Protein AF-0000000080309397 (afdb_homodimer)

Sequence (394 aa):
MVTKGEETRAAVLGHAIALASELGLEGVTIGLLADRAGMSKSGLFAHFKSKESLQLAILEETLSRFVQSVVLPALKKPRGEPRVRALFERWLDFACDMPGGCIVVQAMAELDDRPGPVRDRLEAAQRDWLDTLATAIRIAKEEGHFEARIAPEQLAYEIAALAHGHHLISRMLRDPEADARVRRGFDRLLRQARAADMVTKGEETRAAVLGHAIALASELGLEGVTIGLLADRAGMSKSGLFAHFKSKESLQLAILEETLSRFVQSVVLPALKKPRGEPRVRALFERWLDFACDMPGGCIVVQAMAELDDRPGPVRDRLEAAQRDWLDTLATAIRIAKEEGHFEARIAPEQLAYEIAALAHGHHLISRMLRDPEADARVRRGFDRLLRQARAAD

Organism: NCBI:txid927083

Radius of gyration: 22.24 Å; Cα contacts (8 Å, |Δi|>4): 492; chains: 2; bounding box: 75×58×40 Å

Solvent-accessible surface area (backbone atoms only — not comparable to full-atom values): 20259 Å² total; per-residue (Å²): 127,85,48,72,66,52,52,51,49,51,52,49,43,53,52,43,41,47,48,19,18,65,53,33,58,85,59,52,41,64,64,60,45,16,64,73,66,72,47,53,52,69,61,50,41,73,73,36,75,42,61,68,49,40,39,39,51,36,51,50,51,50,52,50,50,41,42,62,64,17,50,53,57,17,68,69,40,60,86,17,55,59,23,47,52,33,38,52,54,29,45,56,51,57,35,62,70,32,92,46,27,40,48,66,66,43,40,37,63,71,28,49,85,41,88,51,72,57,37,51,51,50,39,52,49,51,53,50,49,44,48,50,44,17,50,35,42,47,42,7,32,74,68,64,55,28,38,82,85,60,53,34,63,55,53,23,49,48,52,51,13,34,52,50,11,38,52,45,49,32,54,46,62,66,46,89,57,43,66,60,48,50,50,51,49,51,51,50,55,51,50,54,37,47,40,78,128,126,86,48,72,67,53,52,51,50,50,53,49,41,52,51,44,42,48,49,18,18,64,53,35,59,87,58,52,41,63,63,60,45,16,65,73,67,74,48,53,52,69,62,49,41,73,73,38,74,42,61,66,50,39,41,38,51,36,50,51,51,51,51,50,49,43,41,63,62,18,50,55,59,17,67,70,39,60,86,16,54,56,24,46,52,33,38,52,55,29,44,57,51,56,35,63,71,33,92,45,29,38,48,65,66,42,40,36,61,70,28,49,84,42,89,50,71,56,38,52,52,50,39,51,51,52,53,50,50,44,47,51,44,15,49,33,42,47,43,7,33,74,68,62,55,26,39,82,84,60,52,34,64,56,54,22,48,48,53,51,14,34,51,50,10,39,53,46,49,34,54,45,62,65,48,90,57,43,67,60,49,52,50,52,49,51,51,48,53,52,49,52,37,47,38,79,128

Nearest PDB structures (foldseek):
  2hyj-assembly1_A-2  TM=9.372E-01  e=9.488E-11  Streptomyces coelicolor A3(2)
  5k7z-assembly2_C  TM=7.727E-01  e=1.350E-06  Myxococcus xanthus DK 1622
  4yze-assembly2_D  TM=7.915E-01  e=6.075E-05  Escherichia coli K-12
  2g3b-assembly1_B  TM=7.783E-01  e=2.811E-04  Rhodococcus jostii RHA1
  5d18-assembly1_A  TM=6.594E-01  e=5.140E-04  Mycobacterium tuberculosis

Secondary structure (DSSP, 8-state):
---HHHHHHHHHHHHHHHHHHHH-TTT--HHHHHHHHT--HHHHHHHH-SHHHHHHHHHHHHHHHHIIIIIHHHHTSPTTHHHHHHHHHHHHHHHHSSTT--HHHHHHHHHTT--SHHHHHHHHHHHHHHHHHHHHHHHHHHTTSS-TT--HHHHHHHHHHHHHHHHHHHHHH--TTHHHHHHHHHHHHHHHHHS--/---HHHHHHHHHHHHHHHHHHHH-TTT--HHHHHHHHT--HHHHHHHH-SHHHHHHHHHHHHHHHHIIIIIHHHHTSPTTHHHHHHHHHHHHHHHHSSTT--HHHHHHHHHTT--SHHHHHHHHHHHHHHHHHHHHHHHHHHTTSS-TT--HHHHHHHHHHHHHHHHHHHHHH--TTHHHHHHHHHHHHHHHHHS--

Foldseek 3Di:
DQDPVNVLVLVLLVLVLLVCLAQNLQRDDLVVSCVSSVHDSVVSCVVQVDSVSSSQVNVVSLLVVCCVQAVVVLVPDDAAPSSLVSNLVSLLVSQVVHPNGRNLLRNCVVPVPPDDDSVVVSVVSVVVQLVSQLVSNVRNVVVLQFPPVDRSSVLSVVSVVLSSVLSVVCSVPVDPCSVVVSVVVNVVSSVNRRDDD/DQDPVNVLVLVLLVLVLLVCLAQNLVRDDLVVSCVRSVHDSVVSCVVQVDSVSSSQVNVVSLLVVCCVQAVVVLVVDDAAPSSLVSNLVSLLVSQVVHPNGRNLLRNCVVPVPPDDDSVVVSVVSVVVQLVSQLVSNVRNVVVLQFPPVDRSSVLSVVSVVLSSVLSVVCSVPVDPCSVVVSVVVNVVSSVPRRDDD

Structure (mmCIF, N/CA/C/O backbone):
data_AF-0000000080309397-model_v1
#
loop_
_entity.id
_entity.type
_entity.pdbx_description
1 polymer 'Transcriptional regulator, TetR family protein'
#
loop_
_atom_site.group_PDB
_atom_site.id
_atom_site.type_symbol
_atom_site.label_atom_id
_atom_site.label_alt_id
_atom_site.label_comp_id
_atom_site.label_asym_id
_atom_site.label_entity_id
_atom_site.label_seq_id
_atom_site.pdbx_PDB_ins_code
_atom_site.Cartn_x
_atom_site.Cartn_y
_atom_site.Cartn_z
_atom_site.occupancy
_atom_site.B_iso_or_equiv
_atom_site.auth_seq_id
_atom_site.auth_comp_id
_atom_site.auth_asym_id
_atom_site.auth_atom_id
_atom_site.pdbx_PDB_model_num
ATOM 1 N N . MET A 1 1 ? -37.625 8.391 4.578 1 49.16 1 MET A N 1
ATOM 2 C CA . MET A 1 1 ? -37.406 9.664 3.891 1 49.16 1 MET A CA 1
ATOM 3 C C . MET A 1 1 ? -36.156 10.359 4.406 1 49.16 1 MET A C 1
ATOM 5 O O . MET A 1 1 ? -36 10.586 5.609 1 49.16 1 MET A O 1
ATOM 9 N N . VAL A 1 2 ? -35.156 10.258 3.623 1 61.59 2 VAL A N 1
ATOM 10 C CA . VAL A 1 2 ? -33.938 10.922 4.066 1 61.59 2 VAL A CA 1
ATOM 11 C C . VAL A 1 2 ? -34.219 12.398 4.32 1 61.59 2 VAL A C 1
ATOM 13 O O . VAL A 1 2 ? -34.844 13.07 3.496 1 61.59 2 VAL A O 1
ATOM 16 N N . THR A 1 3 ? -34.125 12.938 5.59 1 66.69 3 THR A N 1
ATOM 17 C CA . THR A 1 3 ? -34.375 14.336 5.938 1 66.69 3 THR A CA 1
ATOM 18 C C . THR A 1 3 ? -33.375 15.242 5.207 1 66.69 3 THR A C 1
ATOM 20 O O . THR A 1 3 ? -32.375 14.773 4.691 1 66.69 3 THR A O 1
ATOM 23 N N . LYS A 1 4 ? -33.75 16.516 4.938 1 67.62 4 LYS A N 1
ATOM 24 C CA . LYS A 1 4 ? -32.906 17.516 4.301 1 67.62 4 LYS A CA 1
ATOM 25 C C . LYS A 1 4 ? -31.531 17.562 4.945 1 67.62 4 LYS A C 1
ATOM 27 O O . LYS A 1 4 ? -30.516 17.672 4.246 1 67.62 4 LYS A O 1
ATOM 32 N N . GLY A 1 5 ? -31.516 17.453 6.262 1 72.06 5 GLY A N 1
ATOM 33 C CA . GLY A 1 5 ? -30.266 17.438 7.012 1 72.06 5 GLY A CA 1
ATOM 34 C C . GLY A 1 5 ? -29.375 16.266 6.652 1 72.06 5 GLY A C 1
ATOM 35 O O . GLY A 1 5 ? -28.156 16.422 6.496 1 72.06 5 GLY A O 1
ATOM 36 N N . GLU A 1 6 ? -30.047 15.172 6.508 1 75.44 6 GLU A N 1
ATOM 37 C CA . GLU A 1 6 ? -29.297 13.969 6.145 1 75.44 6 GLU A CA 1
ATOM 38 C C . GLU A 1 6 ? -28.75 14.07 4.723 1 75.44 6 GLU A C 1
ATOM 40 O O . GLU A 1 6 ? -27.641 13.625 4.449 1 75.44 6 GLU A O 1
ATOM 45 N N . GLU A 1 7 ? -29.484 14.641 3.848 1 77 7 GLU A N 1
ATOM 46 C CA . GLU A 1 7 ? -29.047 14.836 2.471 1 77 7 GLU A CA 1
ATOM 47 C C . GLU A 1 7 ? -27.859 15.797 2.402 1 77 7 GLU A C 1
ATOM 49 O O . GLU A 1 7 ? -26.906 15.562 1.656 1 77 7 GLU A O 1
ATOM 54 N N . THR A 1 8 ? -27.953 16.859 3.188 1 79.38 8 THR A N 1
ATOM 55 C CA . THR A 1 8 ? -26.859 17.828 3.242 1 79.38 8 THR A CA 1
ATOM 56 C C . THR A 1 8 ? -25.594 17.172 3.801 1 79.38 8 THR A C 1
ATOM 58 O O . THR A 1 8 ? -24.516 17.375 3.258 1 79.38 8 THR A O 1
ATOM 61 N N . ARG A 1 9 ? -25.844 16.375 4.805 1 85.12 9 ARG A N 1
ATOM 62 C CA . ARG A 1 9 ? -24.688 15.703 5.414 1 85.12 9 ARG A CA 1
ATOM 63 C C . ARG A 1 9 ? -24.016 14.758 4.426 1 85.12 9 ARG A C 1
ATOM 65 O O . ARG A 1 9 ? -22.797 14.719 4.336 1 85.12 9 ARG A O 1
ATOM 72 N N . ALA A 1 10 ? -24.828 14.055 3.707 1 88.12 10 ALA A N 1
ATOM 73 C CA . ALA A 1 10 ? -24.297 13.117 2.719 1 88.12 10 ALA A CA 1
ATOM 74 C C . ALA A 1 10 ? -23.531 13.852 1.627 1 88.12 10 ALA A C 1
ATOM 76 O O . ALA A 1 10 ? -22.469 13.398 1.194 1 88.12 10 ALA A O 1
ATOM 77 N N . ALA A 1 11 ? -24.031 14.93 1.178 1 90.06 11 ALA A N 1
ATOM 78 C CA . ALA A 1 11 ? -23.359 15.719 0.156 1 90.06 11 ALA A CA 1
ATOM 79 C C . ALA A 1 11 ? -22.016 16.266 0.673 1 90.06 11 ALA A C 1
ATOM 81 O O . ALA A 1 11 ? -21.016 16.25 -0.043 1 90.06 11 ALA A O 1
ATOM 82 N N . VAL A 1 12 ? -22.078 16.703 1.872 1 92.69 12 VAL A N 1
ATOM 83 C CA . VAL A 1 12 ? -20.875 17.234 2.498 1 92.69 12 VAL A CA 1
ATOM 84 C C . VAL A 1 12 ? -19.828 16.141 2.635 1 92.69 12 VAL A C 1
ATOM 86 O O . VAL A 1 12 ? -18.641 16.375 2.379 1 92.69 12 VAL A O 1
ATOM 89 N N . LEU A 1 13 ? -20.281 14.984 2.998 1 95.12 13 LEU A N 1
ATOM 90 C CA . LEU A 1 13 ? -19.344 13.875 3.158 1 95.12 13 LEU A CA 1
ATOM 91 C C . LEU A 1 13 ? -18.766 13.445 1.812 1 95.12 13 LEU A C 1
ATOM 93 O O . LEU A 1 13 ? -17.625 13.016 1.736 1 95.12 13 LEU A O 1
ATOM 97 N N . GLY A 1 14 ? -19.547 13.586 0.741 1 94.94 14 GLY A N 1
ATOM 98 C CA . GLY A 1 14 ? -19 13.359 -0.588 1 94.94 14 GLY A CA 1
ATOM 99 C C . GLY A 1 14 ? -17.828 14.258 -0.912 1 94.94 14 GLY A C 1
ATOM 100 O O . GLY A 1 14 ? -16.797 13.789 -1.401 1 94.94 14 GLY A O 1
ATOM 101 N N . HIS A 1 15 ? -17.984 15.516 -0.579 1 94.69 15 HIS A N 1
ATOM 102 C CA . HIS A 1 15 ? -16.891 16.469 -0.753 1 94.69 15 HIS A CA 1
ATOM 103 C C . HIS A 1 15 ? -15.711 16.125 0.138 1 94.69 15 HIS A C 1
ATOM 105 O O . HIS A 1 15 ? -14.555 16.219 -0.286 1 94.69 15 HIS A O 1
ATOM 111 N N . ALA A 1 16 ? -16.031 15.742 1.339 1 96.12 16 ALA A N 1
ATOM 112 C CA . ALA A 1 16 ? -14.992 15.406 2.305 1 96.12 16 ALA A CA 1
ATOM 113 C C . ALA A 1 16 ? -14.188 14.195 1.839 1 96.12 16 ALA A C 1
ATOM 115 O O . ALA A 1 16 ? -12.961 14.18 1.97 1 96.12 16 ALA A O 1
ATOM 116 N N . ILE A 1 17 ? -14.891 13.25 1.278 1 96.25 17 ILE A N 1
ATOM 117 C CA . ILE A 1 17 ? -14.242 12.039 0.776 1 96.25 17 ILE A CA 1
ATOM 118 C C . ILE A 1 17 ? -13.328 12.391 -0.393 1 96.25 17 ILE A C 1
ATOM 120 O O . ILE A 1 17 ? -12.188 11.93 -0.453 1 96.25 17 ILE A O 1
ATOM 124 N N . ALA A 1 18 ? -13.789 13.188 -1.27 1 94.75 18 ALA A N 1
ATOM 125 C CA . ALA A 1 18 ? -12.969 13.633 -2.395 1 94.75 18 ALA A CA 1
ATOM 126 C C . ALA A 1 18 ? -11.727 14.367 -1.91 1 94.75 18 ALA A C 1
ATOM 128 O O . ALA A 1 18 ? -10.617 14.109 -2.387 1 94.75 18 ALA A O 1
ATOM 129 N N . LEU A 1 19 ? -11.938 15.242 -0.952 1 94.38 19 LEU A N 1
ATOM 130 C CA . LEU A 1 19 ? -10.828 16 -0.375 1 94.38 19 LEU A CA 1
ATOM 131 C C . LEU A 1 19 ? -9.836 15.07 0.31 1 94.38 19 LEU A C 1
ATOM 133 O O . LEU A 1 19 ? -8.625 15.219 0.14 1 94.38 19 LEU A O 1
ATOM 137 N N . ALA A 1 20 ? -10.32 14.109 1.069 1 95.62 20 ALA A N 1
ATOM 138 C CA . ALA A 1 20 ? -9.477 13.148 1.776 1 95.62 20 ALA A CA 1
ATOM 139 C C . ALA A 1 20 ? -8.688 12.289 0.796 1 95.62 20 ALA A C 1
ATOM 141 O O . ALA A 1 20 ? -7.543 11.914 1.075 1 95.62 20 ALA A O 1
ATOM 142 N N . SER A 1 21 ? -9.266 11.969 -0.361 1 94.06 21 SER A N 1
ATOM 143 C CA . SER A 1 21 ? -8.586 11.133 -1.352 1 94.06 21 SER A CA 1
ATOM 144 C C . SER A 1 21 ? -7.379 11.859 -1.941 1 94.06 21 SER A C 1
ATOM 146 O O . SER A 1 21 ? -6.449 11.219 -2.434 1 94.06 21 SER A O 1
ATOM 148 N N . GLU A 1 22 ? -7.379 13.172 -1.83 1 91.56 22 GLU A N 1
ATOM 149 C CA . GLU A 1 22 ? -6.289 13.969 -2.373 1 91.56 22 GLU A CA 1
ATOM 150 C C . GLU A 1 22 ? -5.281 14.344 -1.288 1 91.56 22 GLU A C 1
ATOM 152 O O . GLU A 1 22 ? -4.074 14.328 -1.526 1 91.56 22 GLU A O 1
ATOM 157 N N . LEU A 1 23 ? -5.828 14.586 -0.054 1 91.19 23 LEU A N 1
ATOM 158 C CA . LEU A 1 23 ? -4.992 15.164 0.991 1 91.19 23 LEU A CA 1
ATOM 159 C C . LEU A 1 23 ? -4.691 14.133 2.078 1 91.19 23 LEU A C 1
ATOM 161 O O . LEU A 1 23 ? -3.85 14.375 2.945 1 91.19 23 LEU A O 1
ATOM 165 N N . GLY A 1 24 ? -5.363 12.984 1.996 1 92.69 24 GLY A N 1
ATOM 166 C CA . GLY A 1 24 ? -5.359 12.086 3.141 1 92.69 24 GLY A CA 1
ATOM 167 C C . GLY A 1 24 ? -6.359 12.477 4.211 1 92.69 24 GLY A C 1
ATOM 168 O O . GLY A 1 24 ? -6.836 13.609 4.238 1 92.69 24 GLY A O 1
ATOM 169 N N . LEU A 1 25 ? -6.66 11.57 5.094 1 94.12 25 LEU A N 1
ATOM 170 C CA . LEU A 1 25 ? -7.621 11.828 6.16 1 94.12 25 LEU A CA 1
ATOM 171 C C . LEU A 1 25 ? -7.094 12.898 7.113 1 94.12 25 LEU A C 1
ATOM 173 O O . LEU A 1 25 ? -7.848 13.766 7.562 1 94.12 25 LEU A O 1
ATOM 177 N N . GLU A 1 26 ? -5.805 12.836 7.336 1 90.31 26 GLU A N 1
ATOM 178 C CA . GLU A 1 26 ? -5.199 13.773 8.281 1 90.31 26 GLU A CA 1
ATOM 179 C C . GLU A 1 26 ? -5.16 15.188 7.699 1 90.31 26 GLU A C 1
ATOM 181 O O . GLU A 1 26 ? -5.102 16.172 8.445 1 90.31 26 GLU A O 1
ATOM 186 N N . GLY A 1 27 ? -5.266 15.281 6.406 1 91.38 27 GLY A N 1
ATOM 187 C CA . GLY A 1 27 ? -5.152 16.578 5.742 1 91.38 27 GLY A CA 1
ATOM 188 C C . GLY A 1 27 ? -6.473 17.312 5.656 1 91.38 27 GLY A C 1
ATOM 189 O O . GLY A 1 27 ? -6.496 18.516 5.348 1 91.38 27 GLY A O 1
ATOM 190 N N . VAL A 1 28 ? -7.516 16.672 6.012 1 94.69 28 VAL A N 1
ATOM 191 C CA . VAL A 1 28 ? -8.828 17.297 5.914 1 94.69 28 VAL A CA 1
ATOM 192 C C . VAL A 1 28 ? -9.133 18.062 7.199 1 94.69 28 VAL A C 1
ATOM 194 O O . VAL A 1 28 ? -8.992 17.516 8.297 1 94.69 28 VAL A O 1
ATOM 197 N N . THR A 1 29 ? -9.477 19.297 7.062 1 94.19 29 THR A N 1
ATOM 198 C CA . THR A 1 29 ? -9.93 20.125 8.18 1 94.19 29 THR A CA 1
ATOM 199 C C . THR A 1 29 ? -11.32 20.672 7.906 1 94.19 29 THR A C 1
ATOM 201 O O . THR A 1 29 ? -11.781 20.688 6.762 1 94.19 29 THR A O 1
ATOM 204 N N . ILE A 1 30 ? -11.883 21.094 9 1 94.38 30 ILE A N 1
ATOM 205 C CA . ILE A 1 30 ? -13.203 21.703 8.883 1 94.38 30 ILE A CA 1
ATOM 206 C C . ILE A 1 30 ? -13.133 22.938 7.984 1 94.38 30 ILE A C 1
ATOM 208 O O . ILE A 1 30 ? -14.023 23.156 7.16 1 94.38 30 ILE A O 1
ATOM 212 N N . GLY A 1 31 ? -12.086 23.703 8.117 1 94.25 31 GLY A N 1
ATOM 213 C CA . GLY A 1 31 ? -11.906 24.891 7.301 1 94.25 31 GLY A CA 1
ATOM 214 C C . GLY A 1 31 ? -11.797 24.594 5.82 1 94.25 31 GLY A C 1
ATOM 215 O O . GLY A 1 31 ? -12.484 25.203 5 1 94.25 31 GLY A O 1
ATOM 216 N N . LEU A 1 32 ? -11.016 23.672 5.418 1 94.25 32 LEU A N 1
ATOM 217 C CA . LEU A 1 32 ? -10.828 23.281 4.027 1 94.25 32 LEU A CA 1
ATOM 218 C C . LEU A 1 32 ? -12.117 22.719 3.445 1 94.25 32 LEU A C 1
ATOM 220 O O . LEU A 1 32 ? -12.461 23 2.295 1 94.25 32 LEU A O 1
ATOM 224 N N . LEU A 1 33 ? -12.789 21.891 4.262 1 95.56 33 LEU A N 1
ATOM 225 C CA . LEU A 1 33 ? -14.055 21.312 3.814 1 95.56 33 LEU A CA 1
ATOM 226 C C . LEU A 1 33 ? -15.109 22.391 3.604 1 95.56 33 LEU A C 1
ATOM 228 O O . LEU A 1 33 ? -15.867 22.344 2.635 1 95.56 33 LEU A O 1
ATOM 232 N N . ALA A 1 34 ? -15.141 23.359 4.5 1 95.12 34 ALA A N 1
ATOM 233 C CA . ALA A 1 34 ? -16.078 24.469 4.371 1 95.12 34 ALA A CA 1
ATOM 234 C C . ALA A 1 34 ? -15.875 25.219 3.053 1 95.12 34 ALA A C 1
ATOM 236 O O . ALA A 1 34 ? -16.828 25.484 2.328 1 95.12 34 ALA A O 1
ATOM 237 N N . ASP A 1 35 ? -14.672 25.453 2.699 1 95 35 ASP A N 1
ATOM 238 C CA . ASP A 1 35 ? -14.32 26.141 1.46 1 95 35 ASP A CA 1
ATOM 239 C C . ASP A 1 35 ? -14.758 25.328 0.241 1 95 35 ASP A C 1
ATOM 241 O O . ASP A 1 35 ? -15.375 25.859 -0.681 1 95 35 ASP A O 1
ATOM 245 N N . ARG A 1 36 ? -14.516 24.062 0.304 1 92 36 ARG A N 1
ATOM 246 C CA . ARG A 1 36 ? -14.805 23.172 -0.821 1 92 36 ARG A CA 1
ATOM 247 C C . ARG A 1 36 ? -16.312 23 -1 1 92 36 ARG A C 1
ATOM 249 O O . ARG A 1 36 ? -16.797 22.906 -2.127 1 92 36 ARG A O 1
ATOM 256 N N . ALA A 1 37 ? -17.031 22.938 0.073 1 92.12 37 ALA A N 1
ATOM 257 C CA . ALA A 1 37 ? -18.453 22.641 0.042 1 92.12 37 ALA A CA 1
ATOM 258 C C . ALA A 1 37 ? -19.266 23.922 -0.079 1 92.12 37 ALA A C 1
ATOM 260 O O . ALA A 1 37 ? -20.5 23.875 -0.241 1 92.12 37 ALA A O 1
ATOM 261 N N . GLY A 1 38 ? -18.656 25.062 0.002 1 93.06 38 GLY A N 1
ATOM 262 C CA . GLY A 1 38 ? -19.375 26.328 -0.046 1 93.06 38 GLY A CA 1
ATOM 263 C C . GLY A 1 38 ? -20.266 26.547 1.155 1 93.06 38 GLY A C 1
ATOM 264 O O . GLY A 1 38 ? -21.391 27.031 1.014 1 93.06 38 GLY A O 1
ATOM 265 N N . MET A 1 39 ? -19.797 26.141 2.281 1 91.56 39 MET A N 1
ATOM 266 C CA . MET A 1 39 ? -20.547 26.266 3.523 1 91.56 39 MET A CA 1
ATOM 267 C C . MET A 1 39 ? -19.781 27.094 4.551 1 91.56 39 MET A C 1
ATOM 269 O O . MET A 1 39 ? -18.578 27.344 4.375 1 91.56 39 MET A O 1
ATOM 273 N N . SER A 1 40 ? -20.5 27.484 5.555 1 91.31 40 SER A N 1
ATOM 274 C CA . SER A 1 40 ? -19.828 28.203 6.629 1 91.31 40 SER A CA 1
ATOM 275 C C . SER A 1 40 ? -19.078 27.25 7.555 1 91.31 40 SER A C 1
ATOM 277 O O . SER A 1 40 ? -19.5 26.109 7.758 1 91.31 40 SER A O 1
ATOM 279 N N . LYS A 1 41 ? -17.922 27.672 8.102 1 91.62 41 LYS A N 1
ATOM 280 C CA . LYS A 1 41 ? -17.172 26.891 9.078 1 91.62 41 LYS A CA 1
ATOM 281 C C . LYS A 1 41 ? -18.031 26.562 10.297 1 91.62 41 LYS A C 1
ATOM 283 O O . LYS A 1 41 ? -17.984 25.438 10.812 1 91.62 41 LYS A O 1
ATOM 288 N N . SER A 1 42 ? -18.844 27.578 10.711 1 90.31 42 SER A N 1
ATOM 289 C CA . SER A 1 42 ? -19.703 27.406 11.883 1 90.31 42 SER A CA 1
ATOM 290 C C . SER A 1 42 ? -20.75 26.312 11.641 1 90.31 42 SER A C 1
ATOM 292 O O . SER A 1 42 ? -21.016 25.5 12.523 1 90.31 42 SER A O 1
ATOM 294 N N . GLY A 1 43 ? -21.266 26.281 10.508 1 86.31 43 GLY A N 1
ATOM 295 C CA . GLY A 1 43 ? -22.219 25.25 10.141 1 86.31 43 GLY A CA 1
ATOM 296 C C . GLY A 1 43 ? -21.625 23.844 10.141 1 86.31 43 GLY A C 1
ATOM 297 O O . GLY A 1 43 ? -22.25 22.906 10.648 1 86.31 43 GLY A O 1
ATOM 298 N N . LEU A 1 44 ? -20.453 23.703 9.641 1 89.5 44 LEU A N 1
ATOM 299 C CA . LEU A 1 44 ? -19.797 22.391 9.578 1 89.5 44 LEU A CA 1
ATOM 300 C C . LEU A 1 44 ? -19.328 21.953 10.953 1 89.5 44 LEU A C 1
ATOM 302 O O . LEU A 1 44 ? -19.359 20.766 11.273 1 89.5 44 LEU A O 1
ATOM 306 N N . PHE A 1 45 ? -18.906 22.938 11.727 1 86.75 45 PHE A N 1
ATOM 307 C CA . PHE A 1 45 ? -18.5 22.625 13.094 1 86.75 45 PHE A CA 1
ATOM 308 C C . PHE A 1 45 ? -19.672 22.062 13.891 1 86.75 45 PHE A C 1
ATOM 310 O O . PHE A 1 45 ? -19.484 21.172 14.734 1 86.75 45 PHE A O 1
ATOM 317 N N . ALA A 1 46 ? -20.797 22.547 13.633 1 87.06 46 ALA A N 1
ATOM 318 C CA . ALA A 1 46 ? -21.984 22.047 14.312 1 87.06 46 ALA A CA 1
ATOM 319 C C . ALA A 1 46 ? -22.266 20.594 13.961 1 87.06 46 ALA A C 1
ATOM 321 O O . ALA A 1 46 ? -22.766 19.828 14.781 1 87.06 46 ALA A O 1
ATOM 322 N N . HIS A 1 47 ? -21.812 20.203 12.836 1 86.81 47 HIS A N 1
ATOM 323 C CA . HIS A 1 47 ? -22.078 18.844 12.352 1 86.81 47 HIS A CA 1
ATOM 324 C C . HIS A 1 47 ? -20.984 17.875 12.797 1 86.81 47 HIS A C 1
ATOM 326 O O . HIS A 1 47 ? -21.266 16.75 13.203 1 86.81 47 HIS A O 1
ATOM 332 N N . PHE A 1 48 ? -19.719 18.25 12.812 1 89.81 48 PHE A N 1
ATOM 333 C CA . PHE A 1 48 ? -18.625 17.297 13 1 89.81 48 PHE A CA 1
ATOM 334 C C . PHE A 1 48 ? -17.875 17.562 14.297 1 89.81 48 PHE A C 1
ATOM 336 O O . PHE A 1 48 ? -17.281 16.656 14.867 1 89.81 48 PHE A O 1
ATOM 343 N N . LYS A 1 49 ? -17.938 18.672 14.828 1 89.5 49 LYS A N 1
ATOM 344 C CA . LYS A 1 49 ? -17.547 19.062 16.172 1 89.5 49 LYS A CA 1
ATOM 345 C C . LYS A 1 49 ? -16.016 19.047 16.328 1 89.5 49 LYS A C 1
ATOM 347 O O . LYS A 1 49 ? -15.453 19.891 17.016 1 89.5 49 LYS A O 1
ATOM 352 N N . SER A 1 50 ? -15.344 18 15.695 1 92.31 50 SER A N 1
ATOM 353 C CA . SER A 1 50 ? -13.891 17.922 15.789 1 92.31 50 SER A CA 1
ATOM 354 C C . SER A 1 50 ? -13.289 17.312 14.523 1 92.31 50 SER A C 1
ATOM 356 O O . SER A 1 50 ? -14 16.719 13.711 1 92.31 50 SER A O 1
ATOM 358 N N . LYS A 1 51 ? -11.992 17.469 14.383 1 93.31 51 LYS A N 1
ATOM 359 C CA . LYS A 1 51 ? -11.273 16.875 13.258 1 93.31 51 LYS A CA 1
ATOM 360 C C . LYS A 1 51 ? -11.375 15.359 13.289 1 93.31 51 LYS A C 1
ATOM 362 O O . LYS A 1 51 ? -11.578 14.727 12.25 1 93.31 51 LYS A O 1
ATOM 367 N N . GLU A 1 52 ? -11.234 14.812 14.453 1 95 52 GLU A N 1
ATOM 368 C CA . GLU A 1 52 ? -11.305 13.367 14.609 1 95 52 GLU A CA 1
ATOM 369 C C . GLU A 1 52 ? -12.695 12.844 14.242 1 95 52 GLU A C 1
ATOM 371 O O . GLU A 1 52 ? -12.82 11.82 13.562 1 95 52 GLU A O 1
ATOM 376 N N . SER A 1 53 ? -13.68 13.531 14.695 1 95.88 53 SER A N 1
ATOM 377 C CA . SER A 1 53 ? -15.047 13.141 14.383 1 95.88 53 SER A CA 1
ATOM 378 C C . SER A 1 53 ? -15.32 13.227 12.883 1 95.88 53 SER A C 1
ATOM 380 O O . SER A 1 53 ? -16.031 12.398 12.32 1 95.88 53 SER A O 1
ATOM 382 N N . LEU A 1 54 ? -14.828 14.297 12.273 1 96.25 54 LEU A N 1
ATOM 383 C CA . LEU A 1 54 ? -14.938 14.438 10.828 1 96.25 54 LEU A CA 1
ATOM 384 C C . LEU A 1 54 ? -14.242 13.281 10.109 1 96.25 54 LEU A C 1
ATOM 386 O O . LEU A 1 54 ? -14.805 12.688 9.188 1 96.25 54 LEU A O 1
ATOM 390 N N . GLN A 1 55 ? -13.039 12.914 10.508 1 97.25 55 GLN A N 1
ATOM 391 C CA . GLN A 1 55 ? -12.289 11.805 9.93 1 97.25 55 GLN A CA 1
ATOM 392 C C . GLN A 1 55 ? -13.062 10.492 10.039 1 97.25 55 GLN A C 1
ATOM 394 O O . GLN A 1 55 ? -13.141 9.727 9.078 1 97.25 55 GLN A O 1
ATOM 399 N N . LEU A 1 56 ? -13.641 10.273 11.227 1 97.38 56 LEU A N 1
ATOM 400 C CA . LEU A 1 56 ? -14.43 9.062 11.438 1 97.38 56 LEU A CA 1
ATOM 401 C C . LEU A 1 56 ? -15.648 9.039 10.531 1 97.38 56 LEU A C 1
ATOM 403 O O . LEU A 1 56 ? -15.992 7.996 9.969 1 97.38 56 LEU A O 1
ATOM 407 N N . ALA A 1 57 ? -16.25 10.188 10.398 1 97 57 ALA A N 1
ATOM 408 C CA . ALA A 1 57 ? -17.422 10.281 9.539 1 97 57 ALA A CA 1
ATOM 409 C C . ALA A 1 57 ? -17.047 9.992 8.086 1 97 57 ALA A C 1
ATOM 411 O O . ALA A 1 57 ? -17.797 9.305 7.375 1 97 57 ALA A O 1
ATOM 412 N N . ILE A 1 58 ? -15.938 10.508 7.598 1 97.5 58 ILE A N 1
ATOM 413 C CA . ILE A 1 58 ? -15.445 10.266 6.246 1 97.5 58 ILE A CA 1
ATOM 414 C C . ILE A 1 58 ? -15.195 8.773 6.051 1 97.5 58 ILE A C 1
ATOM 416 O O . ILE A 1 58 ? -15.633 8.188 5.062 1 97.5 58 ILE A O 1
ATOM 420 N N . LEU A 1 59 ? -14.539 8.156 7.016 1 97.88 59 LEU A N 1
ATOM 421 C CA . LEU A 1 59 ? -14.219 6.734 6.938 1 97.88 59 LEU A CA 1
ATOM 422 C C . LEU A 1 59 ? -15.484 5.887 6.914 1 97.88 59 LEU A C 1
ATOM 424 O O . LEU A 1 59 ? -15.625 5 6.066 1 97.88 59 LEU A O 1
ATOM 428 N N . GLU A 1 60 ? -16.422 6.207 7.789 1 97.75 60 GLU A N 1
ATOM 429 C CA . GLU A 1 60 ? -17.656 5.441 7.871 1 97.75 60 GLU A CA 1
ATOM 430 C C . GLU A 1 60 ? -18.453 5.535 6.57 1 97.75 60 GLU A C 1
ATOM 432 O O . GLU A 1 60 ? -18.969 4.531 6.082 1 97.75 60 GLU A O 1
ATOM 437 N N . GLU A 1 61 ? -18.531 6.738 6.082 1 97.25 61 GLU A N 1
ATOM 438 C CA . GLU A 1 61 ? -19.234 6.914 4.812 1 97.25 61 GLU A CA 1
ATOM 439 C C . GLU A 1 61 ? -18.531 6.16 3.686 1 97.25 61 GLU A C 1
ATOM 441 O O . GLU A 1 61 ? -19.188 5.535 2.848 1 97.25 61 GLU A O 1
ATOM 446 N N . THR A 1 62 ? -17.234 6.211 3.609 1 97.75 62 THR A N 1
ATOM 447 C CA . THR A 1 62 ? -16.453 5.496 2.605 1 97.75 62 THR A CA 1
ATOM 448 C C . THR A 1 62 ? -16.703 3.992 2.703 1 97.75 62 THR A C 1
ATOM 450 O O . THR A 1 62 ? -16.938 3.33 1.688 1 97.75 62 THR A O 1
ATOM 453 N N . LEU A 1 63 ? -16.672 3.459 3.943 1 98.12 63 LEU A N 1
ATOM 454 C CA . LEU A 1 63 ? -16.891 2.033 4.164 1 98.12 63 LEU A CA 1
ATOM 455 C C . LEU A 1 63 ? -18.312 1.633 3.781 1 98.12 63 LEU A C 1
ATOM 457 O O . LEU A 1 63 ? -18.531 0.547 3.238 1 98.12 63 LEU A O 1
ATOM 461 N N . SER A 1 64 ? -19.25 2.537 4.102 1 97.94 64 SER A N 1
ATOM 462 C CA . SER A 1 64 ? -20.625 2.287 3.693 1 97.94 64 SER A CA 1
ATOM 463 C C . SER A 1 64 ? -20.75 2.197 2.176 1 97.94 64 SER A C 1
ATOM 465 O O . SER A 1 64 ? -21.391 1.294 1.651 1 97.94 64 SER A O 1
ATOM 467 N N . ARG A 1 65 ? -20.125 3.104 1.477 1 97.06 65 ARG A N 1
ATOM 468 C CA . ARG A 1 65 ? -20.109 3.08 0.017 1 97.06 65 ARG A CA 1
ATOM 469 C C . ARG A 1 65 ? -19.422 1.824 -0.504 1 97.06 65 ARG A C 1
ATOM 471 O O . ARG A 1 65 ? -19.828 1.26 -1.52 1 97.06 65 ARG A O 1
ATOM 478 N N . PHE A 1 66 ? -18.391 1.391 0.145 1 98.19 66 PHE A N 1
ATOM 479 C CA . PHE A 1 66 ? -17.656 0.18 -0.224 1 98.19 66 PHE A CA 1
ATOM 480 C C . PHE A 1 66 ? -18.578 -1.038 -0.16 1 98.19 66 PHE A C 1
ATOM 482 O O . PHE A 1 66 ? -18.609 -1.84 -1.095 1 98.19 66 PHE A O 1
ATOM 489 N N . VAL A 1 67 ? -19.281 -1.178 0.952 1 98.56 67 VAL A N 1
ATOM 490 C CA . VAL A 1 67 ? -20.188 -2.303 1.106 1 98.56 67 VAL A CA 1
ATOM 491 C C . VAL A 1 67 ? -21.25 -2.266 0.005 1 98.56 67 VAL A C 1
ATOM 493 O O . VAL A 1 67 ? -21.531 -3.285 -0.628 1 98.56 67 VAL A O 1
ATOM 496 N N . GLN A 1 68 ? -21.719 -1.077 -0.311 1 98.12 68 GLN A N 1
ATOM 497 C CA . GLN A 1 68 ? -22.812 -0.916 -1.261 1 98.12 68 GLN A CA 1
ATOM 498 C C . GLN A 1 68 ? -22.328 -1.156 -2.691 1 98.12 68 GLN A C 1
ATOM 500 O O . GLN A 1 68 ? -23.094 -1.668 -3.521 1 98.12 68 GLN A O 1
ATOM 505 N N . SER A 1 69 ? -21.094 -0.824 -2.971 1 98.19 69 SER A N 1
ATOM 506 C CA . SER A 1 69 ? -20.641 -0.841 -4.359 1 98.19 69 SER A CA 1
ATOM 507 C C . SER A 1 69 ? -19.781 -2.074 -4.648 1 98.19 69 SER A C 1
ATOM 509 O O . SER A 1 69 ? -19.594 -2.441 -5.809 1 98.19 69 SER A O 1
ATOM 511 N N . VAL A 1 70 ? -19.266 -2.727 -3.605 1 98.69 70 VAL A N 1
ATOM 512 C CA . VAL A 1 70 ? -18.344 -3.846 -3.812 1 98.69 70 VAL A CA 1
ATOM 513 C C . VAL A 1 70 ? -18.969 -5.125 -3.248 1 98.69 70 VAL A C 1
ATOM 515 O O . VAL A 1 70 ? -19.266 -6.059 -3.996 1 98.69 70 VAL A O 1
ATOM 518 N N . VAL A 1 71 ? -19.312 -5.109 -1.982 1 98.81 71 VAL A N 1
ATOM 519 C CA . VAL A 1 71 ? -19.625 -6.348 -1.282 1 98.81 71 VAL A CA 1
ATOM 520 C C . VAL A 1 71 ? -21.016 -6.832 -1.7 1 98.81 71 VAL A C 1
ATOM 522 O O . VAL A 1 71 ? -21.172 -7.945 -2.205 1 98.81 71 VAL A O 1
ATOM 525 N N . LEU A 1 72 ? -22.016 -5.973 -1.561 1 98.69 72 LEU A N 1
ATOM 526 C CA . LEU A 1 72 ? -23.391 -6.383 -1.777 1 98.69 72 LEU A CA 1
ATOM 527 C C . LEU A 1 72 ? -23.609 -6.824 -3.223 1 98.69 72 LEU A C 1
ATOM 529 O O . LEU A 1 72 ? -24.172 -7.895 -3.471 1 98.69 72 LEU A O 1
ATOM 533 N N . PRO A 1 73 ? -23.125 -6.012 -4.223 1 98.75 73 PRO A N 1
ATOM 534 C CA . PRO A 1 73 ? -23.312 -6.488 -5.594 1 98.75 73 PRO A CA 1
ATOM 535 C C . PRO A 1 73 ? -22.562 -7.797 -5.867 1 98.75 73 PRO A C 1
ATOM 537 O O . PRO A 1 73 ? -23.031 -8.625 -6.656 1 98.75 73 PRO A O 1
ATOM 540 N N . ALA A 1 74 ? -21.359 -8 -5.289 1 98.75 74 ALA A N 1
ATOM 541 C CA . ALA A 1 74 ? -20.609 -9.242 -5.473 1 98.75 74 ALA A CA 1
ATOM 542 C C . ALA A 1 74 ? -21.391 -10.438 -4.938 1 98.75 74 ALA A C 1
ATOM 544 O O . ALA A 1 74 ? -21.375 -11.516 -5.531 1 98.75 74 ALA A O 1
ATOM 545 N N . LEU A 1 75 ? -22.125 -10.258 -3.846 1 97.69 75 LEU A N 1
ATOM 546 C CA . LEU A 1 75 ? -22.875 -11.336 -3.195 1 97.69 75 LEU A CA 1
ATOM 547 C C . LEU A 1 75 ? -24.094 -11.727 -4.02 1 97.69 75 LEU A C 1
ATOM 549 O O . LEU A 1 75 ? -24.703 -12.773 -3.777 1 97.69 75 LEU A O 1
ATOM 553 N N . LYS A 1 76 ? -24.484 -10.906 -4.988 1 98.38 76 LYS A N 1
ATOM 554 C CA . LYS A 1 76 ? -25.609 -11.219 -5.867 1 98.38 76 LYS A CA 1
ATOM 555 C C . LYS A 1 76 ? -25.172 -12.156 -6.996 1 98.38 76 LYS A C 1
ATOM 557 O O . LYS A 1 76 ? -26.016 -12.711 -7.703 1 98.38 76 LYS A O 1
ATOM 562 N N . LYS A 1 77 ? -23.891 -12.289 -7.191 1 98.69 77 LYS A N 1
ATOM 563 C CA . LYS A 1 77 ? -23.406 -13.234 -8.195 1 98.69 77 LYS A CA 1
ATOM 564 C C . LYS A 1 77 ? -23.625 -14.672 -7.746 1 98.69 77 LYS A C 1
ATOM 566 O O . LYS A 1 77 ? -23.844 -14.938 -6.559 1 98.69 77 LYS A O 1
ATOM 571 N N . PRO A 1 78 ? -23.578 -15.594 -8.727 1 98.5 78 PRO A N 1
ATOM 572 C CA . PRO A 1 78 ? -23.688 -17 -8.328 1 98.5 78 PRO A CA 1
ATOM 573 C C . PRO A 1 78 ? -22.625 -17.406 -7.305 1 98.5 78 PRO A C 1
ATOM 575 O O . PRO A 1 78 ? -21.5 -16.922 -7.348 1 98.5 78 PRO A O 1
ATOM 578 N N . ARG A 1 79 ? -22.969 -18.328 -6.391 1 97.81 79 ARG A N 1
ATOM 579 C CA . ARG A 1 79 ? -22.078 -18.812 -5.348 1 97.81 79 ARG A CA 1
ATOM 580 C C . ARG A 1 79 ? -20.781 -19.344 -5.938 1 97.81 79 ARG A C 1
ATOM 582 O O . ARG A 1 79 ? -20.766 -19.922 -7.027 1 97.81 79 ARG A O 1
ATOM 589 N N . GLY A 1 80 ? -19.688 -19.203 -5.141 1 98 80 GLY A N 1
ATOM 590 C CA . GLY A 1 80 ? -18.422 -19.766 -5.543 1 98 80 GLY A CA 1
ATOM 591 C C . GLY A 1 80 ? -17.5 -18.75 -6.219 1 98 80 GLY A C 1
ATOM 592 O O . GLY A 1 80 ? -17.453 -17.594 -5.809 1 98 80 GLY A O 1
ATOM 593 N N . GLU A 1 81 ? -16.719 -19.156 -7.207 1 98.5 81 GLU A N 1
ATOM 594 C CA . GLU A 1 81 ? -15.664 -18.359 -7.84 1 98.5 81 GLU A CA 1
ATOM 595 C C . GLU A 1 81 ? -16.219 -17.062 -8.422 1 98.5 81 GLU A C 1
ATOM 597 O O . GLU A 1 81 ? -15.578 -16.016 -8.344 1 98.5 81 GLU A O 1
ATOM 602 N N . PRO A 1 82 ? -17.469 -17.016 -9 1 98.75 82 PRO A N 1
ATOM 603 C CA . PRO A 1 82 ? -17.984 -15.758 -9.531 1 98.75 82 PRO A CA 1
ATOM 604 C C . PRO A 1 82 ? -18.031 -14.648 -8.484 1 98.75 82 PRO A C 1
ATOM 606 O O . PRO A 1 82 ? -17.797 -13.477 -8.805 1 98.75 82 PRO A O 1
ATOM 609 N N . ARG A 1 83 ? -18.297 -14.961 -7.227 1 98.81 83 ARG A N 1
ATOM 610 C CA . ARG A 1 83 ? -18.328 -13.969 -6.16 1 98.81 83 ARG A CA 1
ATOM 611 C C . ARG A 1 83 ? -16.922 -13.484 -5.828 1 98.81 83 ARG A C 1
ATOM 613 O O . ARG A 1 83 ? -16.703 -12.289 -5.594 1 98.81 83 ARG A O 1
ATOM 620 N N . VAL A 1 84 ? -15.945 -14.453 -5.824 1 98.88 84 VAL A N 1
ATOM 621 C CA . VAL A 1 84 ? -14.555 -14.078 -5.559 1 98.88 84 VAL A CA 1
ATOM 622 C C . VAL A 1 84 ? -14.078 -13.094 -6.629 1 98.88 84 VAL A C 1
ATOM 624 O O . VAL A 1 84 ? -13.492 -12.062 -6.309 1 98.88 84 VAL A O 1
ATOM 627 N N . ARG A 1 85 ? -14.398 -13.383 -7.887 1 98.88 85 ARG A N 1
ATOM 628 C CA . ARG A 1 85 ? -14.023 -12.523 -9.008 1 98.88 85 ARG A CA 1
ATOM 629 C C . ARG A 1 85 ? -14.695 -11.164 -8.914 1 98.88 85 ARG A C 1
ATOM 631 O O . ARG A 1 85 ? -14.055 -10.133 -9.133 1 98.88 85 ARG A O 1
ATOM 638 N N . ALA A 1 86 ? -15.945 -11.164 -8.555 1 98.94 86 ALA A N 1
ATOM 639 C CA . ALA A 1 86 ? -16.703 -9.922 -8.461 1 98.94 86 ALA A CA 1
ATOM 640 C C . ALA A 1 86 ? -16.141 -9.031 -7.348 1 98.94 86 ALA A C 1
ATOM 642 O O . ALA A 1 86 ? -16.047 -7.809 -7.512 1 98.94 86 ALA A O 1
ATOM 643 N N . LEU A 1 87 ? -15.805 -9.672 -6.219 1 98.94 87 LEU A N 1
ATOM 644 C CA . LEU A 1 87 ? -15.227 -8.906 -5.117 1 98.94 87 LEU A CA 1
ATOM 645 C C . LEU A 1 87 ? -13.945 -8.203 -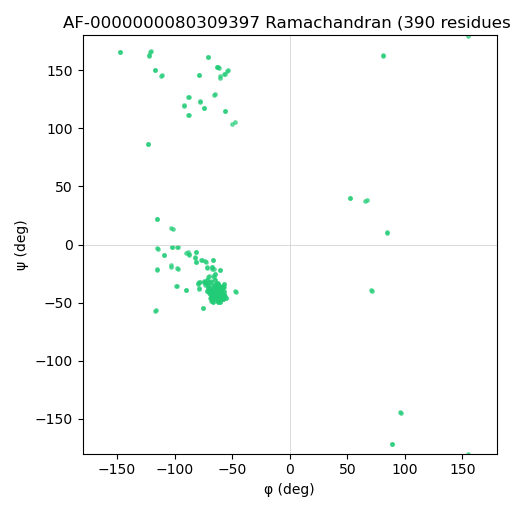5.559 1 98.94 87 LEU A C 1
ATOM 647 O O . LEU A 1 87 ? -13.766 -7.012 -5.293 1 98.94 87 LEU A O 1
ATOM 651 N N . PHE A 1 88 ? -13.125 -8.93 -6.281 1 98.94 88 PHE A N 1
ATOM 652 C CA . PHE A 1 88 ? -11.852 -8.367 -6.73 1 98.94 88 PHE A CA 1
ATOM 653 C C . PHE A 1 88 ? -12.078 -7.262 -7.75 1 98.94 88 PHE A C 1
ATOM 655 O O . PHE A 1 88 ? -11.531 -6.164 -7.617 1 98.94 88 PHE A O 1
ATOM 662 N N . GLU A 1 89 ? -12.883 -7.457 -8.75 1 98.75 89 GLU A N 1
ATOM 663 C CA . GLU A 1 89 ? -13.125 -6.496 -9.828 1 98.75 89 GLU A CA 1
ATOM 664 C C . GLU A 1 89 ? -13.773 -5.227 -9.297 1 98.75 89 GLU A C 1
ATOM 666 O O . GLU A 1 89 ? -13.406 -4.117 -9.688 1 98.75 89 GLU A O 1
ATOM 671 N N . ARG A 1 90 ? -14.688 -5.383 -8.422 1 98.69 90 ARG A N 1
ATOM 672 C CA . ARG A 1 90 ? -15.383 -4.223 -7.879 1 98.69 90 ARG A CA 1
ATOM 673 C C . ARG A 1 90 ? -14.484 -3.445 -6.922 1 98.69 90 ARG A C 1
ATOM 675 O O . ARG A 1 90 ? -14.578 -2.219 -6.832 1 98.69 90 ARG A O 1
ATOM 682 N N . TRP A 1 91 ? -13.602 -4.203 -6.215 1 98.62 91 TRP A N 1
ATOM 683 C CA . TRP A 1 91 ? -12.602 -3.512 -5.414 1 98.62 91 TRP A CA 1
ATOM 684 C C . TRP A 1 91 ? -11.727 -2.617 -6.285 1 98.62 91 TRP A C 1
ATOM 686 O O . TRP A 1 91 ? -11.469 -1.463 -5.938 1 98.62 91 TRP A O 1
ATOM 696 N N . LEU A 1 92 ? -11.266 -3.146 -7.434 1 97.94 92 LEU A N 1
ATOM 697 C CA . LEU A 1 92 ? -10.445 -2.369 -8.352 1 97.94 92 LEU A CA 1
ATOM 698 C C . LEU A 1 92 ? -11.188 -1.131 -8.836 1 97.94 92 LEU A C 1
ATOM 700 O O . LEU A 1 92 ? -10.617 -0.037 -8.883 1 97.94 92 LEU A O 1
ATOM 704 N N . ASP A 1 93 ? -12.453 -1.291 -9.141 1 97.25 93 ASP A N 1
ATOM 705 C CA . ASP A 1 93 ? -13.273 -0.175 -9.602 1 97.25 93 ASP A CA 1
ATOM 706 C C . ASP A 1 93 ? -13.438 0.873 -8.508 1 97.25 93 ASP A C 1
ATOM 708 O O . ASP A 1 93 ? -13.344 2.074 -8.766 1 97.25 93 ASP A O 1
ATOM 712 N N . PHE A 1 94 ? -13.711 0.392 -7.34 1 97.44 94 PHE A N 1
ATOM 713 C CA . PHE A 1 94 ? -13.914 1.28 -6.199 1 97.44 94 PHE A CA 1
ATOM 714 C C . PHE A 1 94 ? -12.672 2.121 -5.941 1 97.44 94 PHE A C 1
ATOM 716 O O . PHE A 1 94 ? -12.766 3.32 -5.672 1 97.44 94 PHE A O 1
ATOM 723 N N . ALA A 1 95 ? -11.477 1.502 -6.055 1 94.75 95 ALA A N 1
ATOM 724 C CA . ALA A 1 95 ? -10.203 2.152 -5.762 1 94.75 95 ALA A CA 1
ATOM 725 C C . ALA A 1 95 ? -9.906 3.254 -6.777 1 94.75 95 ALA A C 1
ATOM 727 O O . ALA A 1 95 ? -9.125 4.168 -6.496 1 94.75 95 ALA A O 1
ATOM 728 N N . CYS A 1 96 ? -10.531 3.236 -7.922 1 89.75 96 CYS A N 1
ATOM 729 C CA . CYS A 1 96 ? -10.281 4.191 -8.992 1 89.75 96 CYS A CA 1
ATOM 730 C C . CYS A 1 96 ? -11.375 5.254 -9.039 1 89.75 96 CYS A C 1
ATOM 732 O O . CYS A 1 96 ? -11.297 6.199 -9.82 1 89.75 96 CYS A O 1
ATOM 734 N N . ASP A 1 97 ? -12.352 5.137 -8.195 1 87.31 97 ASP A N 1
ATOM 735 C CA . ASP A 1 97 ? -13.555 5.965 -8.289 1 87.31 97 ASP A CA 1
ATOM 736 C C . ASP A 1 97 ? -13.328 7.328 -7.648 1 87.31 97 ASP A C 1
ATOM 738 O O . ASP A 1 97 ? -14.141 8.242 -7.82 1 87.31 97 ASP A O 1
ATOM 742 N N . MET A 1 98 ? -12.289 7.484 -6.961 1 88.44 98 MET A N 1
ATOM 743 C CA . MET A 1 98 ? -11.992 8.758 -6.316 1 88.44 98 MET A CA 1
ATOM 744 C C . MET A 1 98 ? -10.789 9.43 -6.965 1 88.44 98 MET A C 1
ATOM 746 O O . MET A 1 98 ? -9.836 8.758 -7.355 1 88.44 98 MET A O 1
ATOM 750 N N . PRO A 1 99 ? -10.828 10.75 -7.016 1 88.5 99 PRO A N 1
ATOM 751 C CA . PRO A 1 99 ? -9.773 11.461 -7.746 1 88.5 99 PRO A CA 1
ATOM 752 C C . PRO A 1 99 ? -8.375 11.148 -7.215 1 88.5 99 PRO A C 1
ATOM 754 O O . PRO A 1 99 ? -7.422 11.055 -7.992 1 88.5 99 PRO A O 1
ATOM 757 N N . GLY A 1 100 ? -8.305 10.977 -5.926 1 91.75 100 GLY A N 1
ATOM 758 C CA . GLY A 1 100 ? -7 10.734 -5.344 1 91.75 100 GLY A CA 1
ATOM 759 C C . GLY A 1 100 ? -6.77 9.273 -4.988 1 91.75 100 GLY A C 1
ATOM 760 O O . GLY A 1 100 ? -5.828 8.945 -4.262 1 91.75 100 GLY A O 1
ATOM 761 N N . GLY A 1 101 ? -7.641 8.391 -5.508 1 92.94 101 GLY A N 1
ATOM 762 C CA . GLY A 1 101 ? -7.496 6.98 -5.199 1 92.94 101 GLY A CA 1
ATOM 763 C C . GLY A 1 101 ? -8.234 6.566 -3.943 1 92.94 101 GLY A C 1
ATOM 764 O O . GLY A 1 101 ? -9.039 7.332 -3.408 1 92.94 101 GLY A O 1
ATOM 765 N N . CYS A 1 102 ? -8.016 5.391 -3.529 1 94.62 102 CYS A N 1
ATOM 766 C CA . CYS A 1 102 ? -8.766 4.785 -2.436 1 94.62 102 CYS A CA 1
ATOM 767 C C . CYS A 1 102 ? -8.336 5.367 -1.093 1 94.62 102 CYS A C 1
ATOM 769 O O . CYS A 1 102 ? -7.223 5.113 -0.632 1 94.62 102 CYS A O 1
ATOM 771 N N . ILE A 1 103 ? -9.188 6.004 -0.404 1 94.38 103 ILE A N 1
ATOM 772 C CA . ILE A 1 103 ? -8.914 6.656 0.872 1 94.38 103 ILE A CA 1
ATOM 773 C C . ILE A 1 103 ? -8.539 5.605 1.918 1 94.38 103 ILE A C 1
ATOM 775 O O . ILE A 1 103 ? -7.746 5.879 2.82 1 94.38 103 ILE A O 1
ATOM 779 N N . VAL A 1 104 ? -9.086 4.426 1.771 1 96.62 104 VAL A N 1
ATOM 780 C CA . VAL A 1 104 ? -8.836 3.373 2.754 1 96.62 104 VAL A CA 1
ATOM 781 C C . VAL A 1 104 ? -7.379 2.928 2.676 1 96.62 104 VAL A C 1
ATOM 783 O O . VAL A 1 104 ? -6.703 2.816 3.701 1 96.62 104 VAL A O 1
ATOM 786 N N . VAL A 1 105 ? -6.875 2.727 1.479 1 96.5 105 VAL A N 1
ATOM 787 C CA . VAL A 1 105 ? -5.484 2.336 1.291 1 96.5 105 VAL A CA 1
ATOM 788 C C . VAL A 1 105 ? -4.562 3.441 1.807 1 96.5 105 VAL A C 1
ATOM 790 O O . VAL A 1 105 ? -3.604 3.17 2.531 1 96.5 105 VAL A O 1
ATOM 793 N N . GLN A 1 106 ? -4.891 4.66 1.524 1 94.5 106 GLN A N 1
ATOM 794 C CA . GLN A 1 106 ? -4.102 5.801 1.982 1 94.5 106 GLN A CA 1
ATOM 795 C C . GLN A 1 106 ? -4.125 5.906 3.504 1 94.5 106 GLN A C 1
ATOM 797 O O . GLN A 1 106 ? -3.096 6.164 4.129 1 94.5 106 GLN A O 1
ATOM 802 N N . ALA A 1 107 ? -5.332 5.727 4.055 1 95.94 107 ALA A N 1
ATOM 803 C CA . ALA A 1 107 ? -5.496 5.824 5.504 1 95.94 107 ALA A CA 1
ATOM 804 C C . ALA A 1 107 ? -4.688 4.75 6.223 1 95.94 107 ALA A C 1
ATOM 806 O O . ALA A 1 107 ? -4.176 4.977 7.32 1 95.94 107 ALA A O 1
ATOM 807 N N . MET A 1 108 ? -4.555 3.559 5.594 1 96.31 108 MET A N 1
ATOM 808 C CA . MET A 1 108 ? -3.754 2.498 6.195 1 96.31 108 MET A CA 1
ATOM 809 C C . MET A 1 108 ? -2.309 2.945 6.379 1 96.31 108 MET A C 1
ATOM 811 O O . MET A 1 108 ? -1.706 2.703 7.43 1 96.31 108 MET A O 1
ATOM 815 N N . ALA A 1 109 ? -1.761 3.633 5.391 1 93.31 109 ALA A N 1
ATOM 816 C CA . ALA A 1 109 ? -0.388 4.125 5.469 1 93.31 109 ALA A CA 1
ATOM 817 C C . ALA A 1 109 ? -0.275 5.277 6.461 1 93.31 109 ALA A C 1
ATOM 819 O O . ALA A 1 109 ? 0.736 5.414 7.156 1 93.31 109 ALA A O 1
ATOM 820 N N . GLU A 1 110 ? -1.321 6.062 6.621 1 92.44 110 GLU A N 1
ATOM 821 C CA . GLU A 1 110 ? -1.312 7.273 7.438 1 92.44 110 GLU A CA 1
ATOM 822 C C . GLU A 1 110 ? -1.463 6.945 8.922 1 92.44 110 GLU A C 1
ATOM 824 O O . GLU A 1 110 ? -0.91 7.641 9.773 1 92.44 110 GLU A O 1
ATOM 829 N N . LEU A 1 111 ? -2.232 5.879 9.219 1 94.31 111 LEU A N 1
ATOM 830 C CA . LEU A 1 111 ? -2.754 5.773 10.57 1 94.31 111 LEU A CA 1
ATOM 831 C C . LEU A 1 111 ? -2.164 4.566 11.289 1 94.31 111 LEU A C 1
ATOM 833 O O . LEU A 1 111 ? -2.414 4.363 12.484 1 94.31 111 LEU A O 1
ATOM 837 N N . ASP A 1 112 ? -1.358 3.775 10.562 1 92.62 112 ASP A N 1
ATOM 838 C CA . ASP A 1 112 ? -0.923 2.504 11.133 1 92.62 112 ASP A CA 1
ATOM 839 C C . ASP A 1 112 ? -0.136 2.721 12.422 1 92.62 112 ASP A C 1
ATOM 841 O O . ASP A 1 112 ? -0.135 1.862 13.312 1 92.62 112 ASP A O 1
ATOM 845 N N . ASP A 1 113 ? 0.449 3.918 12.641 1 90.88 113 ASP A N 1
ATOM 846 C CA . ASP A 1 113 ? 1.188 4.211 13.867 1 90.88 113 ASP A CA 1
ATOM 847 C C . ASP A 1 113 ? 0.499 5.309 14.672 1 90.88 113 ASP A C 1
ATOM 849 O O . ASP A 1 113 ? 1.144 6.004 15.461 1 90.88 113 ASP A O 1
ATOM 853 N N . ARG A 1 114 ? -0.725 5.504 14.453 1 92.88 114 ARG A N 1
ATOM 854 C CA . ARG A 1 114 ? -1.493 6.539 15.141 1 92.88 114 ARG A CA 1
ATOM 855 C C . ARG A 1 114 ? -2.695 5.945 15.867 1 92.88 114 ARG A C 1
ATOM 857 O O . ARG A 1 114 ? -3.822 6.02 15.375 1 92.88 114 ARG A O 1
ATOM 864 N N . PRO A 1 115 ? -2.439 5.52 17.078 1 95 115 PRO A N 1
ATOM 865 C CA . PRO A 1 115 ? -3.549 4.91 17.812 1 95 115 PRO A CA 1
ATOM 866 C C . PRO A 1 115 ? -4.715 5.875 18.016 1 95 115 PRO A C 1
ATOM 868 O O . PRO A 1 115 ? -4.504 7.078 18.203 1 95 115 PRO A O 1
ATOM 871 N N . GLY A 1 116 ? -5.918 5.414 17.984 1 96.62 116 GLY A N 1
ATOM 872 C CA . GLY A 1 116 ? -7.129 6.195 18.172 1 96.62 116 GLY A CA 1
ATOM 873 C C . GLY A 1 116 ? -8.344 5.578 17.5 1 96.62 116 GLY A C 1
ATOM 874 O O . GLY A 1 116 ? -8.242 4.523 16.875 1 96.62 116 GLY A O 1
ATOM 875 N N . PRO A 1 117 ? -9.414 6.207 17.625 1 97.25 117 PRO A N 1
ATOM 876 C CA . PRO A 1 117 ? -10.672 5.633 17.156 1 97.25 117 PRO A CA 1
ATOM 877 C C . PRO A 1 117 ? -10.711 5.461 15.633 1 97.25 117 PRO A C 1
ATOM 879 O O . PRO A 1 117 ? -11.32 4.52 15.133 1 97.25 117 PRO A O 1
ATOM 882 N N . VAL A 1 118 ? -10.109 6.344 14.914 1 97.75 118 VAL A N 1
ATOM 883 C CA . VAL A 1 118 ? -10.117 6.246 13.453 1 97.75 118 VAL A CA 1
ATOM 884 C C . VAL A 1 118 ? -9.305 5.035 13.008 1 97.75 118 VAL A C 1
ATOM 886 O O . VAL A 1 118 ? -9.75 4.246 12.172 1 97.75 118 VAL A O 1
ATOM 889 N N . ARG A 1 119 ? -8.125 4.875 13.578 1 97.56 119 ARG A N 1
ATOM 890 C CA . ARG A 1 119 ? -7.297 3.705 13.289 1 97.56 119 ARG A CA 1
ATOM 891 C C . ARG A 1 119 ? -8.023 2.416 13.664 1 97.56 119 ARG A C 1
ATOM 893 O O . ARG A 1 119 ? -7.984 1.437 12.914 1 97.56 119 ARG A O 1
ATOM 900 N N . ASP A 1 120 ? -8.695 2.424 14.844 1 98.5 120 ASP A N 1
ATOM 901 C CA . ASP A 1 120 ? -9.406 1.238 15.305 1 98.5 120 ASP A CA 1
ATOM 902 C C . ASP A 1 120 ? -10.5 0.833 14.32 1 98.5 120 ASP A C 1
ATOM 904 O O . ASP A 1 120 ? -10.664 -0.352 14.023 1 98.5 120 ASP A O 1
ATOM 908 N N . ARG A 1 121 ? -11.164 1.839 13.867 1 98.38 121 ARG A N 1
ATOM 909 C CA . ARG A 1 121 ? -12.234 1.555 12.922 1 98.38 121 ARG A CA 1
ATOM 910 C C . ARG A 1 121 ? -11.68 1.024 11.602 1 98.38 121 ARG A C 1
ATOM 912 O O . ARG A 1 121 ? -12.258 0.126 10.992 1 98.38 121 ARG A O 1
ATOM 919 N N . LEU A 1 122 ? -10.609 1.588 11.156 1 98.5 122 LEU A N 1
ATOM 920 C CA . LEU A 1 122 ? -9.953 1.146 9.938 1 98.5 122 LEU A CA 1
ATOM 921 C C . LEU A 1 122 ? -9.453 -0.287 10.078 1 98.5 122 LEU A C 1
ATOM 923 O O . LEU A 1 122 ? -9.602 -1.098 9.164 1 98.5 122 LEU A O 1
ATOM 927 N N . GLU A 1 123 ? -8.852 -0.587 11.219 1 98.62 123 GLU A N 1
ATOM 928 C CA . GLU A 1 123 ? -8.391 -1.944 11.492 1 98.62 123 GLU A CA 1
ATOM 929 C C . GLU A 1 123 ? -9.539 -2.945 11.414 1 98.62 123 GLU A C 1
ATOM 931 O O . GLU A 1 123 ? -9.422 -3.99 10.773 1 98.62 123 GLU A O 1
ATOM 936 N N . ALA A 1 124 ? -10.633 -2.619 12.047 1 98.69 124 ALA A N 1
ATOM 937 C CA . ALA A 1 124 ? -11.805 -3.492 12.031 1 98.69 124 ALA A CA 1
ATOM 938 C C . ALA A 1 124 ? -12.312 -3.689 10.602 1 98.69 124 ALA A C 1
ATOM 940 O O . ALA A 1 124 ? -12.688 -4.801 10.219 1 98.69 124 ALA A O 1
ATOM 941 N N . ALA A 1 125 ? -12.305 -2.625 9.844 1 98.62 125 ALA A N 1
ATOM 942 C CA . ALA A 1 125 ? -12.773 -2.686 8.461 1 98.62 125 ALA A CA 1
ATOM 943 C C . ALA A 1 125 ? -11.891 -3.596 7.621 1 98.62 125 ALA A C 1
ATOM 945 O O . ALA A 1 125 ? -12.383 -4.352 6.777 1 98.62 125 ALA A O 1
ATOM 946 N N . GLN A 1 126 ? -10.617 -3.514 7.828 1 98.62 126 GLN A N 1
ATOM 947 C CA . GLN A 1 126 ? -9.688 -4.348 7.074 1 98.62 126 GLN A CA 1
ATOM 948 C C . GLN A 1 126 ? -9.844 -5.82 7.445 1 98.62 126 GLN A C 1
ATOM 950 O O . GLN A 1 126 ? -9.781 -6.695 6.578 1 98.62 126 GLN A O 1
ATOM 955 N N . ARG A 1 127 ? -10.062 -6.109 8.719 1 98.62 127 ARG A N 1
ATOM 956 C CA . ARG A 1 127 ? -10.328 -7.477 9.148 1 98.62 127 ARG A CA 1
ATOM 957 C C . ARG A 1 127 ? -11.609 -8.008 8.531 1 98.62 127 ARG A C 1
ATOM 959 O O . ARG A 1 127 ? -11.656 -9.148 8.062 1 98.62 127 ARG A O 1
ATOM 966 N N . ASP A 1 128 ? -12.625 -7.172 8.547 1 98.62 128 ASP A N 1
ATOM 967 C CA . ASP A 1 128 ? -13.898 -7.547 7.941 1 98.62 128 ASP A CA 1
ATOM 968 C C . ASP A 1 128 ? -13.734 -7.852 6.453 1 98.62 128 ASP A C 1
ATOM 970 O O . ASP A 1 128 ? -14.344 -8.789 5.934 1 98.62 128 ASP A O 1
ATOM 974 N N . TRP A 1 129 ? -12.938 -7.102 5.777 1 98.75 129 TRP A N 1
ATOM 975 C CA . TRP A 1 129 ? -12.719 -7.277 4.348 1 98.75 129 TRP A CA 1
ATOM 976 C C . TRP A 1 129 ? -12 -8.594 4.066 1 98.75 129 TRP A C 1
ATOM 978 O O . TRP A 1 129 ? -12.43 -9.367 3.203 1 98.75 129 TRP A O 1
ATOM 988 N N . LEU A 1 130 ? -10.961 -8.898 4.805 1 98.75 130 LEU A N 1
ATOM 989 C CA . LEU A 1 130 ? -10.25 -10.164 4.648 1 98.75 130 LEU A CA 1
ATOM 990 C C . LEU A 1 130 ? -11.164 -11.344 4.949 1 98.75 130 LEU A C 1
ATOM 992 O O . LEU A 1 130 ? -11.117 -12.367 4.254 1 98.75 130 LEU A O 1
ATOM 996 N N . ASP A 1 131 ? -12.008 -11.164 5.918 1 98.75 131 ASP A N 1
ATOM 997 C CA . ASP A 1 131 ? -12.953 -12.211 6.273 1 98.75 131 ASP A CA 1
ATOM 998 C C . ASP A 1 131 ? -13.977 -12.422 5.156 1 98.75 131 ASP A C 1
ATOM 1000 O O . ASP A 1 131 ? -14.383 -13.555 4.887 1 98.75 131 ASP A O 1
ATOM 1004 N N . THR A 1 132 ? -14.406 -11.344 4.582 1 98.88 132 THR A N 1
ATOM 1005 C CA . THR A 1 132 ? -15.328 -11.422 3.457 1 98.88 132 THR A CA 1
ATOM 1006 C C . THR A 1 132 ? -14.711 -12.195 2.299 1 98.88 132 THR A C 1
ATOM 1008 O O . THR A 1 132 ? -15.344 -13.094 1.743 1 98.88 132 THR A O 1
ATOM 1011 N N . LEU A 1 133 ? -13.477 -11.93 1.954 1 98.88 133 LEU A N 1
ATOM 1012 C CA . LEU A 1 133 ? -12.773 -12.648 0.902 1 98.88 133 LEU A CA 1
ATOM 1013 C C . LEU A 1 133 ? -12.617 -14.117 1.257 1 98.88 133 LEU A C 1
ATOM 1015 O O . LEU A 1 133 ? -12.906 -14.992 0.435 1 98.88 133 LEU A O 1
ATOM 1019 N N . ALA A 1 134 ? -12.211 -14.359 2.492 1 98.88 134 ALA A N 1
ATOM 1020 C CA . ALA A 1 134 ? -11.992 -15.734 2.932 1 98.88 134 ALA A CA 1
ATOM 1021 C C . ALA A 1 134 ? -13.289 -16.531 2.895 1 98.88 134 ALA A C 1
ATOM 1023 O O . ALA A 1 134 ? -13.297 -17.703 2.5 1 98.88 134 ALA A O 1
ATOM 1024 N N . THR A 1 135 ? -14.328 -15.891 3.312 1 98.88 135 THR A N 1
ATOM 1025 C CA . THR A 1 135 ? -15.633 -16.547 3.309 1 98.88 135 THR A CA 1
ATOM 1026 C C . THR A 1 135 ? -16.062 -16.875 1.884 1 98.88 135 THR A C 1
ATOM 1028 O O . THR A 1 135 ? -16.531 -17.984 1.616 1 98.88 135 THR A O 1
ATOM 1031 N N . ALA A 1 136 ? -15.883 -15.953 0.955 1 98.81 136 ALA A N 1
ATOM 1032 C CA . ALA A 1 136 ? -16.203 -16.219 -0.446 1 98.81 136 ALA A CA 1
ATOM 1033 C C . ALA A 1 136 ? -15.375 -17.375 -0.996 1 98.81 136 ALA A C 1
ATOM 1035 O O . ALA A 1 136 ? -15.883 -18.203 -1.745 1 98.81 136 ALA A O 1
ATOM 1036 N N . ILE A 1 137 ? -14.141 -17.484 -0.606 1 98.81 137 ILE A N 1
ATOM 1037 C CA . ILE A 1 137 ? -13.242 -18.531 -1.061 1 98.81 137 ILE A CA 1
ATOM 1038 C C . ILE A 1 137 ? -13.664 -19.875 -0.466 1 98.81 137 ILE A C 1
ATOM 1040 O O . ILE A 1 137 ? -13.641 -20.891 -1.15 1 98.81 137 ILE A O 1
ATOM 1044 N N . ARG A 1 138 ? -14.055 -19.844 0.822 1 98.69 138 ARG A N 1
ATOM 1045 C CA . ARG A 1 138 ? -14.562 -21.062 1.461 1 98.69 138 ARG A CA 1
ATOM 1046 C C . ARG A 1 138 ? -15.781 -21.594 0.718 1 98.69 138 ARG A C 1
ATOM 1048 O O . ARG A 1 138 ? -15.891 -22.797 0.486 1 98.69 138 ARG A O 1
ATOM 1055 N N . ILE A 1 139 ? -16.656 -20.734 0.351 1 98.5 139 ILE A N 1
ATOM 1056 C CA . ILE A 1 139 ? -17.844 -21.125 -0.379 1 98.5 139 ILE A CA 1
ATOM 1057 C C . ILE A 1 139 ? -17.469 -21.656 -1.756 1 98.5 139 ILE A C 1
ATOM 1059 O O . ILE A 1 139 ? -18.047 -22.625 -2.234 1 98.5 139 ILE A O 1
ATOM 1063 N N . ALA A 1 140 ? -16.484 -21 -2.418 1 98.62 140 ALA A N 1
ATOM 1064 C CA . ALA A 1 140 ? -16 -21.484 -3.709 1 98.62 140 ALA A CA 1
ATOM 1065 C C . ALA A 1 140 ? -15.469 -22.906 -3.596 1 98.62 140 ALA A C 1
ATOM 1067 O O . ALA A 1 140 ? -15.633 -23.719 -4.512 1 98.62 140 ALA A O 1
ATOM 1068 N N . LYS A 1 141 ? -14.805 -23.219 -2.461 1 98.19 141 LYS A N 1
ATOM 1069 C CA . LYS A 1 141 ? -14.352 -24.594 -2.193 1 98.19 141 LYS A CA 1
ATOM 1070 C C . LYS A 1 141 ? -15.531 -25.531 -2.039 1 98.19 141 LYS A C 1
ATOM 1072 O O . LYS A 1 141 ? -15.539 -26.625 -2.609 1 98.19 141 LYS A O 1
ATOM 1077 N N . GLU A 1 142 ? -16.516 -25.094 -1.318 1 97.62 142 GLU A N 1
ATOM 1078 C CA . GLU A 1 142 ? -17.703 -25.906 -1.085 1 97.62 142 GLU A CA 1
ATOM 1079 C C . GLU A 1 142 ? -18.438 -26.203 -2.393 1 97.62 142 GLU A C 1
ATOM 1081 O O . GLU A 1 142 ? -19.016 -27.281 -2.555 1 97.62 142 GLU A O 1
ATOM 1086 N N . GLU A 1 143 ? -18.406 -25.266 -3.324 1 97.62 143 GLU A N 1
ATOM 1087 C CA . GLU A 1 143 ? -19.078 -25.406 -4.613 1 97.62 143 GLU A CA 1
ATOM 1088 C C . GLU A 1 143 ? -18.234 -26.234 -5.586 1 97.62 143 GLU A C 1
ATOM 1090 O O . GLU A 1 143 ? -18.656 -26.469 -6.723 1 97.62 143 GLU A O 1
ATOM 1095 N N . GLY A 1 144 ? -17.016 -26.562 -5.16 1 97.31 144 GLY A N 1
ATOM 1096 C CA . GLY A 1 144 ? -16.156 -27.375 -5.992 1 97.31 144 GLY A CA 1
ATOM 1097 C C . GLY A 1 144 ? -15.383 -26.578 -7.027 1 97.31 144 GLY A C 1
ATOM 1098 O O . GLY A 1 144 ? -14.75 -27.156 -7.914 1 97.31 144 GLY A O 1
ATOM 1099 N N . HIS A 1 145 ? -15.438 -25.266 -6.887 1 98.12 145 HIS A N 1
ATOM 1100 C CA . HIS A 1 145 ? -14.719 -24.422 -7.84 1 98.12 145 HIS A CA 1
ATOM 1101 C C . HIS A 1 145 ? -13.227 -24.391 -7.523 1 98.12 145 HIS A C 1
ATOM 1103 O O . HIS A 1 145 ? -12.406 -24.219 -8.422 1 98.12 145 HIS A O 1
ATOM 1109 N N . PHE A 1 146 ? -12.852 -24.484 -6.234 1 97.94 146 PHE A N 1
ATOM 1110 C CA . PHE A 1 146 ? -11.461 -24.484 -5.789 1 97.94 146 PHE A CA 1
ATOM 1111 C C . PHE A 1 146 ? -11.109 -25.797 -5.109 1 97.94 146 PHE A C 1
ATOM 1113 O O . PHE A 1 146 ? -11.977 -26.453 -4.52 1 97.94 146 PHE A O 1
ATOM 1120 N N . GLU A 1 147 ? -9.852 -26.188 -5.199 1 96.81 147 GLU A N 1
ATOM 1121 C CA . GLU A 1 147 ? -9.367 -27.422 -4.605 1 96.81 147 GLU A CA 1
ATOM 1122 C C . GLU A 1 147 ? -9.5 -27.391 -3.084 1 96.81 147 GLU A C 1
ATOM 1124 O O . GLU A 1 147 ? -9.383 -26.344 -2.463 1 96.81 147 GLU A O 1
ATOM 1129 N N . ALA A 1 148 ? -9.633 -28.5 -2.455 1 93.69 148 ALA A N 1
ATOM 1130 C CA . ALA A 1 148 ? -9.836 -28.672 -1.018 1 93.69 148 ALA A CA 1
ATOM 1131 C C . ALA A 1 148 ? -8.602 -28.219 -0.233 1 93.69 148 ALA A C 1
ATOM 1133 O O . ALA A 1 148 ? -8.719 -27.766 0.904 1 93.69 148 ALA A O 1
ATOM 1134 N N . ARG A 1 149 ? -7.52 -28.312 -0.831 1 93.38 149 ARG A N 1
ATOM 1135 C CA . ARG A 1 149 ? -6.266 -28.047 -0.137 1 93.38 149 ARG A CA 1
ATOM 1136 C C . ARG A 1 149 ? -6.062 -26.547 0.046 1 93.38 149 ARG A C 1
ATOM 1138 O O . ARG A 1 149 ? -5.18 -26.109 0.796 1 93.38 149 ARG A O 1
ATOM 1145 N N . ILE A 1 150 ? -6.859 -25.75 -0.658 1 94.69 150 ILE A N 1
ATOM 1146 C CA . ILE A 1 150 ? -6.707 -24.312 -0.603 1 94.69 150 ILE A CA 1
ATOM 1147 C C . ILE A 1 150 ? -7.031 -23.812 0.802 1 94.69 150 ILE A C 1
ATOM 1149 O O . ILE A 1 150 ? -8.031 -24.219 1.398 1 94.69 150 ILE A O 1
ATOM 1153 N N . ALA A 1 151 ? -6.141 -23.031 1.345 1 97.81 151 ALA A N 1
ATOM 1154 C CA . ALA A 1 151 ? -6.418 -22.344 2.6 1 97.81 151 ALA A CA 1
ATOM 1155 C C . ALA A 1 151 ? -7.086 -21 2.344 1 97.81 151 ALA A C 1
ATOM 1157 O O . ALA A 1 151 ? -6.441 -20.062 1.864 1 97.81 151 ALA A O 1
ATOM 1158 N N . PRO A 1 152 ? -8.367 -20.812 2.703 1 98.5 152 PRO A N 1
ATOM 1159 C CA . PRO A 1 152 ? -9.125 -19.609 2.334 1 98.5 152 PRO A CA 1
ATOM 1160 C C . PRO A 1 152 ? -8.484 -18.328 2.846 1 98.5 152 PRO A C 1
ATOM 1162 O O . PRO A 1 152 ? -8.406 -17.328 2.111 1 98.5 152 PRO A O 1
ATOM 1165 N N . GLU A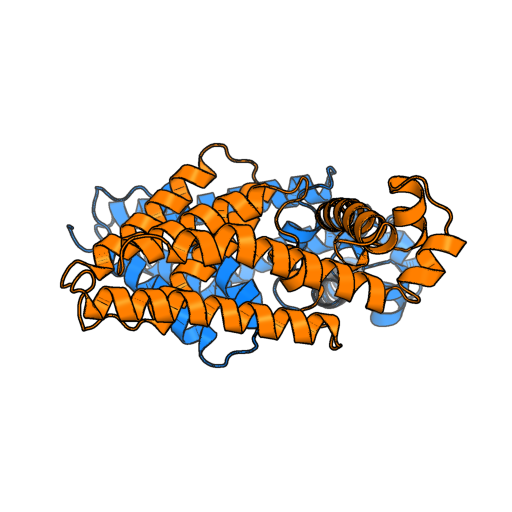 1 153 ? -7.988 -18.297 4.086 1 98.62 153 GLU A N 1
ATOM 1166 C CA . GLU A 1 153 ? -7.375 -17.109 4.664 1 98.62 153 GLU A CA 1
ATOM 1167 C C . GLU A 1 153 ? -6.09 -16.734 3.932 1 98.62 153 GLU A C 1
ATOM 1169 O O . GLU A 1 153 ? -5.789 -15.555 3.754 1 98.62 153 GLU A O 1
ATOM 1174 N N . GLN A 1 154 ? -5.359 -17.766 3.506 1 98.69 154 GLN A N 1
ATOM 1175 C CA . GLN A 1 154 ? -4.125 -17.531 2.764 1 98.69 154 GLN A CA 1
ATOM 1176 C C . GLN A 1 154 ? -4.414 -16.891 1.407 1 98.69 154 GLN A C 1
ATOM 1178 O O . GLN A 1 154 ? -3.789 -15.898 1.035 1 98.69 154 GLN A O 1
ATOM 1183 N N . LEU A 1 155 ? -5.336 -17.484 0.701 1 98.62 155 LEU A N 1
ATOM 1184 C CA . LEU A 1 155 ? -5.664 -16.953 -0.619 1 98.62 155 LEU A CA 1
ATOM 1185 C C . LEU A 1 155 ? -6.277 -15.562 -0.509 1 98.62 155 LEU A C 1
ATOM 1187 O O . LEU A 1 155 ? -5.988 -14.68 -1.326 1 98.62 155 LEU A O 1
ATOM 1191 N N . ALA A 1 156 ? -7.152 -15.328 0.517 1 98.88 156 ALA A N 1
ATOM 1192 C CA . ALA A 1 156 ? -7.719 -14.008 0.771 1 98.88 156 ALA A CA 1
ATOM 1193 C C . ALA A 1 156 ? -6.625 -12.969 0.992 1 98.88 156 ALA A C 1
ATOM 1195 O O . ALA A 1 156 ? -6.684 -11.867 0.444 1 98.88 156 ALA A O 1
ATOM 1196 N N . TYR A 1 157 ? -5.621 -13.344 1.768 1 98.88 157 TYR A N 1
ATOM 1197 C CA . TYR A 1 157 ? -4.504 -12.461 2.064 1 98.88 157 TYR A CA 1
ATOM 1198 C C . TYR A 1 157 ? -3.74 -12.102 0.794 1 98.88 157 TYR A C 1
ATOM 1200 O O . TYR A 1 157 ? -3.41 -10.938 0.569 1 98.88 157 TYR A O 1
ATOM 1208 N N . GLU A 1 158 ? -3.479 -13.094 -0.044 1 98.88 158 GLU A N 1
ATOM 1209 C CA . GLU A 1 158 ? -2.73 -12.867 -1.276 1 98.88 158 GLU A CA 1
ATOM 1210 C C . GLU A 1 158 ? -3.508 -11.977 -2.238 1 98.88 158 GLU A C 1
ATOM 1212 O O . GLU A 1 158 ? -2.932 -11.086 -2.873 1 98.88 158 GLU A O 1
ATOM 1217 N N . ILE A 1 159 ? -4.824 -12.203 -2.322 1 98.94 159 ILE A N 1
ATOM 1218 C CA . ILE A 1 159 ? -5.668 -11.398 -3.197 1 98.94 159 ILE A CA 1
ATOM 1219 C C . ILE A 1 159 ? -5.688 -9.953 -2.703 1 98.94 159 ILE A C 1
ATOM 1221 O O . ILE A 1 159 ? -5.496 -9.016 -3.486 1 98.94 159 ILE A O 1
ATOM 1225 N N . ALA A 1 160 ? -5.859 -9.781 -1.415 1 98.88 160 ALA A N 1
ATOM 1226 C CA . ALA A 1 160 ? -5.906 -8.438 -0.837 1 98.88 160 ALA A CA 1
ATOM 1227 C C . ALA A 1 160 ? -4.566 -7.73 -0.989 1 98.88 160 ALA A C 1
ATOM 1229 O O . ALA A 1 160 ? -4.516 -6.559 -1.37 1 98.88 160 ALA A O 1
ATOM 1230 N N . ALA A 1 161 ? -3.471 -8.438 -0.7 1 98.88 161 ALA A N 1
ATOM 1231 C CA . ALA A 1 161 ? -2.139 -7.848 -0.81 1 98.88 161 ALA A CA 1
ATOM 1232 C C . ALA A 1 161 ? -1.835 -7.441 -2.25 1 98.88 161 ALA A C 1
ATOM 1234 O O . ALA A 1 161 ? -1.297 -6.359 -2.494 1 98.88 161 ALA A O 1
ATOM 1235 N N . LEU A 1 162 ? -2.189 -8.305 -3.166 1 98.88 162 LEU A N 1
ATOM 1236 C CA . LEU A 1 162 ? -2 -8.008 -4.582 1 98.88 162 LEU A CA 1
ATOM 1237 C C . LEU A 1 162 ? -2.752 -6.742 -4.98 1 98.88 162 LEU A C 1
ATOM 1239 O O . LEU A 1 162 ? -2.193 -5.871 -5.648 1 98.88 162 LEU A O 1
ATOM 1243 N N . ALA A 1 163 ? -3.99 -6.594 -4.559 1 98.81 163 ALA A N 1
ATOM 1244 C CA . ALA A 1 163 ? -4.828 -5.453 -4.91 1 98.81 163 ALA A CA 1
ATOM 1245 C C . ALA A 1 163 ? -4.297 -4.168 -4.281 1 98.81 163 ALA A C 1
ATOM 1247 O O . ALA A 1 163 ? -4.199 -3.137 -4.949 1 98.81 163 ALA A O 1
ATOM 1248 N N . HIS A 1 164 ? -3.975 -4.227 -2.984 1 98.56 164 HIS A N 1
ATOM 1249 C CA . HIS A 1 164 ? -3.451 -3.053 -2.297 1 98.56 164 HIS A CA 1
ATOM 1250 C C . HIS A 1 164 ? -2.119 -2.609 -2.898 1 98.56 164 HIS A C 1
ATOM 1252 O O . HIS A 1 164 ? -1.899 -1.417 -3.119 1 98.56 164 HIS A O 1
ATOM 1258 N N . GLY A 1 165 ? -1.245 -3.617 -3.16 1 98.75 165 GLY A N 1
ATOM 1259 C CA . GLY A 1 165 ? 0.021 -3.287 -3.793 1 98.75 165 GLY A CA 1
ATOM 1260 C C . GLY A 1 165 ? -0.141 -2.699 -5.184 1 98.75 165 GLY A C 1
ATOM 1261 O O . GLY A 1 165 ? 0.572 -1.767 -5.555 1 98.75 165 GLY A O 1
ATOM 1262 N N . HIS A 1 166 ? -1.077 -3.211 -5.93 1 98.62 166 HIS A N 1
ATOM 1263 C CA . HIS A 1 166 ? -1.413 -2.658 -7.238 1 98.62 166 HIS A CA 1
ATOM 1264 C C . HIS A 1 166 ? -1.828 -1.195 -7.125 1 98.62 166 HIS A C 1
ATOM 1266 O O . HIS A 1 166 ? -1.394 -0.36 -7.926 1 98.62 166 HIS A O 1
ATOM 1272 N N . HIS A 1 167 ? -2.682 -0.925 -6.18 1 98.06 167 HIS A N 1
ATOM 1273 C CA . HIS A 1 167 ? -3.141 0.449 -6.012 1 98.06 167 HIS A CA 1
ATOM 1274 C C . HIS A 1 167 ? -1.968 1.405 -5.824 1 98.06 167 HIS A C 1
ATOM 1276 O O . HIS A 1 167 ? -1.899 2.447 -6.48 1 98.06 167 HIS A O 1
ATOM 1282 N N . LEU A 1 168 ? -1 1.045 -4.969 1 97.75 168 LEU A N 1
ATOM 1283 C CA . LEU A 1 168 ? 0.17 1.876 -4.707 1 97.75 168 LEU A CA 1
ATOM 1284 C C . LEU A 1 168 ? 1 2.061 -5.973 1 97.75 168 LEU A C 1
ATOM 1286 O O . LEU A 1 168 ? 1.303 3.191 -6.363 1 97.75 168 LEU A O 1
ATOM 1290 N N . ILE A 1 169 ? 1.288 0.983 -6.625 1 98.31 169 ILE A N 1
ATOM 1291 C CA . ILE A 1 169 ? 2.191 1.005 -7.77 1 98.31 169 ILE A CA 1
ATOM 1292 C C . ILE A 1 169 ? 1.533 1.747 -8.93 1 98.31 169 ILE A C 1
ATOM 1294 O O . ILE A 1 169 ? 2.154 2.609 -9.555 1 98.31 169 ILE A O 1
ATOM 1298 N N . SER A 1 170 ? 0.269 1.438 -9.211 1 97.5 170 SER A N 1
ATOM 1299 C CA . SER A 1 170 ? -0.423 2.018 -10.352 1 97.5 170 SER A CA 1
ATOM 1300 C C . SER A 1 170 ? -0.577 3.527 -10.203 1 97.5 170 SER A C 1
ATOM 1302 O O . SER A 1 170 ? -0.384 4.277 -11.164 1 97.5 170 SER A O 1
ATOM 1304 N N . ARG A 1 171 ? -0.885 3.986 -9.031 1 96.12 171 ARG A N 1
ATOM 1305 C CA . ARG A 1 171 ? -1.037 5.418 -8.797 1 96.12 171 ARG A CA 1
ATOM 1306 C C . ARG A 1 171 ? 0.305 6.137 -8.898 1 96.12 171 ARG A C 1
ATOM 1308 O O . ARG A 1 171 ? 0.389 7.23 -9.461 1 96.12 171 ARG A O 1
ATOM 1315 N N . MET A 1 172 ? 1.329 5.516 -8.391 1 96.94 172 MET A N 1
ATOM 1316 C CA . MET A 1 172 ? 2.654 6.133 -8.391 1 96.94 172 MET A CA 1
ATOM 1317 C C . MET A 1 172 ? 3.211 6.219 -9.805 1 96.94 172 MET A C 1
ATOM 1319 O O . MET A 1 172 ? 3.764 7.25 -10.195 1 96.94 172 MET A O 1
ATOM 1323 N N . LEU A 1 173 ? 3.018 5.152 -10.562 1 97.88 173 LEU A N 1
ATOM 1324 C CA . LEU A 1 173 ? 3.719 5.055 -11.836 1 97.88 173 LEU A CA 1
ATOM 1325 C C . LEU A 1 173 ? 2.822 5.504 -12.984 1 97.88 173 LEU A C 1
ATOM 1327 O O . LEU A 1 173 ? 3.307 5.781 -14.086 1 97.88 173 LEU A O 1
ATOM 1331 N N . ARG A 1 174 ? 1.492 5.516 -12.805 1 95.5 174 ARG A N 1
ATOM 1332 C CA . ARG A 1 174 ? 0.516 5.859 -13.836 1 95.5 174 ARG A CA 1
ATOM 1333 C C . ARG A 1 174 ? 0.75 5.047 -15.102 1 95.5 174 ARG A C 1
ATOM 1335 O O . ARG A 1 174 ? 0.746 5.594 -16.203 1 95.5 174 ARG A O 1
ATOM 1342 N N . ASP A 1 175 ? 1.069 3.803 -14.891 1 94.5 175 ASP A N 1
ATOM 1343 C CA . ASP A 1 175 ? 1.301 2.871 -15.984 1 94.5 175 ASP A CA 1
ATOM 1344 C C . ASP A 1 175 ? -0.018 2.389 -16.578 1 94.5 175 ASP A C 1
ATOM 1346 O O . ASP A 1 175 ? -0.833 1.776 -15.891 1 94.5 175 ASP A O 1
ATOM 1350 N N . PRO A 1 176 ? -0.262 2.559 -17.844 1 94.75 176 PRO A N 1
ATOM 1351 C CA . PRO A 1 176 ? -1.531 2.176 -18.469 1 94.75 176 PRO A CA 1
ATOM 1352 C C . PRO A 1 176 ? -1.755 0.666 -18.469 1 94.75 176 PRO A C 1
ATOM 1354 O O . PRO A 1 176 ? -2.883 0.205 -18.656 1 94.75 176 PRO A O 1
ATOM 1357 N N . GLU A 1 177 ? -0.731 -0.129 -18.188 1 96.62 177 GLU A N 1
ATOM 1358 C CA . GLU A 1 177 ? -0.851 -1.583 -18.234 1 96.62 177 GLU A CA 1
ATOM 1359 C C . GLU A 1 177 ? -1.096 -2.154 -16.844 1 96.62 177 GLU A C 1
ATOM 1361 O O . GLU A 1 177 ? -1.259 -3.365 -16.672 1 96.62 177 GLU A O 1
ATOM 1366 N N . ALA A 1 178 ? -1.121 -1.292 -15.859 1 97.56 178 ALA A N 1
ATOM 1367 C CA . ALA A 1 178 ? -1.146 -1.757 -14.477 1 97.56 178 ALA A CA 1
ATOM 1368 C C . ALA A 1 178 ? -2.395 -2.592 -14.203 1 97.56 178 ALA A C 1
ATOM 1370 O O . ALA A 1 178 ? -2.316 -3.646 -13.562 1 97.56 178 ALA A O 1
ATOM 1371 N N . ASP A 1 179 ? -3.547 -2.152 -14.734 1 97.19 179 ASP A N 1
ATOM 1372 C CA . ASP A 1 179 ? -4.789 -2.875 -14.484 1 97.19 179 ASP A CA 1
ATOM 1373 C C . ASP A 1 179 ? -4.758 -4.258 -15.133 1 97.19 179 ASP A C 1
ATOM 1375 O O . ASP A 1 179 ? -5.215 -5.238 -14.539 1 97.19 179 ASP A O 1
ATOM 1379 N N . ALA A 1 180 ? -4.25 -4.312 -16.312 1 98.38 180 ALA A N 1
ATOM 1380 C CA . ALA A 1 180 ? -4.117 -5.605 -16.984 1 98.38 180 ALA A CA 1
ATOM 1381 C C . ALA A 1 180 ? -3.178 -6.527 -16.203 1 98.38 180 ALA A C 1
ATOM 1383 O O . ALA A 1 180 ? -3.434 -7.727 -16.078 1 98.38 180 ALA A O 1
ATOM 1384 N N . ARG A 1 181 ? -2.107 -5.984 -15.688 1 98.38 181 ARG A N 1
ATOM 1385 C CA . ARG A 1 181 ? -1.122 -6.77 -14.953 1 98.38 181 ARG A CA 1
ATOM 1386 C C . ARG A 1 181 ? -1.73 -7.367 -13.688 1 98.38 181 ARG A C 1
ATOM 1388 O O . ARG A 1 181 ? -1.527 -8.547 -13.391 1 98.38 181 ARG A O 1
ATOM 1395 N N . VAL A 1 182 ? -2.494 -6.562 -12.953 1 98.75 182 VAL A N 1
ATOM 1396 C CA . VAL A 1 182 ? -3.029 -7.074 -11.695 1 98.75 182 VAL A CA 1
ATOM 1397 C C . VAL A 1 182 ? -4.105 -8.117 -11.977 1 98.75 182 VAL A C 1
ATOM 1399 O O . VAL A 1 182 ? -4.238 -9.102 -11.242 1 98.75 182 VAL A O 1
ATOM 1402 N N . ARG A 1 183 ? -4.875 -7.898 -13.031 1 98.75 183 ARG A N 1
ATOM 1403 C CA . ARG A 1 183 ? -5.898 -8.867 -13.406 1 98.75 183 ARG A CA 1
ATOM 1404 C C . ARG A 1 183 ? -5.273 -10.195 -13.828 1 98.75 183 ARG A C 1
ATOM 1406 O O . ARG A 1 183 ? -5.793 -11.258 -13.5 1 98.75 183 ARG A O 1
ATOM 1413 N N . ARG A 1 184 ? -4.141 -10.141 -14.523 1 98.44 184 ARG A N 1
ATOM 1414 C CA . ARG A 1 184 ? -3.428 -11.367 -14.875 1 98.44 184 ARG A CA 1
ATOM 1415 C C . ARG A 1 184 ? -2.939 -12.086 -13.617 1 98.44 184 ARG A C 1
ATOM 1417 O O . ARG A 1 184 ? -3.018 -13.312 -13.531 1 98.44 184 ARG A O 1
ATOM 1424 N N . GLY A 1 185 ? -2.436 -11.328 -12.664 1 98.5 185 GLY A N 1
ATOM 1425 C CA . GLY A 1 185 ? -2.01 -11.914 -11.406 1 98.5 185 GLY A CA 1
ATOM 1426 C C . GLY A 1 185 ? -3.146 -12.562 -10.633 1 98.5 185 GLY A C 1
ATOM 1427 O O . GLY A 1 185 ? -2.998 -13.672 -10.109 1 98.5 185 GLY A O 1
ATOM 1428 N N . PHE A 1 186 ? -4.254 -11.867 -10.633 1 98.81 186 PHE A N 1
ATOM 1429 C CA . PHE A 1 186 ? -5.441 -12.398 -9.977 1 98.81 186 PHE A CA 1
ATOM 1430 C C . PHE A 1 186 ? -5.918 -13.672 -10.656 1 98.81 186 PHE A C 1
ATOM 1432 O O . PHE A 1 186 ? -6.23 -14.664 -9.992 1 98.81 186 PHE A O 1
ATOM 1439 N N . ASP A 1 187 ? -5.969 -13.672 -11.969 1 98.25 187 ASP A N 1
ATOM 1440 C CA . ASP A 1 187 ? -6.383 -14.844 -12.727 1 98.25 187 ASP A CA 1
ATOM 1441 C C . ASP A 1 187 ? -5.457 -16.031 -12.461 1 98.25 187 ASP A C 1
ATOM 1443 O O . ASP A 1 187 ? -5.906 -17.172 -12.406 1 98.25 187 ASP A O 1
ATOM 1447 N N . ARG A 1 188 ? -4.223 -15.781 -12.312 1 96.06 188 ARG A N 1
ATOM 1448 C CA . ARG A 1 188 ? -3.266 -16.844 -12.016 1 96.06 188 ARG A CA 1
ATOM 1449 C C . ARG A 1 188 ? -3.541 -17.453 -10.648 1 96.06 188 ARG A C 1
ATOM 1451 O O . ARG A 1 188 ? -3.455 -18.672 -10.484 1 96.06 188 ARG A O 1
ATOM 1458 N N . LEU A 1 189 ? -3.824 -16.594 -9.633 1 97.31 189 LEU A N 1
ATOM 1459 C CA . LEU A 1 189 ? -4.172 -17.109 -8.305 1 97.31 189 LEU A CA 1
ATOM 1460 C C . LEU A 1 189 ? -5.379 -18.031 -8.383 1 97.31 189 LEU A C 1
ATOM 1462 O O . LEU A 1 189 ? -5.375 -19.109 -7.773 1 97.31 189 LEU A O 1
ATOM 1466 N N . LEU A 1 190 ? -6.371 -17.594 -9.164 1 97.62 190 LEU A N 1
ATOM 1467 C CA . LEU A 1 190 ? -7.59 -18.406 -9.25 1 97.62 190 LEU A CA 1
ATOM 1468 C C . LEU A 1 190 ? -7.336 -19.688 -10.016 1 97.62 190 LEU A C 1
ATOM 1470 O O . LEU A 1 190 ? -7.887 -20.734 -9.68 1 97.62 190 LEU A O 1
ATOM 1474 N N . ARG A 1 191 ? -6.516 -19.625 -11.062 1 95.38 191 ARG A N 1
ATOM 1475 C CA . ARG A 1 191 ? -6.172 -20.828 -11.805 1 95.38 191 ARG A CA 1
ATOM 1476 C C . ARG A 1 191 ? -5.477 -21.844 -10.914 1 95.38 191 ARG A C 1
ATOM 1478 O O . ARG A 1 191 ? -5.758 -23.047 -10.992 1 95.38 191 ARG A O 1
ATOM 1485 N N . GLN A 1 192 ? -4.66 -21.375 -10.07 1 93 192 GLN A N 1
ATOM 1486 C CA . GLN A 1 192 ? -3.943 -22.25 -9.156 1 93 192 GLN A CA 1
ATOM 1487 C C . GLN A 1 192 ? -4.887 -22.859 -8.109 1 93 192 GLN A C 1
ATOM 1489 O O . GLN A 1 192 ? -4.691 -23.984 -7.672 1 93 192 GLN A O 1
ATOM 1494 N N . ALA A 1 193 ? -5.84 -22.062 -7.766 1 95.25 193 ALA A N 1
ATOM 1495 C CA . ALA A 1 193 ? -6.809 -22.547 -6.777 1 95.25 193 ALA A CA 1
ATOM 1496 C C . ALA A 1 193 ? -7.703 -23.625 -7.363 1 95.25 193 ALA A C 1
ATOM 1498 O O . ALA A 1 193 ? -8.203 -24.484 -6.637 1 95.25 193 ALA A O 1
ATOM 1499 N N . ARG A 1 194 ? -7.898 -23.594 -8.656 1 94.12 194 ARG A N 1
ATOM 1500 C CA . ARG A 1 194 ? -8.719 -24.578 -9.352 1 94.12 194 ARG A CA 1
ATOM 1501 C C . ARG A 1 194 ? -7.949 -25.875 -9.57 1 94.12 194 ARG A C 1
ATOM 1503 O O . ARG A 1 194 ? -8.547 -26.938 -9.711 1 94.12 194 ARG A O 1
ATOM 1510 N N . ALA A 1 195 ? -6.633 -25.609 -9.852 1 77.44 195 ALA A N 1
ATOM 1511 C CA . ALA A 1 195 ? -5.84 -26.719 -10.375 1 77.44 195 ALA A CA 1
ATOM 1512 C C . ALA A 1 195 ? -5.141 -27.469 -9.242 1 77.44 195 ALA A C 1
ATOM 1514 O O . ALA A 1 195 ? -4.836 -26.891 -8.195 1 77.44 195 ALA A O 1
ATOM 1515 N N . ALA A 1 196 ? -5.504 -28.844 -9.164 1 57.16 196 ALA A N 1
ATOM 1516 C CA . ALA A 1 196 ? -4.684 -29.672 -8.289 1 57.16 196 ALA A CA 1
ATOM 1517 C C . ALA A 1 196 ? -3.199 -29.484 -8.594 1 57.16 196 ALA A C 1
ATOM 1519 O O . ALA A 1 196 ? -2.818 -29.281 -9.75 1 57.16 196 ALA A O 1
ATOM 1520 N N . ASP A 1 197 ? -2.342 -28.688 -7.73 1 44.66 197 ASP A N 1
ATOM 1521 C CA . ASP A 1 197 ? -0.92 -28.812 -8.031 1 44.66 197 ASP A CA 1
ATOM 1522 C C . ASP A 1 197 ? -0.594 -30.234 -8.516 1 44.66 197 ASP A C 1
ATOM 1524 O O . ASP A 1 197 ? -1.179 -31.203 -8.039 1 44.66 197 ASP A O 1
ATOM 1528 N N . MET B 1 1 ? 37.969 9.289 3.01 1 48.84 1 MET B N 1
ATOM 1529 C CA . MET B 1 1 ? 37.75 9.625 4.414 1 48.84 1 MET B CA 1
ATOM 1530 C C . MET B 1 1 ? 36.469 10.453 4.586 1 48.84 1 MET B C 1
ATOM 1532 O O . MET B 1 1 ? 36.344 11.5 3.951 1 48.84 1 MET B O 1
ATOM 1536 N N . VAL B 1 2 ? 35.5 9.789 5.027 1 61.25 2 VAL B N 1
ATOM 1537 C CA . VAL B 1 2 ? 34.281 10.562 5.227 1 61.25 2 VAL B CA 1
ATOM 1538 C C . VAL B 1 2 ? 34.562 11.742 6.156 1 61.25 2 VAL B C 1
ATOM 1540 O O . VAL B 1 2 ? 35.188 11.578 7.199 1 61.25 2 VAL B O 1
ATOM 1543 N N . THR B 1 3 ? 34.469 13.055 5.727 1 65.81 3 THR B N 1
ATOM 1544 C CA . THR B 1 3 ? 34.688 14.242 6.543 1 65.81 3 THR B CA 1
ATOM 1545 C C . THR B 1 3 ? 33.688 14.297 7.703 1 65.81 3 THR B C 1
ATOM 1547 O O . THR B 1 3 ? 32.688 13.578 7.703 1 65.81 3 THR B O 1
ATOM 1550 N N . LYS B 1 4 ? 34.062 14.938 8.836 1 66.5 4 LYS B N 1
ATOM 1551 C CA . LYS B 1 4 ? 33.219 15.125 10.008 1 66.5 4 LYS B CA 1
ATOM 1552 C C . LYS B 1 4 ? 31.828 15.625 9.609 1 66.5 4 LYS B C 1
ATOM 1554 O O . LYS B 1 4 ? 30.828 15.172 10.156 1 66.5 4 LYS B O 1
ATOM 1559 N N . GLY B 1 5 ? 31.828 16.531 8.656 1 72.31 5 GLY B N 1
ATOM 1560 C CA . GLY B 1 5 ? 30.578 17.062 8.141 1 72.31 5 GLY B CA 1
ATOM 1561 C C . GLY B 1 5 ? 29.688 16.016 7.504 1 72.31 5 GLY B C 1
ATOM 1562 O O . GLY B 1 5 ? 28.469 16 7.727 1 72.31 5 GLY B O 1
ATOM 1563 N N . GLU B 1 6 ? 30.359 15.164 6.785 1 75.31 6 GLU B N 1
ATOM 1564 C CA . GLU B 1 6 ? 29.625 14.086 6.129 1 75.31 6 GLU B CA 1
ATOM 1565 C C . GLU B 1 6 ? 29.078 13.094 7.145 1 75.31 6 GLU B C 1
ATOM 1567 O O . GLU B 1 6 ? 27.969 12.586 6.992 1 75.31 6 GLU B O 1
ATOM 1572 N N . GLU B 1 7 ? 29.812 12.82 8.148 1 76.75 7 GLU B N 1
ATOM 1573 C CA . GLU B 1 7 ? 29.375 11.922 9.211 1 76.75 7 GLU B CA 1
ATOM 1574 C C . GLU B 1 7 ? 28.188 12.508 9.969 1 76.75 7 GLU B C 1
ATOM 1576 O O . GLU B 1 7 ? 27.234 11.789 10.297 1 76.75 7 GLU B O 1
ATOM 1581 N N . THR B 1 8 ? 28.266 13.797 10.242 1 79.5 8 THR B N 1
ATOM 1582 C CA . THR B 1 8 ? 27.172 14.477 10.922 1 79.5 8 THR B CA 1
ATOM 1583 C C . THR B 1 8 ? 25.906 14.461 10.07 1 79.5 8 THR B C 1
ATOM 1585 O O . THR B 1 8 ? 24.828 14.18 10.57 1 79.5 8 THR B O 1
ATOM 1588 N N . ARG B 1 9 ? 26.156 14.68 8.805 1 85.06 9 ARG B N 1
ATOM 1589 C CA . ARG B 1 9 ? 25.016 14.68 7.895 1 85.06 9 ARG B CA 1
ATOM 1590 C C . ARG B 1 9 ? 24.344 13.305 7.848 1 85.06 9 ARG B C 1
ATOM 1592 O O . ARG B 1 9 ? 23.109 13.203 7.875 1 85.06 9 ARG B O 1
ATOM 1599 N N . ALA B 1 10 ? 25.156 12.297 7.801 1 88.06 10 ALA B N 1
ATOM 1600 C CA . ALA B 1 10 ? 24.641 10.938 7.762 1 88.06 10 ALA B CA 1
ATOM 1601 C C . ALA B 1 10 ? 23.859 10.609 9.039 1 88.06 10 ALA B C 1
ATOM 1603 O O . ALA B 1 10 ? 22.797 9.984 8.984 1 88.06 10 ALA B O 1
ATOM 1604 N N . ALA B 1 11 ? 24.359 11 10.141 1 90.06 11 ALA B N 1
ATOM 1605 C CA . ALA B 1 11 ? 23.688 10.766 11.414 1 90.06 11 ALA B CA 1
ATOM 1606 C C . ALA B 1 11 ? 22.344 11.508 11.469 1 90.06 11 ALA B C 1
ATOM 1608 O O . ALA B 1 11 ? 21.344 10.961 11.93 1 90.06 11 ALA B O 1
ATOM 1609 N N . VAL B 1 12 ? 22.406 12.688 10.992 1 92.69 12 VAL B N 1
ATOM 1610 C CA . VAL B 1 12 ? 21.203 13.516 10.977 1 92.69 12 VAL B CA 1
ATOM 1611 C C . VAL B 1 12 ? 20.141 12.883 10.062 1 92.69 12 VAL B C 1
ATOM 1613 O O . VAL B 1 12 ? 18.969 12.844 10.406 1 92.69 12 VAL B O 1
ATOM 1616 N N . LEU B 1 13 ? 20.609 12.375 8.961 1 95.12 13 LEU B N 1
ATOM 1617 C CA . LEU B 1 13 ? 19.672 11.75 8.023 1 95.12 13 LEU B CA 1
ATOM 1618 C C . LEU B 1 13 ? 19.094 10.469 8.602 1 95.12 13 LEU B C 1
ATOM 1620 O O . LEU B 1 13 ? 17.953 10.117 8.32 1 95.12 13 LEU B O 1
ATOM 1624 N N . GLY B 1 14 ? 19.891 9.766 9.414 1 95 14 GLY B N 1
ATOM 1625 C CA . GLY B 1 14 ? 19.344 8.625 10.133 1 95 14 GLY B CA 1
ATOM 1626 C C . GLY B 1 14 ? 18.156 8.984 11.016 1 95 14 GLY B C 1
ATOM 1627 O O . GLY B 1 14 ? 17.125 8.305 10.992 1 95 14 GLY B O 1
ATOM 1628 N N . HIS B 1 15 ? 18.312 10.062 11.734 1 94.69 15 HIS B N 1
ATOM 1629 C CA . HIS B 1 15 ? 17.234 10.57 12.562 1 94.69 15 HIS B CA 1
ATOM 1630 C C . HIS B 1 15 ? 16.047 11 11.703 1 94.69 15 HIS B C 1
ATOM 1632 O O . HIS B 1 15 ? 14.891 10.75 12.062 1 94.69 15 HIS B O 1
ATOM 1638 N N . ALA B 1 16 ? 16.375 11.641 10.617 1 96.12 16 ALA B N 1
ATOM 1639 C CA . ALA B 1 16 ? 15.328 12.133 9.727 1 96.12 16 ALA B CA 1
ATOM 1640 C C . ALA B 1 16 ? 14.516 10.984 9.133 1 96.12 16 ALA B C 1
ATOM 1642 O O . ALA B 1 16 ? 13.289 11.07 9.031 1 96.12 16 ALA B O 1
ATOM 1643 N N . ILE B 1 17 ? 15.227 9.93 8.805 1 96.31 17 ILE B N 1
ATOM 1644 C CA . ILE B 1 17 ? 14.578 8.75 8.234 1 96.31 17 ILE B CA 1
ATOM 1645 C C . ILE B 1 17 ? 13.664 8.117 9.273 1 96.31 17 ILE B C 1
ATOM 1647 O O . ILE B 1 17 ? 12.523 7.766 8.977 1 96.31 17 ILE B O 1
ATOM 1651 N N . ALA B 1 18 ? 14.125 7.996 10.453 1 94.81 18 ALA B N 1
ATOM 1652 C CA . ALA B 1 18 ? 13.305 7.449 11.531 1 94.81 18 ALA B CA 1
ATOM 1653 C C . ALA B 1 18 ? 12.055 8.305 11.758 1 94.81 18 ALA B C 1
ATOM 1655 O O . ALA B 1 18 ? 10.953 7.777 11.883 1 94.81 18 ALA B O 1
ATOM 1656 N N . LEU B 1 19 ? 12.273 9.602 11.773 1 94.44 19 LEU B N 1
ATOM 1657 C CA . LEU B 1 19 ? 11.164 10.539 11.953 1 94.44 19 LEU B CA 1
ATOM 1658 C C . LEU B 1 19 ? 10.172 10.43 10.805 1 94.44 19 LEU B C 1
ATOM 1660 O O . LEU B 1 19 ? 8.961 10.398 11.023 1 94.44 19 LEU B O 1
ATOM 1664 N N . ALA B 1 20 ? 10.648 10.352 9.586 1 95.69 20 ALA B N 1
ATOM 1665 C CA . ALA B 1 20 ? 9.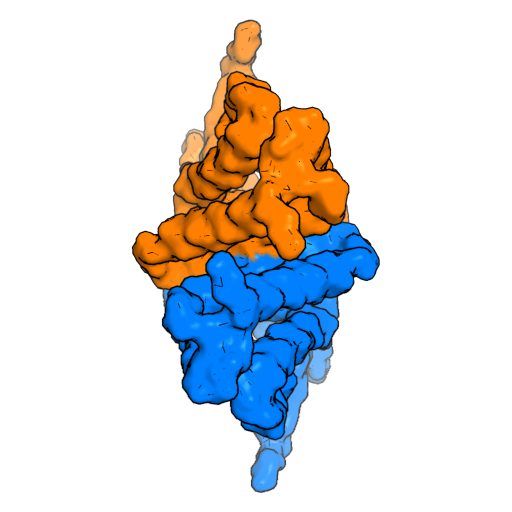812 10.234 8.391 1 95.69 20 ALA B CA 1
ATOM 1666 C C . ALA B 1 20 ? 9.016 8.938 8.406 1 95.69 20 ALA B C 1
ATOM 1668 O O . ALA B 1 20 ? 7.875 8.891 7.949 1 95.69 20 ALA B O 1
ATOM 1669 N N . SER B 1 21 ? 9.609 7.852 8.93 1 94.12 21 SER B N 1
ATOM 1670 C CA . SER B 1 21 ? 8.93 6.559 8.977 1 94.12 21 SER B CA 1
ATOM 1671 C C . SER B 1 21 ? 7.723 6.598 9.906 1 94.12 21 SER B C 1
ATOM 1673 O O . SER B 1 21 ? 6.789 5.809 9.75 1 94.12 21 SER B O 1
ATOM 1675 N N . GLU B 1 22 ? 7.719 7.559 10.812 1 91.69 22 GLU B N 1
ATOM 1676 C CA . GLU B 1 22 ? 6.625 7.688 11.773 1 91.69 22 GLU B CA 1
ATOM 1677 C C . GLU B 1 22 ? 5.617 8.742 11.32 1 91.69 22 GLU B C 1
ATOM 1679 O O . GLU B 1 22 ? 4.41 8.555 11.477 1 91.69 22 GLU B O 1
ATOM 1684 N N . LEU B 1 23 ? 6.168 9.828 10.68 1 91.12 23 LEU B N 1
ATOM 1685 C CA . LEU B 1 23 ? 5.328 10.992 10.414 1 91.12 23 LEU B CA 1
ATOM 1686 C C . LEU B 1 23 ? 5.027 11.109 8.93 1 91.12 23 LEU B C 1
ATOM 1688 O O . LEU B 1 23 ? 4.176 11.906 8.523 1 91.12 23 LEU B O 1
ATOM 1692 N N . GLY B 1 24 ? 5.695 10.289 8.125 1 92.69 24 GLY B N 1
ATOM 1693 C CA . GLY B 1 24 ? 5.688 10.539 6.691 1 92.69 24 GLY B CA 1
ATOM 1694 C C . GLY B 1 24 ? 6.688 11.602 6.266 1 92.69 24 GLY B C 1
ATOM 1695 O O . GLY B 1 24 ? 7.164 12.383 7.094 1 92.69 24 GLY B O 1
ATOM 1696 N N . LEU B 1 25 ? 7 11.641 5.004 1 94.06 25 LEU B N 1
ATOM 1697 C CA . LEU B 1 25 ? 7.957 12.617 4.488 1 94.06 25 LEU B CA 1
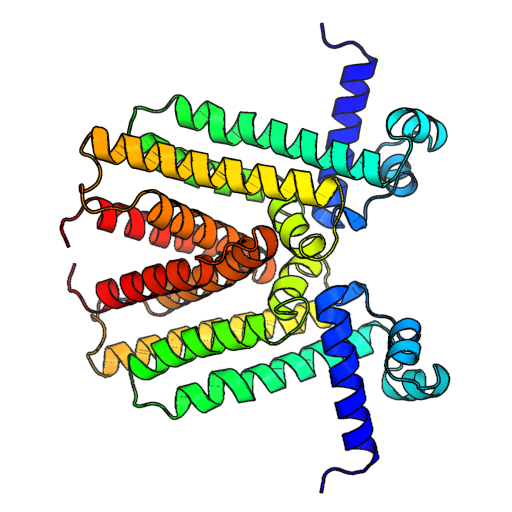ATOM 1698 C C . LEU B 1 25 ? 7.426 14.039 4.645 1 94.06 25 LEU B C 1
ATOM 1700 O O . LEU B 1 25 ? 8.18 14.953 4.996 1 94.06 25 LEU B O 1
ATOM 1704 N N . GLU B 1 26 ? 6.133 14.156 4.457 1 90.25 26 GLU B N 1
ATOM 1705 C CA . GLU B 1 26 ? 5.523 15.484 4.527 1 90.25 26 GLU B CA 1
ATOM 1706 C C . GLU B 1 26 ? 5.484 15.992 5.965 1 90.25 26 GLU B C 1
ATOM 1708 O O . GLU B 1 26 ? 5.422 17.203 6.199 1 90.25 26 GLU B O 1
ATOM 1713 N N . GLY B 1 27 ? 5.602 15.094 6.898 1 91.25 27 GLY B N 1
ATOM 1714 C CA . GLY B 1 27 ? 5.488 15.461 8.305 1 91.25 27 GLY B CA 1
ATOM 1715 C C . GLY B 1 27 ? 6.805 15.898 8.914 1 91.25 27 GLY B C 1
ATOM 1716 O O . GLY B 1 27 ? 6.832 16.453 10.008 1 91.25 27 GLY B O 1
ATOM 1717 N N . VAL B 1 28 ? 7.848 15.727 8.195 1 94.69 28 VAL B N 1
ATOM 1718 C CA . VAL B 1 28 ? 9.164 16.078 8.727 1 94.69 28 VAL B CA 1
ATOM 1719 C C . VAL B 1 28 ? 9.469 17.547 8.445 1 94.69 28 VAL B C 1
ATOM 1721 O O . VAL B 1 28 ? 9.328 18 7.309 1 94.69 28 VAL B O 1
ATOM 1724 N N . THR B 1 29 ? 9.805 18.266 9.461 1 94.19 29 THR B N 1
ATOM 1725 C CA . THR B 1 29 ? 10.258 19.641 9.336 1 94.19 29 THR B CA 1
ATOM 1726 C C . THR B 1 29 ? 11.648 19.812 9.938 1 94.19 29 THR B C 1
ATOM 1728 O O . THR B 1 29 ? 12.102 18.969 10.703 1 94.19 29 THR B O 1
ATOM 1731 N N . ILE B 1 30 ? 12.219 20.906 9.523 1 94.25 30 ILE B N 1
ATOM 1732 C CA . ILE B 1 30 ? 13.539 21.234 10.055 1 94.25 30 ILE B CA 1
ATOM 1733 C C . ILE B 1 30 ? 13.461 21.375 11.57 1 94.25 30 ILE B C 1
ATOM 1735 O O . ILE B 1 30 ? 14.352 20.922 12.289 1 94.25 30 ILE B O 1
ATOM 1739 N N . GLY B 1 31 ? 12.422 21.984 12.047 1 94.19 31 GLY B N 1
ATOM 1740 C CA . GLY B 1 31 ? 12.234 22.172 13.477 1 94.19 31 GLY B CA 1
ATOM 1741 C C . GLY B 1 31 ? 12.117 20.859 14.242 1 94.19 31 GLY B C 1
ATOM 1742 O O . GLY B 1 31 ? 12.805 20.656 15.25 1 94.19 31 GLY B O 1
ATOM 1743 N N . LEU B 1 32 ? 11.328 19.969 13.82 1 94.25 32 LEU B N 1
ATOM 1744 C CA . LEU B 1 32 ? 11.141 18.672 14.461 1 94.25 32 LEU B CA 1
ATOM 1745 C C . LEU B 1 32 ? 12.43 17.859 14.43 1 94.25 32 LEU B C 1
ATOM 1747 O O . LEU B 1 32 ? 12.773 17.188 15.414 1 94.25 32 LEU B O 1
ATOM 1751 N N . LEU B 1 33 ? 13.109 17.906 13.273 1 95.56 33 LEU B N 1
ATOM 1752 C CA . LEU B 1 33 ? 14.367 17.188 13.133 1 95.56 33 LEU B CA 1
ATOM 1753 C C . LEU B 1 33 ? 15.422 17.75 14.086 1 95.56 33 LEU B C 1
ATOM 1755 O O . LEU B 1 33 ? 16.188 16.984 14.688 1 95.56 33 LEU B O 1
ATOM 1759 N N . ALA B 1 34 ? 15.453 19.062 14.211 1 95.06 34 ALA B N 1
ATOM 1760 C CA . ALA B 1 34 ? 16.391 19.703 15.125 1 95.06 34 ALA B CA 1
ATOM 1761 C C . ALA B 1 34 ? 16.188 19.219 16.562 1 95.06 34 ALA B C 1
ATOM 1763 O O . ALA B 1 34 ? 17.141 18.859 17.25 1 95.06 34 ALA B O 1
ATOM 1764 N N . ASP B 1 35 ? 14.977 19.109 16.969 1 95.06 35 ASP B N 1
ATOM 1765 C CA . ASP B 1 35 ? 14.625 18.641 18.297 1 95.06 35 ASP B CA 1
ATOM 1766 C C . ASP B 1 35 ? 15.062 17.203 18.516 1 95.06 35 ASP B C 1
ATOM 1768 O O . ASP B 1 35 ? 15.672 16.875 19.531 1 95.06 35 ASP B O 1
ATOM 1772 N N . ARG B 1 36 ? 14.828 16.406 17.516 1 92 36 ARG B N 1
ATOM 1773 C CA . ARG B 1 36 ? 15.125 14.977 17.609 1 92 36 ARG B CA 1
ATOM 1774 C C . ARG B 1 36 ? 16.625 14.727 17.609 1 92 36 ARG B C 1
ATOM 1776 O O . ARG B 1 36 ? 17.125 13.82 18.281 1 92 36 ARG B O 1
ATOM 1783 N N . ALA B 1 37 ? 17.344 15.484 16.828 1 92.12 37 ALA B N 1
ATOM 1784 C CA . ALA B 1 37 ? 18.781 15.266 16.641 1 92.12 37 ALA B CA 1
ATOM 1785 C C . ALA B 1 37 ? 19.594 16.031 17.688 1 92.12 37 ALA B C 1
ATOM 1787 O O . ALA B 1 37 ? 20.812 15.883 17.766 1 92.12 37 ALA B O 1
ATOM 1788 N N . GLY B 1 38 ? 18.953 16.844 18.484 1 93.06 38 GLY B N 1
ATOM 1789 C CA . GLY B 1 38 ? 19.656 17.656 19.453 1 93.06 38 GLY B CA 1
ATOM 1790 C C . GLY B 1 38 ? 20.562 18.703 18.828 1 93.06 38 GLY B C 1
ATOM 1791 O O . GLY B 1 38 ? 21.688 18.906 19.281 1 93.06 38 GLY B O 1
ATOM 1792 N N . MET B 1 39 ? 20.094 19.25 17.766 1 91.44 39 MET B N 1
ATOM 1793 C CA . MET B 1 39 ? 20.844 20.266 17.031 1 91.44 39 MET B CA 1
ATOM 1794 C C . MET B 1 39 ? 20.062 21.578 16.969 1 91.44 39 MET B C 1
ATOM 1796 O O . MET B 1 39 ? 18.875 21.609 17.266 1 91.44 39 MET B O 1
ATOM 1800 N N . SER B 1 40 ? 20.797 22.594 16.578 1 91.06 40 SER B N 1
ATOM 1801 C CA . SER B 1 40 ? 20.125 23.875 16.406 1 91.06 40 SER B CA 1
ATOM 1802 C C . SER B 1 40 ? 19.375 23.922 15.078 1 91.06 40 SER B C 1
ATOM 1804 O O . SER B 1 40 ? 19.812 23.328 14.094 1 91.06 40 SER B O 1
ATOM 1806 N N . LYS B 1 41 ? 18.234 24.609 15.039 1 91.5 41 LYS B N 1
ATOM 1807 C CA . LYS B 1 41 ? 17.484 24.828 13.805 1 91.5 41 LYS B CA 1
ATOM 1808 C C . LYS B 1 41 ? 18.344 25.516 12.75 1 91.5 41 LYS B C 1
ATOM 1810 O O . LYS B 1 41 ? 18.297 25.156 11.57 1 91.5 41 LYS B O 1
ATOM 1815 N N . SER B 1 42 ? 19.156 26.516 13.234 1 90.31 42 SER B N 1
ATOM 1816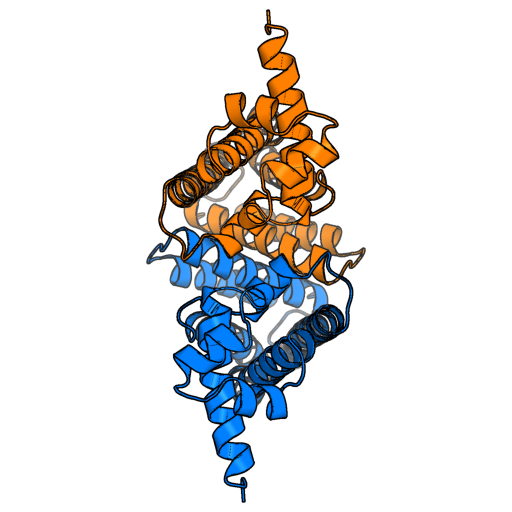 C CA . SER B 1 42 ? 20.016 27.281 12.32 1 90.31 42 SER B CA 1
ATOM 1817 C C . SER B 1 42 ? 21.047 26.375 11.664 1 90.31 42 SER B C 1
ATOM 1819 O O . SER B 1 42 ? 21.312 26.5 10.469 1 90.31 42 SER B O 1
ATOM 1821 N N . GLY B 1 43 ? 21.578 25.5 12.391 1 86.12 43 GLY B N 1
ATOM 1822 C CA . GLY B 1 43 ? 22.547 24.547 11.859 1 86.12 43 GLY B CA 1
ATOM 1823 C C . GLY B 1 43 ? 21.953 23.625 10.82 1 86.12 43 GLY B C 1
ATOM 1824 O O . GLY B 1 43 ? 22.562 23.375 9.781 1 86.12 43 GLY B O 1
ATOM 1825 N N . LEU B 1 44 ? 20.766 23.141 11.047 1 89.44 44 LEU B N 1
ATOM 1826 C CA . LEU B 1 44 ? 20.125 22.219 10.117 1 89.44 44 LEU B CA 1
ATOM 1827 C C . LEU B 1 44 ? 19.641 22.953 8.867 1 89.44 44 LEU B C 1
ATOM 1829 O O . LEU B 1 44 ? 19.672 22.391 7.77 1 89.44 44 LEU B O 1
ATOM 1833 N N . PHE B 1 45 ? 19.234 24.188 9.078 1 86.56 45 PHE B N 1
ATOM 1834 C CA . PHE B 1 45 ? 18.828 25 7.941 1 86.56 45 PHE B CA 1
ATOM 1835 C C . PHE B 1 45 ? 19.984 25.219 6.984 1 86.56 45 PHE B C 1
ATOM 1837 O O . PHE B 1 45 ? 19.812 25.25 5.77 1 86.56 45 PHE B O 1
ATOM 1844 N N . ALA B 1 46 ? 21.125 25.344 7.52 1 86.81 46 ALA B N 1
ATOM 1845 C CA . ALA B 1 46 ? 22.312 25.516 6.695 1 86.81 46 ALA B CA 1
ATOM 1846 C C . ALA B 1 46 ? 22.578 24.281 5.848 1 86.81 46 ALA B C 1
ATOM 1848 O O . ALA B 1 46 ? 23.094 24.391 4.727 1 86.81 46 ALA B O 1
ATOM 1849 N N . HIS B 1 47 ? 22.125 23.188 6.305 1 86.75 47 HIS B N 1
ATOM 1850 C CA . HIS B 1 47 ? 22.391 21.922 5.617 1 86.75 47 HIS B CA 1
ATOM 1851 C C . HIS B 1 47 ? 21.312 21.609 4.598 1 86.75 47 HIS B C 1
ATOM 1853 O O . HIS B 1 47 ? 21.609 21.156 3.492 1 86.75 47 HIS B O 1
ATOM 1859 N N . PHE B 1 48 ? 20.047 21.875 4.867 1 89.81 48 PHE B N 1
ATOM 1860 C CA . PHE B 1 48 ? 18.953 21.375 4.027 1 89.81 48 PHE B CA 1
ATOM 1861 C C . PHE B 1 48 ? 18.219 22.516 3.361 1 89.81 48 PHE B C 1
ATOM 1863 O O . PHE B 1 48 ? 17.625 22.344 2.295 1 89.81 48 PHE B O 1
ATOM 1870 N N . LYS B 1 49 ? 18.266 23.641 3.822 1 89.06 49 LYS B N 1
ATOM 1871 C CA . LYS B 1 49 ? 17.859 24.906 3.219 1 89.06 49 LYS B CA 1
ATOM 1872 C C . LYS B 1 49 ? 16.344 25.016 3.121 1 89.06 49 LYS B C 1
ATOM 1874 O O . LYS B 1 49 ? 15.773 26.094 3.273 1 89.06 49 LYS B O 1
ATOM 1879 N N . SER B 1 50 ? 15.664 23.844 2.758 1 92.19 50 SER B N 1
ATOM 1880 C CA . SER B 1 50 ? 14.211 23.859 2.625 1 92.19 50 SER B CA 1
ATOM 1881 C C . SER B 1 50 ? 13.609 22.516 3.018 1 92.19 50 SER B C 1
ATOM 1883 O O . SER B 1 50 ? 14.328 21.516 3.117 1 92.19 50 SER B O 1
ATOM 1885 N N . LYS B 1 51 ? 12.312 22.516 3.223 1 93.25 51 LYS B N 1
ATOM 1886 C CA . LYS B 1 51 ? 11.602 21.281 3.523 1 93.25 51 LYS B CA 1
ATOM 1887 C C . LYS B 1 51 ? 11.703 20.297 2.367 1 93.25 51 LYS B C 1
ATOM 1889 O O . LYS B 1 51 ? 11.906 19.094 2.584 1 93.25 51 LYS B O 1
ATOM 1894 N N . GLU B 1 52 ? 11.57 20.797 1.177 1 95 52 GLU B N 1
ATOM 1895 C CA . GLU B 1 52 ? 11.648 19.953 -0.006 1 95 52 GLU B CA 1
ATOM 1896 C C . GLU B 1 52 ? 13.031 19.328 -0.149 1 95 52 GLU B C 1
ATOM 1898 O O . GLU B 1 52 ? 13.156 18.141 -0.458 1 95 52 GLU B O 1
ATOM 1903 N N . SER B 1 53 ? 14.008 20.125 0.066 1 95.75 53 SER B N 1
ATOM 1904 C CA . SER B 1 53 ? 15.383 19.625 -0.015 1 95.75 53 SER B CA 1
ATOM 1905 C C . SER B 1 53 ? 15.648 18.578 1.052 1 95.75 53 SER B C 1
ATOM 1907 O O . SER B 1 53 ? 16.359 17.609 0.805 1 95.75 53 SER B O 1
ATOM 1909 N N . LEU B 1 54 ? 15.156 18.828 2.258 1 96.19 54 LEU B N 1
ATOM 1910 C CA . LEU B 1 54 ? 15.273 17.844 3.328 1 96.19 54 LEU B CA 1
ATOM 1911 C C . LEU B 1 54 ? 14.578 16.547 2.943 1 96.19 54 LEU B C 1
ATOM 1913 O O . LEU B 1 54 ? 15.141 15.461 3.115 1 96.19 54 LEU B O 1
ATOM 1917 N N . GLN B 1 55 ? 13.375 16.594 2.389 1 97.19 55 GLN B N 1
ATOM 1918 C CA . GLN B 1 55 ? 12.625 15.422 1.95 1 97.19 55 GLN B CA 1
ATOM 1919 C C . GLN B 1 55 ? 13.406 14.641 0.902 1 97.19 55 GLN B C 1
ATOM 1921 O O . GLN B 1 55 ? 13.477 13.406 0.971 1 97.19 55 GLN B O 1
ATOM 1926 N N . LEU B 1 56 ? 13.984 15.375 -0.05 1 97.38 56 LEU B N 1
ATOM 1927 C CA . LEU B 1 56 ? 14.773 14.727 -1.094 1 97.38 56 LEU B CA 1
ATOM 1928 C C . LEU B 1 56 ? 15.992 14.031 -0.5 1 97.38 56 LEU B C 1
ATOM 1930 O O . LEU B 1 56 ? 16.344 12.922 -0.906 1 97.38 56 LEU B O 1
ATOM 1934 N N . ALA B 1 57 ? 16.594 14.703 0.435 1 97 57 ALA B N 1
ATOM 1935 C CA . ALA B 1 57 ? 17.766 14.125 1.086 1 97 57 ALA B CA 1
ATOM 1936 C C . ALA B 1 57 ? 17.391 12.852 1.843 1 97 57 ALA B C 1
ATOM 1938 O O . ALA B 1 57 ? 18.125 11.859 1.8 1 97 57 ALA B O 1
ATOM 1939 N N . ILE B 1 58 ? 16.281 12.828 2.547 1 97.5 58 ILE B N 1
ATOM 1940 C CA . ILE B 1 58 ? 15.789 11.664 3.264 1 97.5 58 ILE B CA 1
ATOM 1941 C C . ILE B 1 58 ? 15.539 10.516 2.281 1 97.5 58 ILE B C 1
ATOM 1943 O O . ILE B 1 58 ? 15.977 9.391 2.504 1 97.5 58 ILE B O 1
ATOM 1947 N N . LEU B 1 59 ? 14.891 10.828 1.173 1 97.88 59 LEU B N 1
ATOM 1948 C CA . LEU B 1 59 ? 14.57 9.82 0.166 1 97.88 59 LEU B CA 1
ATOM 1949 C C . LEU B 1 59 ? 15.836 9.242 -0.446 1 97.88 59 LEU B C 1
ATOM 1951 O O . LEU B 1 59 ? 15.984 8.016 -0.542 1 97.88 59 LEU B O 1
ATOM 1955 N N . GLU B 1 60 ? 16.781 10.109 -0.79 1 97.75 60 GLU B N 1
ATOM 1956 C CA . GLU B 1 60 ? 18.016 9.664 -1.41 1 97.75 60 GLU B CA 1
ATOM 1957 C C . GLU B 1 60 ? 18.812 8.758 -0.471 1 97.75 60 GLU B C 1
ATOM 1959 O O . GLU B 1 60 ? 19.344 7.723 -0.893 1 97.75 60 GLU B O 1
ATOM 1964 N N . GLU B 1 61 ? 18.875 9.18 0.761 1 97.25 61 GLU B N 1
ATOM 1965 C CA . GLU B 1 61 ? 19.578 8.352 1.738 1 97.25 61 GLU B CA 1
ATOM 1966 C C . GLU B 1 61 ? 18.875 7.012 1.928 1 97.25 61 GLU B C 1
ATOM 1968 O O . GLU B 1 61 ? 19.531 5.973 2.025 1 97.25 61 GLU B O 1
ATOM 1973 N N . THR B 1 62 ? 17.578 6.992 2.008 1 97.75 62 THR B N 1
ATOM 1974 C CA . THR B 1 62 ? 16.812 5.766 2.139 1 97.75 62 THR B CA 1
ATOM 1975 C C . THR B 1 62 ? 17.062 4.836 0.956 1 97.75 62 THR B C 1
ATOM 1977 O O . THR B 1 62 ? 17.297 3.641 1.139 1 97.75 62 THR B O 1
ATOM 1980 N N . LEU B 1 63 ? 17.031 5.406 -0.269 1 98.12 63 LEU B N 1
ATOM 1981 C CA . LEU B 1 63 ? 17.25 4.621 -1.479 1 98.12 63 LEU B CA 1
ATOM 1982 C C . LEU B 1 63 ? 18.672 4.074 -1.517 1 98.12 63 LEU B C 1
ATOM 1984 O O . LEU B 1 63 ? 18.891 2.945 -1.961 1 98.12 63 LEU B O 1
ATOM 1988 N N . SER B 1 64 ? 19.609 4.918 -1.053 1 98 64 SER B N 1
ATOM 1989 C CA . SER B 1 64 ? 20.984 4.449 -0.963 1 98 64 SER B CA 1
ATOM 1990 C C . SER B 1 64 ? 21.109 3.258 -0.019 1 98 64 SER B C 1
ATOM 1992 O O . SER B 1 64 ? 21.766 2.27 -0.339 1 98 64 SER B O 1
ATOM 1994 N N . ARG B 1 65 ? 20.484 3.334 1.121 1 97.12 65 ARG B N 1
ATOM 1995 C CA . ARG B 1 65 ? 20.469 2.23 2.074 1 97.12 65 ARG B CA 1
ATOM 1996 C C . ARG B 1 65 ? 19.781 1.003 1.484 1 97.12 65 ARG B C 1
ATOM 1998 O O . ARG B 1 65 ? 20.203 -0.129 1.74 1 97.12 65 ARG B O 1
ATOM 2005 N N . PHE B 1 66 ? 18.75 1.199 0.732 1 98.19 66 PHE B N 1
ATOM 2006 C CA . PHE B 1 66 ? 18.031 0.115 0.072 1 98.19 66 PHE B CA 1
ATOM 2007 C C . PHE B 1 66 ? 18.953 -0.645 -0.877 1 98.19 66 PHE B C 1
ATOM 2009 O O . PHE B 1 66 ? 19 -1.876 -0.855 1 98.19 66 PHE B O 1
ATOM 2016 N N . VAL B 1 67 ? 19.656 0.096 -1.718 1 98.56 67 VAL B N 1
ATOM 2017 C CA . VAL B 1 67 ? 20.578 -0.534 -2.658 1 98.56 67 VAL B CA 1
ATOM 2018 C C . VAL B 1 67 ? 21.625 -1.327 -1.895 1 98.56 67 VAL B C 1
ATOM 2020 O O . VAL B 1 67 ? 21.922 -2.477 -2.234 1 98.56 67 VAL B O 1
ATOM 2023 N N . GLN B 1 68 ? 22.094 -0.774 -0.798 1 98.12 68 GLN B N 1
ATOM 2024 C CA . GLN B 1 68 ? 23.188 -1.373 -0.043 1 98.12 68 GLN B CA 1
ATOM 2025 C C . GLN B 1 68 ? 22.719 -2.6 0.732 1 98.12 68 GLN B C 1
ATOM 2027 O O . GLN B 1 68 ? 23.469 -3.559 0.908 1 98.12 68 GLN B O 1
ATOM 2032 N N . SER B 1 69 ? 21.469 -2.586 1.16 1 98.19 69 SER B N 1
ATOM 2033 C CA . SER B 1 69 ? 21.016 -3.633 2.07 1 98.19 69 SER B CA 1
ATOM 2034 C C . SER B 1 69 ? 20.172 -4.676 1.34 1 98.19 69 SER B C 1
ATOM 2036 O O . SER B 1 69 ? 19.984 -5.789 1.836 1 98.19 69 SER B O 1
ATOM 2038 N N . VAL B 1 70 ? 19.641 -4.332 0.162 1 98.69 70 VAL B N 1
ATOM 2039 C CA . VAL B 1 70 ? 18.734 -5.238 -0.537 1 98.69 70 VAL B CA 1
ATOM 2040 C C . VAL B 1 70 ? 19.359 -5.664 -1.865 1 98.69 70 VAL B C 1
ATOM 2042 O O . VAL B 1 70 ? 19.672 -6.844 -2.062 1 98.69 70 VAL B O 1
ATOM 2045 N N . VAL B 1 71 ? 19.703 -4.703 -2.703 1 98.81 71 VAL B N 1
ATOM 2046 C CA . VAL B 1 71 ? 20.031 -5.004 -4.094 1 98.81 71 VAL B CA 1
ATOM 2047 C C . VAL B 1 71 ? 21.422 -5.633 -4.172 1 98.81 71 VAL B C 1
ATOM 2049 O O . VAL B 1 71 ? 21.562 -6.75 -4.676 1 98.81 71 VAL B O 1
ATOM 2052 N N . LEU B 1 72 ? 22.406 -4.957 -3.621 1 98.69 72 LEU B N 1
ATOM 2053 C CA . LEU B 1 72 ? 23.797 -5.391 -3.779 1 98.69 72 LEU B CA 1
ATOM 2054 C C . LEU B 1 72 ? 24.016 -6.762 -3.146 1 98.69 72 LEU B C 1
ATOM 2056 O O . LEU B 1 72 ? 24.578 -7.656 -3.779 1 98.69 72 LEU B O 1
ATOM 2060 N N . PRO B 1 73 ? 23.531 -6.965 -1.874 1 98.75 73 PRO B N 1
ATOM 2061 C CA . PRO B 1 73 ? 23.719 -8.305 -1.315 1 98.75 73 PRO B CA 1
ATOM 2062 C C . PRO B 1 73 ? 22.969 -9.383 -2.109 1 98.75 73 PRO B C 1
ATOM 2064 O O . PRO B 1 73 ? 23.438 -10.523 -2.199 1 98.75 73 PRO B O 1
ATOM 2067 N N . ALA B 1 74 ? 21.766 -9.094 -2.645 1 98.75 74 ALA B N 1
ATOM 2068 C CA . ALA B 1 74 ? 21.031 -10.055 -3.451 1 98.75 74 ALA B CA 1
ATOM 2069 C C . ALA B 1 74 ? 21.812 -10.453 -4.695 1 98.75 74 ALA B C 1
ATOM 2071 O O . ALA B 1 74 ? 21.797 -11.617 -5.105 1 98.75 74 ALA B O 1
ATOM 2072 N N . LEU B 1 75 ? 22.547 -9.523 -5.289 1 97.75 75 LEU B N 1
ATOM 2073 C CA . LEU B 1 75 ? 23.281 -9.758 -6.523 1 97.75 75 LEU B CA 1
ATOM 2074 C C . LEU B 1 75 ? 24.516 -10.633 -6.262 1 97.75 75 LEU B C 1
ATOM 2076 O O . LEU B 1 75 ? 25.125 -11.148 -7.203 1 97.75 75 LEU B O 1
ATOM 2080 N N . LYS B 1 76 ? 24.906 -10.805 -5.012 1 98.38 76 LYS B N 1
ATOM 2081 C CA . LYS B 1 76 ? 26.031 -11.664 -4.652 1 98.38 76 LYS B CA 1
ATOM 2082 C C . LYS B 1 76 ? 25.594 -13.133 -4.605 1 98.38 76 LYS B C 1
ATOM 2084 O O . LYS B 1 76 ? 26.453 -14.023 -4.555 1 98.38 76 LYS B O 1
ATOM 2089 N N . LYS B 1 77 ? 24.312 -13.367 -4.582 1 98.69 77 LYS B N 1
ATOM 2090 C CA . LYS B 1 77 ? 23.828 -14.742 -4.621 1 98.69 77 LYS B CA 1
ATOM 2091 C C . LYS B 1 77 ? 24.047 -15.367 -5.996 1 98.69 77 LYS B C 1
ATOM 2093 O O . LYS B 1 77 ? 24.266 -14.656 -6.977 1 98.69 77 LYS B O 1
ATOM 2098 N N . PRO B 1 78 ? 24 -16.719 -6.027 1 98.5 78 PRO B N 1
ATOM 2099 C CA . PRO B 1 78 ? 24.125 -17.359 -7.336 1 98.5 78 PRO B CA 1
ATOM 2100 C C . PRO B 1 78 ? 23.062 -16.875 -8.328 1 98.5 78 PRO B C 1
ATOM 2102 O O . PRO B 1 78 ? 21.938 -16.578 -7.934 1 98.5 78 PRO B O 1
ATOM 2105 N N . ARG B 1 79 ? 23.406 -16.797 -9.617 1 97.88 79 ARG B N 1
ATOM 2106 C CA . ARG B 1 79 ? 22.516 -16.344 -10.68 1 97.88 79 ARG B CA 1
ATOM 2107 C C . ARG B 1 79 ? 21.203 -17.141 -10.672 1 97.88 79 ARG B C 1
ATOM 2109 O O . ARG B 1 79 ? 21.203 -18.328 -10.367 1 97.88 79 ARG B O 1
ATOM 2116 N N . GLY B 1 80 ? 20.125 -16.469 -11.109 1 98 80 GLY B N 1
ATOM 2117 C CA . GLY B 1 80 ? 18.844 -17.141 -11.266 1 98 80 GLY B CA 1
ATOM 2118 C C . GLY B 1 80 ? 17.938 -16.969 -10.055 1 98 80 GLY B C 1
ATOM 2119 O O . GLY B 1 80 ? 17.875 -15.891 -9.469 1 98 80 GLY B O 1
ATOM 2120 N N . GLU B 1 81 ? 17.156 -17.984 -9.695 1 98.5 81 GLU B N 1
ATOM 2121 C CA . GLU B 1 81 ? 16.109 -17.922 -8.688 1 98.5 81 GLU B CA 1
ATOM 2122 C C . GLU B 1 81 ? 16.656 -17.484 -7.332 1 98.5 81 GLU B C 1
ATOM 2124 O O . GLU B 1 81 ? 16.016 -16.734 -6.605 1 98.5 81 GLU B O 1
ATOM 2129 N N . PRO B 1 82 ? 17.906 -17.891 -6.906 1 98.75 82 PRO B N 1
ATOM 2130 C CA . PRO B 1 82 ? 18.422 -17.438 -5.609 1 98.75 82 PRO B CA 1
ATOM 2131 C C . PRO B 1 82 ? 18.469 -15.914 -5.484 1 98.75 82 PRO B C 1
ATOM 2133 O O . PRO B 1 82 ? 18.219 -15.375 -4.402 1 98.75 82 PRO B O 1
ATOM 2136 N N . ARG B 1 83 ? 18.734 -15.18 -6.559 1 98.81 83 ARG B N 1
ATOM 2137 C CA . ARG B 1 83 ? 18.766 -13.727 -6.531 1 98.81 83 ARG B CA 1
ATOM 2138 C C . ARG B 1 83 ? 17.344 -13.164 -6.387 1 98.81 83 ARG B C 1
ATOM 2140 O O . ARG B 1 83 ? 17.125 -12.195 -5.652 1 98.81 83 ARG B O 1
ATOM 2147 N N . VAL B 1 84 ? 16.375 -13.812 -7.109 1 98.88 84 VAL B N 1
ATOM 2148 C CA . VAL B 1 84 ? 14.984 -13.375 -7.004 1 98.88 84 VAL B CA 1
ATOM 2149 C C . VAL B 1 84 ? 14.5 -13.516 -5.562 1 98.88 84 VAL B C 1
ATOM 2151 O O . VAL B 1 84 ? 13.906 -12.586 -5.004 1 98.88 84 VAL B O 1
ATOM 2154 N N . ARG B 1 85 ? 14.836 -14.641 -4.941 1 98.88 85 ARG B N 1
ATOM 2155 C CA . ARG B 1 85 ? 14.453 -14.906 -3.559 1 98.88 85 ARG B CA 1
ATOM 2156 C C . ARG B 1 85 ? 15.117 -13.914 -2.607 1 98.88 85 ARG B C 1
ATOM 2158 O O . ARG B 1 85 ? 14.477 -13.398 -1.69 1 98.88 85 ARG B O 1
ATOM 2165 N N . ALA B 1 86 ? 16.375 -13.656 -2.85 1 98.94 86 ALA B N 1
ATOM 2166 C CA . ALA B 1 86 ? 17.109 -12.75 -1.981 1 98.94 86 ALA B CA 1
ATOM 2167 C C . ALA B 1 86 ? 16.547 -11.328 -2.059 1 98.94 86 ALA B C 1
ATOM 2169 O O . ALA B 1 86 ? 16.453 -10.641 -1.04 1 9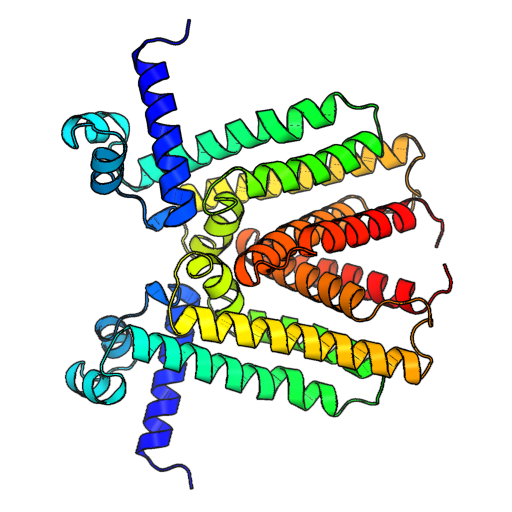8.94 86 ALA B O 1
ATOM 2170 N N . LEU B 1 87 ? 16.219 -10.914 -3.291 1 98.94 87 LEU B N 1
ATOM 2171 C CA . LEU B 1 87 ? 15.633 -9.586 -3.453 1 98.94 87 LEU B CA 1
ATOM 2172 C C . LEU B 1 87 ? 14.352 -9.453 -2.637 1 98.94 87 LEU B C 1
ATOM 2174 O O . LEU B 1 87 ? 14.164 -8.461 -1.927 1 98.94 87 LEU B O 1
ATOM 2178 N N . PHE B 1 88 ? 13.539 -10.477 -2.693 1 98.94 88 PHE B N 1
ATOM 2179 C CA . PHE B 1 88 ? 12.266 -10.445 -1.979 1 98.94 88 PHE B CA 1
ATOM 2180 C C . PHE B 1 88 ? 12.492 -10.469 -0.472 1 98.94 88 PHE B C 1
ATOM 2182 O O . PHE B 1 88 ? 11.938 -9.633 0.253 1 98.94 88 PHE B O 1
ATOM 2189 N N . GLU B 1 89 ? 13.289 -11.344 0.053 1 98.81 89 GLU B N 1
ATOM 2190 C CA . GLU B 1 89 ? 13.531 -11.5 1.483 1 98.81 89 GLU B CA 1
ATOM 2191 C C . GLU B 1 89 ? 14.18 -10.258 2.078 1 98.81 89 GLU B C 1
ATOM 2193 O O . GLU B 1 89 ? 13.805 -9.812 3.162 1 98.81 89 GLU B O 1
ATOM 2198 N N . ARG B 1 90 ? 15.094 -9.711 1.379 1 98.69 90 ARG B N 1
ATOM 2199 C CA . ARG B 1 90 ? 15.781 -8.531 1.883 1 98.69 90 ARG B CA 1
ATOM 2200 C C . ARG B 1 90 ? 14.883 -7.301 1.82 1 98.69 90 ARG B C 1
ATOM 2202 O O . ARG B 1 90 ? 14.969 -6.418 2.676 1 98.69 90 ARG B O 1
ATOM 2209 N N . TRP B 1 91 ? 14 -7.285 0.781 1 98.62 91 TRP B N 1
ATOM 2210 C CA . TRP B 1 91 ? 13 -6.227 0.759 1 98.62 91 TRP B CA 1
ATOM 2211 C C . TRP B 1 91 ? 12.117 -6.281 2.006 1 98.62 91 TRP B C 1
ATOM 2213 O O . TRP B 1 91 ? 11.859 -5.254 2.633 1 98.62 91 TRP B O 1
ATOM 2223 N N . LEU B 1 92 ? 11.664 -7.492 2.385 1 98 92 LEU B N 1
ATOM 2224 C CA . LEU B 1 92 ? 10.836 -7.66 3.574 1 98 92 LEU B CA 1
ATOM 2225 C C . LEU B 1 92 ? 11.578 -7.195 4.824 1 98 92 LEU B C 1
ATOM 2227 O O . LEU B 1 92 ? 11.008 -6.492 5.664 1 98 92 LEU B O 1
ATOM 2231 N N . ASP B 1 93 ? 12.844 -7.527 4.902 1 97.31 93 ASP B N 1
ATOM 2232 C CA . ASP B 1 93 ? 13.664 -7.121 6.043 1 97.31 93 ASP B CA 1
ATOM 2233 C C . ASP B 1 93 ? 13.828 -5.605 6.094 1 97.31 93 ASP B C 1
ATOM 2235 O O . ASP B 1 93 ? 13.719 -5 7.16 1 97.31 93 ASP B O 1
ATOM 2239 N N . PHE B 1 94 ? 14.102 -5.051 4.949 1 97.5 94 PHE B N 1
ATOM 2240 C CA . PHE B 1 94 ? 14.305 -3.611 4.852 1 97.5 94 PHE B CA 1
ATOM 2241 C C . PHE B 1 94 ? 13.055 -2.861 5.305 1 97.5 94 PHE B C 1
ATOM 2243 O O . PHE B 1 94 ? 13.148 -1.86 6.02 1 97.5 94 PHE B O 1
ATOM 2250 N N . ALA B 1 95 ? 11.859 -3.359 4.918 1 94.88 95 ALA B N 1
ATOM 2251 C CA . ALA B 1 95 ? 10.586 -2.713 5.207 1 94.88 95 ALA B CA 1
ATOM 2252 C C . ALA B 1 95 ? 10.281 -2.734 6.703 1 94.88 95 ALA B C 1
ATOM 2254 O O . ALA B 1 95 ? 9.5 -1.919 7.199 1 94.88 95 ALA B O 1
ATOM 2255 N N . CYS B 1 96 ? 10.914 -3.598 7.457 1 90 96 CYS B N 1
ATOM 2256 C CA . CYS B 1 96 ? 10.664 -3.76 8.883 1 90 96 CYS B CA 1
ATOM 2257 C C . CYS B 1 96 ? 11.758 -3.084 9.703 1 90 96 CYS B C 1
ATOM 2259 O O . CYS B 1 96 ? 11.68 -3.035 10.938 1 90 96 CYS B O 1
ATOM 2261 N N . ASP B 1 97 ? 12.727 -2.537 9.055 1 87.5 97 ASP B N 1
ATOM 2262 C CA . ASP B 1 97 ? 13.93 -2.055 9.742 1 87.5 97 ASP B CA 1
ATOM 2263 C C . ASP B 1 97 ? 13.695 -0.667 10.336 1 87.5 97 ASP B C 1
ATOM 2265 O O . ASP B 1 97 ? 14.5 -0.191 11.141 1 87.5 97 ASP B O 1
ATOM 2269 N N . MET B 1 98 ? 12.648 -0.056 9.992 1 88.44 98 MET B N 1
ATOM 2270 C CA . MET B 1 98 ? 12.344 1.272 10.516 1 88.44 98 MET B CA 1
ATOM 2271 C C . MET B 1 98 ? 11.133 1.229 11.438 1 88.44 98 MET B C 1
ATOM 2273 O O . MET B 1 98 ? 10.188 0.479 11.188 1 88.44 98 MET B O 1
ATOM 2277 N N . PRO B 1 99 ? 11.164 2.068 12.469 1 88.19 99 PRO B N 1
ATOM 2278 C CA . PRO B 1 99 ? 10.102 1.989 13.469 1 88.19 99 PRO B CA 1
ATOM 2279 C C . PRO B 1 99 ? 8.711 2.168 12.875 1 88.19 99 PRO B C 1
ATOM 2281 O O . PRO B 1 99 ? 7.758 1.514 13.312 1 88.19 99 PRO B O 1
ATOM 2284 N N . GLY B 1 100 ? 8.633 3.031 11.898 1 91.75 100 GLY B N 1
ATOM 2285 C CA . GLY B 1 100 ? 7.328 3.297 11.312 1 91.75 100 GLY B CA 1
ATOM 2286 C C . GLY B 1 100 ? 7.109 2.59 9.992 1 91.75 100 GLY B C 1
ATOM 2287 O O . GLY B 1 100 ? 6.168 2.908 9.258 1 91.75 100 GLY B O 1
ATOM 2288 N N . GLY B 1 101 ? 7.996 1.615 9.688 1 92.94 101 GLY B N 1
ATOM 2289 C CA . GLY B 1 101 ? 7.859 0.903 8.422 1 92.94 101 GLY B CA 1
ATOM 2290 C C . GLY B 1 101 ? 8.602 1.569 7.281 1 92.94 101 GLY B C 1
ATOM 2291 O O . GLY B 1 101 ? 9.398 2.486 7.496 1 92.94 101 GLY B O 1
ATOM 2292 N N . CYS B 1 102 ? 8.391 1.104 6.125 1 94.75 102 CYS B N 1
ATOM 2293 C CA . CYS B 1 102 ? 9.141 1.523 4.945 1 94.75 102 CYS B CA 1
ATOM 2294 C C . CYS B 1 102 ? 8.703 2.908 4.484 1 94.75 102 CYS B C 1
ATOM 2296 O O . CYS B 1 102 ? 7.586 3.078 3.992 1 94.75 102 CYS B O 1
ATOM 2298 N N . ILE B 1 103 ? 9.555 3.838 4.5 1 94.44 103 ILE B N 1
ATOM 2299 C CA . ILE B 1 103 ? 9.273 5.223 4.133 1 94.44 103 ILE B CA 1
ATOM 2300 C C . ILE B 1 103 ? 8.898 5.301 2.654 1 94.44 103 ILE B C 1
ATOM 2302 O O . ILE B 1 103 ? 8.102 6.152 2.254 1 94.44 103 ILE B O 1
ATOM 2306 N N . VAL B 1 104 ? 9.453 4.406 1.87 1 96.69 104 VAL B N 1
ATOM 2307 C CA . VAL B 1 104 ? 9.203 4.438 0.433 1 96.69 104 VAL B CA 1
ATOM 2308 C C . VAL B 1 104 ? 7.75 4.078 0.151 1 96.69 104 VAL B C 1
ATOM 2310 O O . VAL B 1 104 ? 7.07 4.766 -0.614 1 96.69 104 VAL B O 1
ATOM 2313 N N . VAL B 1 105 ? 7.25 3.043 0.798 1 96.62 105 VAL B N 1
ATOM 2314 C CA . VAL B 1 105 ? 5.859 2.639 0.629 1 96.62 105 VAL B CA 1
ATOM 2315 C C . VAL B 1 105 ? 4.934 3.754 1.113 1 96.62 105 VAL B C 1
ATOM 2317 O O . VAL B 1 105 ? 3.973 4.109 0.429 1 96.62 105 VAL B O 1
ATOM 2320 N N . GLN B 1 106 ? 5.258 4.355 2.211 1 94.62 106 GLN B N 1
ATOM 2321 C CA . GLN B 1 106 ? 4.465 5.449 2.756 1 94.62 106 GLN B CA 1
ATOM 2322 C C . GLN B 1 106 ? 4.48 6.66 1.826 1 94.62 106 GLN B C 1
ATOM 2324 O O . GLN B 1 106 ? 3.445 7.293 1.605 1 94.62 106 GLN B O 1
ATOM 2329 N N . ALA B 1 107 ? 5.684 6.961 1.317 1 96 107 ALA B N 1
ATOM 2330 C CA . ALA B 1 107 ? 5.844 8.109 0.427 1 96 107 ALA B CA 1
ATOM 2331 C C . ALA B 1 107 ? 5.035 7.926 -0.854 1 96 107 ALA B C 1
ATOM 2333 O O . ALA B 1 107 ? 4.52 8.898 -1.415 1 96 107 ALA B O 1
ATOM 2334 N N . MET B 1 108 ? 4.91 6.66 -1.319 1 96.38 108 MET B N 1
ATOM 2335 C CA . MET B 1 108 ? 4.113 6.398 -2.514 1 96.38 108 MET B CA 1
ATOM 2336 C C . MET B 1 108 ? 2.664 6.828 -2.305 1 96.38 108 MET B C 1
ATOM 2338 O O . MET B 1 108 ? 2.059 7.438 -3.188 1 96.38 108 MET B O 1
ATOM 2342 N N . ALA B 1 109 ? 2.113 6.555 -1.13 1 93.38 109 ALA B N 1
ATOM 2343 C CA . ALA B 1 109 ? 0.74 6.941 -0.814 1 93.38 109 ALA B CA 1
ATOM 2344 C C . ALA B 1 109 ? 0.625 8.445 -0.615 1 93.38 109 ALA B C 1
ATOM 2346 O O . ALA B 1 109 ? -0.385 9.055 -0.98 1 93.38 109 ALA B O 1
ATOM 2347 N N . GLU B 1 110 ? 1.665 9.086 -0.135 1 92.38 110 GLU B N 1
ATOM 2348 C CA . GLU B 1 110 ? 1.654 10.5 0.227 1 92.38 110 GLU B CA 1
ATOM 2349 C C . GLU B 1 110 ? 1.806 11.383 -1.005 1 92.38 110 GLU B C 1
ATOM 2351 O O . GLU B 1 110 ? 1.255 12.484 -1.056 1 92.38 110 GLU B O 1
ATOM 2356 N N . LEU B 1 111 ? 2.572 10.906 -2.01 1 94.38 111 LEU B N 1
ATOM 2357 C CA . LEU B 1 111 ? 3.092 11.852 -2.99 1 94.38 111 LEU B CA 1
ATOM 2358 C C . LEU B 1 111 ? 2.502 11.578 -4.371 1 94.38 111 LEU B C 1
ATOM 2360 O O . LEU B 1 111 ? 2.748 12.336 -5.316 1 94.38 111 LEU B O 1
ATOM 2364 N N . ASP B 1 112 ? 1.688 10.508 -4.473 1 92.81 112 ASP B N 1
ATOM 2365 C CA . ASP B 1 112 ? 1.254 10.094 -5.801 1 92.81 112 ASP B CA 1
ATOM 2366 C C . ASP B 1 112 ? 0.464 11.203 -6.496 1 92.81 112 ASP B C 1
ATOM 2368 O O . ASP B 1 112 ? 0.455 11.289 -7.727 1 92.81 112 ASP B O 1
ATOM 2372 N N . ASP B 1 113 ? -0.123 12.156 -5.746 1 91 113 ASP B N 1
ATOM 2373 C CA . ASP B 1 113 ? -0.865 13.266 -6.336 1 91 113 ASP B CA 1
ATOM 2374 C C . ASP B 1 113 ? -0.178 14.602 -6.051 1 91 113 ASP B C 1
ATOM 2376 O O . ASP B 1 113 ? -0.824 15.648 -6.051 1 91 113 ASP B O 1
ATOM 2380 N N . ARG B 1 114 ? 1.048 14.57 -5.77 1 92.94 114 ARG B N 1
ATOM 2381 C CA . ARG B 1 114 ? 1.812 15.766 -5.445 1 92.94 114 ARG B CA 1
ATOM 2382 C C . ARG B 1 114 ? 3.014 15.922 -6.375 1 92.94 114 ARG B C 1
ATOM 2384 O O . ARG B 1 114 ? 4.145 15.602 -5.992 1 92.94 114 ARG B O 1
ATOM 2391 N N . PRO B 1 115 ? 2.76 16.547 -7.496 1 95 115 PRO B N 1
ATOM 2392 C CA . PRO B 1 115 ? 3.869 16.703 -8.438 1 95 115 PRO B CA 1
ATOM 2393 C C . PRO B 1 115 ? 5.035 17.5 -7.859 1 95 115 PRO B C 1
ATOM 2395 O O . PRO B 1 115 ? 4.824 18.422 -7.074 1 95 115 PRO B O 1
ATOM 2398 N N . GLY B 1 116 ? 6.242 17.156 -8.18 1 96.62 116 GLY B N 1
ATOM 2399 C CA . GLY B 1 116 ? 7.453 17.812 -7.719 1 96.62 116 GLY B CA 1
ATOM 2400 C C . GLY B 1 116 ? 8.672 16.906 -7.734 1 96.62 116 GLY B C 1
ATOM 2401 O O . GLY B 1 116 ? 8.57 15.734 -8.102 1 96.62 116 GLY B O 1
ATOM 2402 N N . PRO B 1 117 ? 9.75 17.422 -7.359 1 97.25 117 PRO B N 1
ATOM 2403 C CA . PRO B 1 117 ? 11.008 16.688 -7.473 1 97.25 117 PRO B CA 1
ATOM 2404 C C . PRO B 1 117 ? 11.039 15.445 -6.586 1 97.25 117 PRO B C 1
ATOM 2406 O O . PRO B 1 117 ? 11.656 14.438 -6.953 1 97.25 117 PRO B O 1
ATOM 2409 N N . VAL B 1 118 ? 10.445 15.492 -5.441 1 97.81 118 VAL B N 1
ATOM 2410 C CA . VAL B 1 118 ? 10.461 14.344 -4.539 1 97.81 118 VAL B CA 1
ATOM 2411 C C . VAL B 1 118 ? 9.648 13.203 -5.148 1 97.81 118 VAL B C 1
ATOM 2413 O O . VAL B 1 118 ? 10.102 12.055 -5.176 1 97.81 118 VAL B O 1
ATOM 2416 N N . ARG B 1 119 ? 8.461 13.516 -5.645 1 97.56 119 ARG B N 1
ATOM 2417 C CA . ARG B 1 119 ? 7.641 12.523 -6.324 1 97.56 119 ARG B CA 1
ATOM 2418 C C . ARG B 1 119 ? 8.367 11.945 -7.531 1 97.56 119 ARG B C 1
ATOM 2420 O O . ARG B 1 119 ? 8.328 10.734 -7.762 1 97.56 119 ARG B O 1
ATOM 2427 N N . ASP B 1 120 ? 9.031 12.828 -8.32 1 98.5 120 ASP B N 1
ATOM 2428 C CA . ASP B 1 120 ? 9.742 12.383 -9.508 1 98.5 120 ASP B CA 1
ATOM 2429 C C . ASP B 1 120 ? 10.836 11.383 -9.156 1 98.5 120 ASP B C 1
ATOM 2431 O O . ASP B 1 120 ? 11.008 10.367 -9.844 1 98.5 120 ASP B O 1
ATOM 2435 N N . ARG B 1 121 ? 11.5 11.719 -8.102 1 98.38 121 ARG B N 1
ATOM 2436 C CA . ARG B 1 121 ? 12.578 10.82 -7.68 1 98.38 121 ARG B CA 1
ATOM 2437 C C . ARG B 1 121 ? 12.016 9.484 -7.199 1 98.38 121 ARG B C 1
ATOM 2439 O O . ARG B 1 121 ? 12.602 8.43 -7.461 1 98.38 121 ARG B O 1
ATOM 2446 N N . LEU B 1 122 ? 10.961 9.523 -6.484 1 98.5 122 LEU B N 1
ATOM 2447 C CA . LEU B 1 122 ? 10.305 8.312 -6 1 98.5 122 LEU B CA 1
ATOM 2448 C C . LEU B 1 122 ? 9.805 7.465 -7.164 1 98.5 122 LEU B C 1
ATOM 2450 O O . LEU B 1 122 ? 9.961 6.242 -7.156 1 98.5 122 LEU B O 1
ATOM 2454 N N . GLU B 1 123 ? 9.203 8.117 -8.148 1 98.62 123 GLU B N 1
ATOM 2455 C CA . GLU B 1 123 ? 8.75 7.418 -9.344 1 98.62 123 GLU B CA 1
ATOM 2456 C C . GLU B 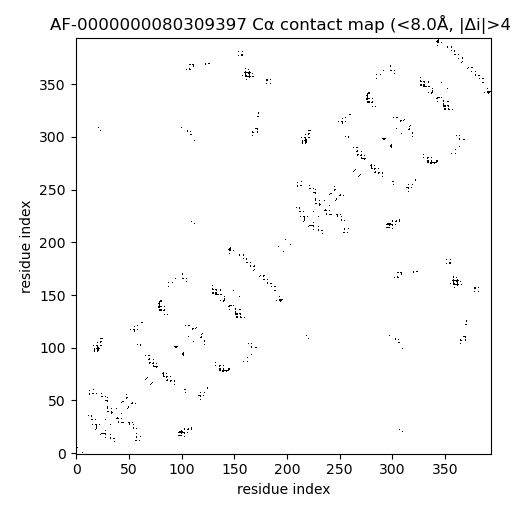1 123 ? 9.898 6.699 -10.039 1 98.62 123 GLU B C 1
ATOM 2458 O O . GLU B 1 123 ? 9.789 5.523 -10.391 1 98.62 123 GLU B O 1
ATOM 2463 N N . ALA B 1 124 ? 10.992 7.387 -10.211 1 98.69 124 ALA B N 1
ATOM 2464 C CA . ALA B 1 124 ? 12.172 6.793 -10.844 1 98.69 124 ALA B CA 1
ATOM 2465 C C . ALA B 1 124 ? 12.68 5.602 -10.039 1 98.69 124 ALA B C 1
ATOM 2467 O O . ALA B 1 124 ? 13.055 4.574 -10.609 1 98.69 124 ALA B O 1
ATOM 2468 N N . ALA B 1 125 ? 12.664 5.738 -8.75 1 98.62 125 ALA B N 1
ATOM 2469 C CA . ALA B 1 125 ? 13.133 4.668 -7.871 1 98.62 125 ALA B CA 1
ATOM 2470 C C . ALA B 1 125 ? 12.25 3.432 -7.988 1 98.62 125 ALA B C 1
ATOM 2472 O O . ALA B 1 125 ? 12.75 2.303 -7.988 1 98.62 125 ALA B O 1
ATOM 2473 N N . GLN B 1 126 ? 10.984 3.637 -8.07 1 98.62 126 GLN B N 1
ATOM 2474 C CA . GLN B 1 126 ? 10.055 2.516 -8.188 1 98.62 126 GLN B CA 1
ATOM 2475 C C . GLN B 1 126 ? 10.219 1.812 -9.531 1 98.62 126 GLN B C 1
ATOM 2477 O O . GLN B 1 126 ? 10.164 0.583 -9.609 1 98.62 126 GLN B O 1
ATOM 2482 N N . ARG B 1 127 ? 10.438 2.574 -10.602 1 98.62 127 ARG B N 1
ATOM 2483 C CA . ARG B 1 127 ? 10.703 1.984 -11.906 1 98.62 127 ARG B CA 1
ATOM 2484 C C . ARG B 1 127 ? 12 1.174 -11.891 1 98.62 127 ARG B C 1
ATOM 2486 O O . ARG B 1 127 ? 12.047 0.063 -12.422 1 98.62 127 ARG B O 1
ATOM 2493 N N . ASP B 1 128 ? 13.008 1.743 -11.266 1 98.62 128 ASP B N 1
ATOM 2494 C CA . ASP B 1 128 ? 14.281 1.044 -11.141 1 98.62 128 ASP B CA 1
ATOM 2495 C C . ASP B 1 128 ? 14.109 -0.267 -10.375 1 98.62 128 ASP B C 1
ATOM 2497 O O . ASP B 1 128 ? 14.727 -1.278 -10.727 1 98.62 128 ASP B O 1
ATOM 2501 N N . TRP B 1 129 ? 13.312 -0.272 -9.367 1 98.75 129 TRP B N 1
ATOM 2502 C CA . TRP B 1 129 ? 13.094 -1.457 -8.547 1 98.75 129 TRP B CA 1
ATOM 2503 C C . TRP B 1 129 ? 12.391 -2.549 -9.336 1 98.75 129 TRP B C 1
ATOM 2505 O O . TRP B 1 129 ? 12.82 -3.705 -9.336 1 98.75 129 TRP B O 1
ATOM 2515 N N . LEU B 1 130 ? 11.352 -2.205 -10.07 1 98.75 130 LEU B N 1
ATOM 2516 C CA . LEU B 1 130 ? 10.641 -3.168 -10.906 1 98.75 130 LEU B CA 1
ATOM 2517 C C . LEU B 1 130 ? 11.562 -3.729 -11.984 1 98.75 130 LEU B C 1
ATOM 2519 O O . LEU B 1 130 ? 11.523 -4.926 -12.281 1 98.75 130 LEU B O 1
ATOM 2523 N N . ASP B 1 131 ? 12.398 -2.879 -12.5 1 98.75 131 ASP B N 1
ATOM 2524 C CA . ASP B 1 131 ? 13.352 -3.314 -13.516 1 98.75 131 ASP B CA 1
ATOM 2525 C C . ASP B 1 131 ? 14.375 -4.281 -12.93 1 98.75 131 ASP B C 1
ATOM 2527 O O . ASP B 1 131 ? 14.789 -5.238 -13.594 1 98.75 131 ASP B O 1
ATOM 2531 N N . THR B 1 132 ? 14.789 -3.992 -11.734 1 98.88 132 THR B N 1
ATOM 2532 C CA . THR B 1 132 ? 15.719 -4.879 -11.039 1 98.88 132 THR B CA 1
ATOM 2533 C C . THR B 1 132 ? 15.109 -6.266 -10.852 1 98.88 132 THR B C 1
ATOM 2535 O O . THR B 1 132 ? 15.742 -7.277 -11.148 1 98.88 132 THR B O 1
ATOM 2538 N N . LEU B 1 133 ? 13.883 -6.344 -10.414 1 98.88 133 LEU B N 1
ATOM 2539 C CA . LEU B 1 133 ? 13.18 -7.609 -10.258 1 98.88 133 LEU B CA 1
ATOM 2540 C C . LEU B 1 133 ? 13.031 -8.328 -11.594 1 98.88 133 LEU B C 1
ATOM 2542 O O . LEU B 1 133 ? 13.32 -9.523 -11.695 1 98.88 133 LEU B O 1
ATOM 2546 N N . ALA B 1 134 ? 12.617 -7.566 -12.594 1 98.88 134 ALA B N 1
ATOM 2547 C CA . ALA B 1 134 ? 12.406 -8.156 -13.914 1 98.88 134 ALA B CA 1
ATOM 2548 C C . ALA B 1 134 ? 13.711 -8.711 -14.484 1 98.88 134 ALA B C 1
ATOM 2550 O O . ALA B 1 134 ? 13.719 -9.789 -15.086 1 98.88 134 ALA B O 1
ATOM 2551 N N . THR B 1 135 ? 14.742 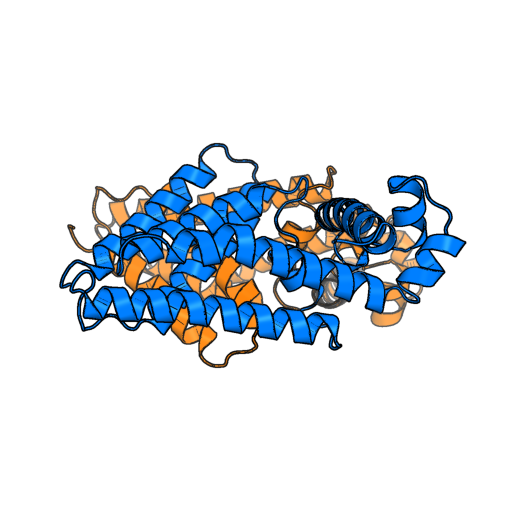-7.977 -14.281 1 98.88 135 THR B N 1
ATOM 2552 C CA . THR B 1 135 ? 16.047 -8.414 -14.766 1 98.88 135 THR B CA 1
ATOM 2553 C C . THR B 1 135 ? 16.484 -9.695 -14.062 1 98.88 135 THR B C 1
ATOM 2555 O O . THR B 1 135 ? 16.953 -10.633 -14.703 1 98.88 135 THR B O 1
ATOM 2558 N N . ALA B 1 136 ? 16.297 -9.766 -12.75 1 98.81 136 ALA B N 1
ATOM 2559 C CA . ALA B 1 136 ? 16.625 -10.984 -12.008 1 98.81 136 ALA B CA 1
ATOM 2560 C C . ALA B 1 136 ? 15.797 -12.164 -12.5 1 98.81 136 ALA B C 1
ATOM 2562 O O . ALA B 1 136 ? 16.312 -13.281 -12.625 1 98.81 136 ALA B O 1
ATOM 2563 N N . ILE B 1 137 ? 14.562 -11.953 -12.844 1 98.81 137 ILE B N 1
ATOM 2564 C CA . ILE B 1 137 ? 13.664 -12.992 -13.328 1 98.81 137 ILE B CA 1
ATOM 2565 C C . ILE B 1 137 ? 14.102 -13.445 -14.719 1 98.81 137 ILE B C 1
ATOM 2567 O O . ILE B 1 137 ? 14.078 -14.641 -15.023 1 98.81 137 ILE B O 1
ATOM 2571 N N . ARG B 1 138 ? 14.477 -12.469 -15.562 1 98.69 138 ARG B N 1
ATOM 2572 C CA . ARG B 1 138 ? 14.992 -12.797 -16.891 1 98.69 138 ARG B CA 1
ATOM 2573 C C . ARG B 1 138 ? 16.219 -13.711 -16.781 1 98.69 138 ARG B C 1
ATOM 2575 O O . ARG B 1 138 ? 16.328 -14.688 -17.531 1 98.69 138 ARG B O 1
ATOM 2582 N N . ILE B 1 139 ? 17.094 -13.406 -15.891 1 98.56 139 ILE B N 1
ATOM 2583 C CA . ILE B 1 139 ? 18.297 -14.211 -15.695 1 98.56 139 ILE B CA 1
ATOM 2584 C C . ILE B 1 139 ? 17.906 -15.594 -15.172 1 98.56 139 ILE B C 1
ATOM 2586 O O . ILE B 1 139 ? 18.484 -16.594 -15.578 1 98.56 139 ILE B O 1
ATOM 2590 N N . ALA B 1 140 ? 16.922 -15.648 -14.258 1 98.62 140 ALA B N 1
ATOM 2591 C CA . ALA B 1 140 ? 16.438 -16.938 -13.758 1 98.62 140 ALA B CA 1
ATOM 2592 C C . ALA B 1 140 ? 15.906 -17.797 -14.891 1 98.62 140 ALA B C 1
ATOM 2594 O O . ALA B 1 140 ? 16.078 -19.016 -14.883 1 98.62 140 ALA B O 1
ATOM 2595 N N . LYS B 1 141 ? 15.25 -17.172 -15.891 1 98.19 141 LYS B N 1
ATOM 2596 C CA . LYS B 1 141 ? 14.797 -17.891 -17.078 1 98.19 141 LYS B CA 1
ATOM 2597 C C . LYS B 1 141 ? 15.984 -18.406 -17.891 1 98.19 141 LYS B C 1
ATOM 2599 O O . LYS B 1 141 ? 15.992 -19.562 -18.328 1 98.19 141 LYS B O 1
ATOM 2604 N N . GLU B 1 142 ? 16.969 -17.562 -18.047 1 97.62 142 GLU B N 1
ATOM 2605 C CA . GLU B 1 142 ? 18.172 -17.922 -18.797 1 97.62 142 GLU B CA 1
ATOM 2606 C C . GLU B 1 142 ? 18.906 -19.094 -18.141 1 97.62 142 GLU B C 1
ATOM 2608 O O . GLU B 1 142 ? 19.484 -19.922 -18.844 1 97.62 142 GLU B O 1
ATOM 2613 N N . GLU B 1 143 ? 18.875 -19.156 -16.828 1 97.69 143 GLU B N 1
ATOM 2614 C CA . GLU B 1 143 ? 19.547 -20.203 -16.062 1 97.69 143 GLU B CA 1
ATOM 2615 C C . GLU B 1 143 ? 18.703 -21.484 -16.031 1 97.69 143 GLU B C 1
ATOM 2617 O O . GLU B 1 143 ? 19.109 -22.484 -15.445 1 97.69 143 GLU B O 1
ATOM 2622 N N . GLY B 1 144 ? 17.484 -21.391 -16.562 1 97.31 144 GLY B N 1
ATOM 2623 C CA . GLY B 1 144 ? 16.625 -22.562 -16.625 1 97.31 144 GLY B CA 1
ATOM 2624 C C . GLY B 1 144 ? 15.852 -22.797 -15.344 1 97.31 144 GLY B C 1
ATOM 2625 O O . GLY B 1 144 ? 15.219 -23.844 -15.172 1 97.31 144 GLY B O 1
ATOM 2626 N N . HIS B 1 145 ? 15.898 -21.812 -14.461 1 98.12 145 HIS B N 1
ATOM 2627 C CA . HIS B 1 145 ? 15.18 -21.969 -13.203 1 98.12 145 HIS B CA 1
ATOM 2628 C C . HIS B 1 145 ? 13.688 -21.719 -13.383 1 98.12 145 HIS B C 1
ATOM 2630 O O . HIS B 1 145 ? 12.867 -22.281 -12.664 1 98.12 145 HIS B O 1
ATOM 2636 N N . PHE B 1 146 ? 13.312 -20.812 -14.312 1 97.94 146 PHE B N 1
ATOM 2637 C CA . PHE B 1 146 ? 11.93 -20.484 -14.609 1 97.94 146 PHE B CA 1
ATOM 2638 C C . PHE B 1 146 ? 11.578 -20.859 -16.047 1 97.94 146 PHE B C 1
ATOM 2640 O O . PHE B 1 146 ? 12.445 -20.859 -16.922 1 97.94 146 PHE B O 1
ATOM 2647 N N . GLU B 1 147 ? 10.32 -21.188 -16.266 1 96.75 147 GLU B N 1
ATOM 2648 C CA . GLU B 1 147 ? 9.836 -21.578 -17.594 1 96.75 147 GLU B CA 1
ATOM 2649 C C . GLU B 1 147 ? 9.969 -20.422 -18.578 1 96.75 147 GLU B C 1
ATOM 2651 O O . GLU B 1 147 ? 9.844 -19.266 -18.203 1 96.75 147 GLU B O 1
ATOM 2656 N N . ALA B 1 148 ? 10.102 -20.688 -19.828 1 93.62 148 ALA B N 1
ATOM 2657 C CA . ALA B 1 148 ? 10.305 -19.734 -20.922 1 93.62 148 ALA B CA 1
ATOM 2658 C C . ALA B 1 148 ? 9.07 -18.859 -21.109 1 93.62 148 ALA B C 1
ATOM 2660 O O . ALA B 1 148 ? 9.18 -17.703 -21.516 1 93.62 148 ALA B O 1
ATOM 2661 N N . ARG B 1 149 ? 7.984 -19.359 -20.766 1 93.31 149 ARG B N 1
ATOM 2662 C CA . ARG B 1 149 ? 6.727 -18.672 -21.031 1 93.31 149 ARG B CA 1
ATOM 2663 C C . ARG B 1 149 ? 6.516 -17.531 -20.031 1 93.31 149 ARG B C 1
ATOM 2665 O O . ARG B 1 149 ? 5.629 -16.688 -20.219 1 93.31 149 ARG B O 1
ATOM 2672 N N . ILE B 1 150 ? 7.312 -17.531 -18.984 1 94.69 150 ILE B N 1
ATOM 2673 C CA . ILE B 1 150 ? 7.152 -16.516 -17.938 1 94.69 150 ILE B CA 1
ATOM 2674 C C . ILE B 1 150 ? 7.477 -15.141 -18.5 1 94.69 150 ILE B C 1
ATOM 2676 O O . ILE B 1 150 ? 8.477 -14.969 -19.219 1 94.69 150 ILE B O 1
ATOM 2680 N N . ALA B 1 151 ? 6.582 -14.219 -18.297 1 97.88 151 ALA B N 1
ATOM 2681 C CA . ALA B 1 151 ? 6.855 -12.82 -18.625 1 97.88 151 ALA B CA 1
ATOM 2682 C C . ALA B 1 151 ? 7.52 -12.109 -17.438 1 97.88 151 ALA B C 1
ATOM 2684 O O . ALA B 1 151 ? 6.875 -11.844 -16.422 1 97.88 151 ALA B O 1
ATOM 2685 N N . PRO B 1 152 ? 8.805 -11.719 -17.547 1 98.5 152 PRO B N 1
ATOM 2686 C CA . PRO B 1 152 ? 9.555 -11.195 -16.406 1 98.5 152 PRO B CA 1
ATOM 2687 C C . PRO B 1 152 ? 8.914 -9.953 -15.789 1 98.5 152 PRO B C 1
ATOM 2689 O O . PRO B 1 152 ? 8.828 -9.844 -14.562 1 98.5 152 PRO B O 1
ATOM 2692 N N . GLU B 1 153 ? 8.406 -9.016 -16.609 1 98.62 153 GLU B N 1
ATOM 2693 C CA . GLU B 1 153 ? 7.793 -7.793 -16.094 1 98.62 153 GLU B CA 1
ATOM 2694 C C . GLU B 1 153 ? 6.508 -8.094 -15.336 1 98.62 153 GLU B C 1
ATOM 2696 O O . GLU B 1 153 ? 6.203 -7.441 -14.336 1 98.62 153 GLU B O 1
ATOM 2701 N N . GLN B 1 154 ? 5.785 -9.109 -15.82 1 98.69 154 GLN B N 1
ATOM 2702 C CA . GLN B 1 154 ? 4.555 -9.508 -15.148 1 98.69 154 GLN B CA 1
ATOM 2703 C C . GLN B 1 154 ? 4.844 -10.094 -13.773 1 98.69 154 GLN B C 1
ATOM 2705 O O . GLN B 1 154 ? 4.215 -9.711 -12.781 1 98.69 154 GLN B O 1
ATOM 2710 N N . LEU B 1 155 ? 5.758 -11 -13.734 1 98.62 155 LEU B N 1
ATOM 2711 C CA . LEU B 1 155 ? 6.09 -11.625 -12.461 1 98.62 155 LEU B CA 1
ATOM 2712 C C . LEU B 1 155 ? 6.699 -10.617 -11.5 1 98.62 155 LEU B C 1
ATOM 2714 O O . LEU B 1 155 ? 6.406 -10.641 -10.297 1 98.62 155 LEU B O 1
ATOM 2718 N N . ALA B 1 156 ? 7.566 -9.695 -12.008 1 98.88 156 ALA B N 1
ATOM 2719 C CA . ALA B 1 156 ? 8.133 -8.625 -11.195 1 98.88 156 ALA B CA 1
ATOM 2720 C C . ALA B 1 156 ? 7.027 -7.773 -10.57 1 98.88 156 ALA B C 1
ATOM 2722 O O . ALA B 1 156 ? 7.09 -7.445 -9.383 1 98.88 156 ALA B O 1
ATOM 2723 N N . TYR B 1 157 ? 6.031 -7.449 -11.367 1 98.88 157 TYR B N 1
ATOM 2724 C CA . TYR B 1 157 ? 4.91 -6.645 -10.906 1 98.88 157 TYR B CA 1
ATOM 2725 C C . TYR B 1 157 ? 4.148 -7.352 -9.797 1 98.88 157 TYR B C 1
ATOM 2727 O O . TYR B 1 157 ? 3.814 -6.742 -8.773 1 98.88 157 TYR B O 1
ATOM 2735 N N . GLU B 1 158 ? 3.889 -8.641 -9.977 1 98.88 158 GLU B N 1
ATOM 2736 C CA . GLU B 1 158 ? 3.145 -9.406 -8.984 1 98.88 158 GLU B CA 1
ATOM 2737 C C . GLU B 1 158 ? 3.92 -9.523 -7.68 1 98.88 158 GLU B C 1
ATOM 2739 O O . GLU B 1 158 ? 3.344 -9.406 -6.598 1 98.88 158 GLU B O 1
ATOM 2744 N N . ILE B 1 159 ? 5.242 -9.734 -7.793 1 98.94 159 ILE B N 1
ATOM 2745 C CA . ILE B 1 159 ? 6.082 -9.844 -6.605 1 98.94 159 ILE B CA 1
ATOM 2746 C C . ILE B 1 159 ? 6.094 -8.516 -5.859 1 98.94 159 ILE B C 1
ATOM 2748 O O . ILE B 1 159 ? 5.902 -8.477 -4.645 1 98.94 159 ILE B O 1
ATOM 2752 N N . ALA B 1 160 ? 6.258 -7.438 -6.59 1 98.88 160 ALA B N 1
ATOM 2753 C CA . ALA B 1 160 ? 6.301 -6.113 -5.98 1 98.88 160 ALA B CA 1
ATOM 2754 C C . ALA B 1 160 ? 4.957 -5.758 -5.348 1 98.88 160 ALA B C 1
ATOM 2756 O O . ALA B 1 160 ? 4.906 -5.25 -4.227 1 98.88 160 ALA B O 1
ATOM 2757 N N . ALA B 1 161 ? 3.871 -6.02 -6.074 1 98.88 161 ALA B N 1
ATOM 2758 C CA . ALA B 1 161 ? 2.537 -5.715 -5.562 1 98.88 161 ALA B CA 1
ATOM 2759 C C . ALA B 1 161 ? 2.236 -6.52 -4.297 1 98.88 161 ALA B C 1
ATOM 2761 O O . ALA B 1 161 ? 1.695 -5.984 -3.328 1 98.88 161 ALA B O 1
ATOM 2762 N N . LEU B 1 162 ? 2.596 -7.777 -4.328 1 98.88 162 LEU B N 1
ATOM 2763 C CA . LEU B 1 162 ? 2.41 -8.633 -3.162 1 98.88 162 LEU B CA 1
ATOM 2764 C C . LEU B 1 162 ? 3.16 -8.086 -1.954 1 98.88 162 LEU B C 1
ATOM 2766 O O . LEU B 1 162 ? 2.602 -8 -0.858 1 98.88 162 LEU B O 1
ATOM 2770 N N . ALA B 1 163 ? 4.391 -7.664 -2.129 1 98.81 163 ALA B N 1
ATOM 2771 C CA . ALA B 1 163 ? 5.23 -7.16 -1.044 1 98.81 163 ALA B CA 1
ATOM 2772 C C . ALA B 1 163 ? 4.691 -5.836 -0.508 1 98.81 163 ALA B C 1
ATOM 2774 O O . ALA B 1 163 ? 4.594 -5.645 0.706 1 98.81 163 ALA B O 1
ATOM 2775 N N . HIS B 1 164 ? 4.363 -4.91 -1.413 1 98.56 164 HIS B N 1
ATOM 2776 C CA . HIS B 1 164 ? 3.83 -3.619 -1 1 98.56 164 HIS B CA 1
ATOM 2777 C C . HIS B 1 164 ? 2.5 -3.777 -0.269 1 98.56 164 HIS B C 1
ATOM 2779 O O . HIS B 1 164 ? 2.277 -3.145 0.766 1 98.56 164 HIS B O 1
ATOM 2785 N N . GLY B 1 165 ? 1.634 -4.645 -0.844 1 98.75 165 GLY B N 1
ATOM 2786 C CA . GLY B 1 165 ? 0.369 -4.902 -0.175 1 98.75 165 GLY B CA 1
ATOM 2787 C C . GLY B 1 165 ? 0.534 -5.543 1.189 1 98.75 165 GLY B C 1
ATOM 2788 O O . GLY B 1 165 ? -0.182 -5.203 2.133 1 98.75 165 GLY B O 1
ATOM 2789 N N . HIS B 1 166 ? 1.475 -6.434 1.312 1 98.62 166 HIS B N 1
ATOM 2790 C CA . HIS B 1 166 ? 1.812 -7.039 2.596 1 98.62 166 HIS B CA 1
ATOM 2791 C C . HIS B 1 166 ? 2.223 -5.977 3.611 1 98.62 166 HIS B C 1
ATOM 2793 O O . HIS B 1 166 ? 1.786 -6.016 4.766 1 98.62 166 HIS B O 1
ATOM 2799 N N . HIS B 1 167 ? 3.072 -5.09 3.178 1 98.06 167 HIS B N 1
ATOM 2800 C CA . HIS B 1 167 ? 3.527 -4.051 4.09 1 98.06 167 HIS B CA 1
ATOM 2801 C C . HIS B 1 167 ? 2.35 -3.279 4.68 1 98.06 167 HIS B C 1
ATOM 2803 O O . HIS B 1 167 ? 2.279 -3.072 5.891 1 98.06 167 HIS B O 1
ATOM 2809 N N . LEU B 1 168 ? 1.38 -2.881 3.832 1 97.81 168 LEU B N 1
ATOM 2810 C CA . LEU B 1 168 ? 0.207 -2.135 4.277 1 97.81 168 LEU B CA 1
ATOM 2811 C C . LEU B 1 168 ? -0.622 -2.959 5.254 1 97.81 168 LEU B C 1
ATOM 2813 O O . LEU B 1 168 ? -0.927 -2.5 6.359 1 97.81 168 LEU B O 1
ATOM 2817 N N . ILE B 1 169 ? -0.908 -4.168 4.891 1 98.31 169 ILE B N 1
ATOM 2818 C CA . ILE B 1 169 ? -1.813 -5.008 5.664 1 98.31 169 ILE B CA 1
ATOM 2819 C C . ILE B 1 169 ? -1.159 -5.383 6.992 1 98.31 169 ILE B C 1
ATOM 2821 O O . ILE B 1 169 ? -1.785 -5.281 8.047 1 98.31 169 ILE B O 1
ATOM 2825 N N . SER B 1 170 ? 0.107 -5.793 6.953 1 97.5 170 SER B N 1
ATOM 2826 C CA . SER B 1 170 ? 0.797 -6.262 8.148 1 97.5 170 SER B CA 1
ATOM 2827 C C . SER B 1 170 ? 0.948 -5.141 9.172 1 97.5 170 SER B C 1
ATOM 2829 O O . SER B 1 170 ? 0.755 -5.359 10.375 1 97.5 170 SER B O 1
ATOM 2831 N N . ARG B 1 171 ? 1.255 -3.959 8.734 1 96.19 171 ARG B N 1
ATOM 2832 C CA . ARG B 1 171 ? 1.402 -2.834 9.656 1 96.19 171 ARG B CA 1
ATOM 2833 C C . ARG B 1 171 ? 0.058 -2.438 10.258 1 96.19 171 ARG B C 1
ATOM 2835 O O . ARG B 1 171 ? -0.029 -2.121 11.445 1 96.19 171 ARG B O 1
ATOM 2842 N N . MET B 1 172 ? -0.969 -2.475 9.461 1 96.94 172 MET B N 1
ATOM 2843 C CA . MET B 1 172 ? -2.295 -2.072 9.914 1 96.94 172 MET B CA 1
ATOM 2844 C C . MET B 1 172 ? -2.852 -3.074 10.922 1 96.94 172 MET B C 1
ATOM 2846 O O . MET B 1 172 ? -3.398 -2.686 11.953 1 96.94 172 MET B O 1
ATOM 2850 N N . LEU B 1 173 ? -2.662 -4.348 10.625 1 97.88 173 LEU B N 1
ATOM 2851 C CA . LEU B 1 173 ? -3.363 -5.367 11.398 1 97.88 173 LEU B CA 1
ATOM 2852 C C . LEU B 1 173 ? -2.469 -5.926 12.5 1 97.88 173 LEU B C 1
ATOM 2854 O O . LEU B 1 173 ? -2.955 -6.555 13.445 1 97.88 173 LEU B O 1
ATOM 2858 N N . ARG B 1 174 ? -1.142 -5.785 12.383 1 95.56 174 ARG B N 1
ATOM 2859 C CA . ARG B 1 174 ? -0.166 -6.32 13.328 1 95.56 174 ARG B CA 1
ATOM 2860 C C . ARG B 1 174 ? -0.402 -7.805 13.578 1 95.56 174 ARG B C 1
ATOM 2862 O O . ARG B 1 174 ? -0.398 -8.258 14.727 1 95.56 174 ARG B O 1
ATOM 2869 N N . ASP B 1 175 ? -0.718 -8.477 12.516 1 94.69 175 ASP B N 1
ATOM 2870 C CA . ASP B 1 175 ? -0.941 -9.922 12.562 1 94.69 175 ASP B CA 1
ATOM 2871 C C . ASP B 1 175 ? 0.382 -10.68 12.602 1 94.69 175 ASP B C 1
ATOM 2873 O O . ASP B 1 175 ? 1.197 -10.57 11.68 1 94.69 175 ASP B O 1
ATOM 2877 N N . PRO B 1 176 ? 0.636 -11.5 13.562 1 95 176 PRO B N 1
ATOM 2878 C CA . PRO B 1 176 ? 1.909 -12.211 13.695 1 95 176 PRO B CA 1
ATOM 2879 C C . PRO B 1 176 ? 2.141 -13.219 12.57 1 95 176 PRO B C 1
ATOM 2881 O O . PRO B 1 176 ? 3.271 -13.664 12.352 1 95 176 PRO B O 1
ATOM 2884 N N . GLU B 1 177 ? 1.121 -13.547 11.789 1 96.81 177 GLU B N 1
ATOM 2885 C CA . GLU B 1 177 ? 1.249 -14.547 10.734 1 96.81 177 GLU B CA 1
ATOM 2886 C C . GLU B 1 177 ? 1.497 -13.883 9.383 1 96.81 177 GLU B C 1
ATOM 2888 O O . GLU B 1 177 ? 1.668 -14.57 8.367 1 96.81 177 GLU B O 1
ATOM 2893 N N . ALA B 1 178 ? 1.51 -12.586 9.359 1 97.62 178 ALA B N 1
ATOM 2894 C CA . ALA B 1 178 ? 1.538 -11.859 8.094 1 97.62 178 ALA B CA 1
ATOM 2895 C C . ALA B 1 178 ? 2.789 -12.203 7.293 1 97.62 178 ALA B C 1
ATOM 2897 O O . ALA B 1 178 ? 2.715 -12.438 6.082 1 97.62 178 ALA B O 1
ATOM 2898 N N . ASP B 1 179 ? 3.947 -12.305 7.984 1 97.19 179 ASP B N 1
ATOM 2899 C CA . ASP B 1 179 ? 5.191 -12.594 7.285 1 97.19 179 ASP B CA 1
ATOM 2900 C C . ASP B 1 179 ? 5.168 -14 6.684 1 97.19 179 ASP B C 1
ATOM 2902 O O . ASP B 1 179 ? 5.629 -14.211 5.562 1 97.19 179 ASP B O 1
ATOM 2906 N N . ALA B 1 180 ? 4.652 -14.914 7.426 1 98.44 180 ALA B N 1
ATOM 2907 C CA . ALA B 1 180 ? 4.527 -16.266 6.902 1 98.44 180 ALA B CA 1
ATOM 2908 C C . ALA B 1 180 ? 3.59 -16.312 5.699 1 98.44 180 ALA B C 1
ATOM 2910 O O . ALA B 1 180 ? 3.85 -17.016 4.723 1 98.44 180 ALA B O 1
ATOM 2911 N N . ARG B 1 181 ? 2.52 -15.57 5.758 1 98.38 181 ARG B N 1
ATOM 2912 C CA . ARG B 1 181 ? 1.537 -15.547 4.68 1 98.38 181 ARG B CA 1
ATOM 2913 C C . ARG B 1 181 ? 2.148 -15 3.393 1 98.38 181 ARG B C 1
ATOM 2915 O O . ARG B 1 181 ? 1.95 -15.57 2.314 1 98.38 181 ARG B O 1
ATOM 2922 N N . VAL B 1 182 ? 2.908 -13.906 3.508 1 98.75 182 VAL B N 1
ATOM 2923 C CA . VAL B 1 182 ? 3.445 -13.312 2.291 1 98.75 182 VAL B CA 1
ATOM 2924 C C . VAL B 1 182 ? 4.527 -14.211 1.705 1 98.75 182 VAL B C 1
ATOM 2926 O O . VAL B 1 182 ? 4.664 -14.32 0.484 1 98.75 182 VAL B O 1
ATOM 2929 N N . ARG B 1 183 ? 5.293 -14.852 2.578 1 98.81 183 ARG B N 1
ATOM 2930 C CA . ARG B 1 183 ? 6.32 -15.773 2.104 1 98.81 183 ARG B CA 1
ATOM 2931 C C . ARG B 1 183 ? 5.699 -16.969 1.396 1 98.81 183 ARG B C 1
ATOM 2933 O O . ARG B 1 183 ? 6.223 -17.438 0.381 1 98.81 183 ARG B O 1
ATOM 2940 N N . ARG B 1 184 ? 4.574 -17.469 1.897 1 98.44 184 ARG B N 1
ATOM 2941 C CA . ARG B 1 184 ? 3.867 -18.547 1.215 1 98.44 184 ARG B CA 1
ATOM 2942 C C . ARG B 1 184 ? 3.377 -18.094 -0.158 1 98.44 184 ARG B C 1
ATOM 2944 O O . ARG B 1 184 ? 3.459 -18.844 -1.13 1 98.44 184 ARG B O 1
ATOM 2951 N N . GLY B 1 185 ? 2.869 -16.875 -0.228 1 98.5 185 GLY B N 1
ATOM 2952 C CA . GLY B 1 185 ? 2.441 -16.328 -1.509 1 98.5 185 GLY B CA 1
ATOM 2953 C C . GLY B 1 185 ? 3.578 -16.188 -2.502 1 98.5 185 GLY B C 1
ATOM 2954 O O . GLY B 1 185 ? 3.432 -16.516 -3.678 1 98.5 185 GLY B O 1
ATOM 2955 N N . PHE B 1 186 ? 4.684 -15.719 -1.99 1 98.81 186 PHE B N 1
ATOM 2956 C CA . PHE B 1 186 ? 5.871 -15.57 -2.824 1 98.81 186 PHE B CA 1
ATOM 2957 C C . PHE B 1 186 ? 6.352 -16.938 -3.316 1 98.81 186 PHE B C 1
ATOM 2959 O O . PHE B 1 186 ? 6.672 -17.094 -4.496 1 98.81 186 PHE B O 1
ATOM 2966 N N . ASP B 1 187 ? 6.406 -17.891 -2.441 1 98.25 187 ASP B N 1
ATOM 2967 C CA . ASP B 1 187 ? 6.832 -19.25 -2.807 1 98.25 187 ASP B CA 1
ATOM 2968 C C . ASP B 1 187 ? 5.906 -19.844 -3.867 1 98.25 187 ASP B C 1
ATOM 2970 O O . ASP B 1 187 ? 6.359 -20.562 -4.758 1 98.25 187 ASP B O 1
ATOM 2974 N N . ARG B 1 188 ? 4.668 -19.562 -3.783 1 96.06 188 ARG B N 1
ATOM 2975 C CA . ARG B 1 188 ? 3.713 -20.062 -4.773 1 96.06 188 ARG B CA 1
ATOM 2976 C C . ARG B 1 188 ? 3.988 -19.453 -6.145 1 96.06 188 ARG B C 1
ATOM 2978 O O . ARG B 1 188 ? 3.906 -20.141 -7.16 1 96.06 188 ARG B O 1
ATOM 2985 N N . LEU B 1 189 ? 4.262 -18.125 -6.191 1 97.31 189 LEU B N 1
ATOM 2986 C CA . LEU B 1 189 ? 4.613 -17.469 -7.449 1 97.31 189 LEU B CA 1
ATOM 2987 C C . LEU B 1 189 ? 5.82 -18.141 -8.094 1 97.31 189 LEU B C 1
ATOM 2989 O O . LEU B 1 189 ? 5.82 -18.406 -9.297 1 97.31 189 LEU B O 1
ATOM 2993 N N . LEU B 1 190 ? 6.82 -18.422 -7.246 1 97.62 190 LEU B N 1
ATOM 2994 C CA . LEU B 1 190 ? 8.039 -19.016 -7.785 1 97.62 190 LEU B CA 1
ATOM 2995 C C . LEU B 1 190 ? 7.789 -20.453 -8.242 1 97.62 190 LEU B C 1
ATOM 2997 O O . LEU B 1 190 ? 8.344 -20.891 -9.25 1 97.62 190 LEU B O 1
ATOM 3001 N N . ARG B 1 191 ? 6.977 -21.188 -7.488 1 95.38 191 ARG B N 1
ATOM 3002 C CA . ARG B 1 191 ? 6.637 -22.547 -7.891 1 95.38 191 ARG B CA 1
ATOM 3003 C C . ARG B 1 191 ? 5.941 -22.562 -9.25 1 95.38 191 ARG B C 1
ATOM 3005 O O . ARG B 1 191 ? 6.227 -23.422 -10.086 1 95.38 191 ARG B O 1
ATOM 3012 N N . GLN B 1 192 ? 5.121 -21.625 -9.469 1 93.06 192 GLN B N 1
ATOM 3013 C CA . GLN B 1 192 ? 4.402 -21.531 -10.734 1 93.06 192 GLN B CA 1
ATOM 3014 C C . GLN B 1 192 ? 5.344 -21.141 -11.875 1 93.06 192 GLN B C 1
ATOM 3016 O O . GLN B 1 192 ? 5.152 -21.578 -13.016 1 93.06 192 GLN B O 1
ATOM 3021 N N . ALA B 1 193 ? 6.293 -20.375 -11.516 1 95.25 193 ALA B N 1
ATOM 3022 C CA . ALA B 1 193 ? 7.258 -19.953 -12.523 1 95.25 193 ALA B CA 1
ATOM 3023 C C . ALA B 1 193 ? 8.156 -21.109 -12.945 1 95.25 193 ALA B C 1
ATOM 3025 O O . ALA B 1 193 ? 8.656 -21.141 -14.07 1 95.25 193 ALA B O 1
ATOM 3026 N N . ARG B 1 194 ? 8.359 -22.047 -12.055 1 94.12 194 ARG B N 1
ATOM 3027 C CA . ARG B 1 194 ? 9.18 -23.219 -12.328 1 94.12 194 ARG B CA 1
ATOM 3028 C C . ARG B 1 194 ? 8.414 -24.25 -13.156 1 94.12 194 ARG B C 1
ATOM 3030 O O . ARG B 1 194 ? 9.016 -25.062 -13.852 1 94.12 194 ARG B O 1
ATOM 3037 N N . ALA B 1 195 ? 7.09 -24.281 -12.734 1 77.12 195 ALA B N 1
ATOM 3038 C CA . ALA B 1 195 ? 6.297 -25.406 -13.227 1 77.12 195 ALA B CA 1
ATOM 3039 C C . ALA B 1 195 ? 5.574 -25.062 -14.516 1 77.12 195 ALA B C 1
ATOM 3041 O O . ALA B 1 195 ? 5.242 -23.891 -14.75 1 77.12 195 ALA B O 1
ATOM 3042 N N . ALA B 1 196 ? 5.941 -25.891 -15.617 1 57.12 196 ALA B N 1
ATOM 3043 C CA . ALA B 1 196 ? 5.094 -25.781 -16.812 1 57.12 196 ALA B CA 1
ATOM 3044 C C . ALA B 1 196 ? 3.615 -25.844 -16.438 1 57.12 196 ALA B C 1
ATOM 3046 O O . ALA B 1 196 ? 3.238 -26.547 -15.492 1 57.12 196 ALA B O 1
ATOM 3047 N N . ASP B 1 197 ? 2.809 -24.672 -16.453 1 44.97 197 ASP B N 1
ATOM 3048 C CA . ASP B 1 197 ? 1.377 -24.922 -16.312 1 44.97 197 ASP B CA 1
ATOM 3049 C C . ASP B 1 197 ? 0.985 -26.234 -17 1 44.97 197 ASP B C 1
ATOM 3051 O O . ASP B 1 197 ? 1.539 -26.594 -18.031 1 44.97 197 ASP B O 1
#

pLDDT: mean 94.32, std 8.01, range [44.66, 98.94]

InterPro domains:
  IPR001647 DNA-binding HTH domain, TetR-type [PF00440] (15-57)
  IPR001647 DNA-binding HTH domain, TetR-type [PR00455] (12-25)
  IPR001647 DNA-binding HTH domain, TetR-type [PR00455] (33-56)
  IPR001647 DNA-binding HTH domain, TetR-type [PS50977] (6-66)
  IPR009057 Homedomain-like superfamily [SSF46689] (4-69)
  IPR011075 Tetracyclin repressor-like, C-terminal domain [PF16925] (80-186)
  IPR036271 Tetracyclin repressor-like, C-terminal domain superfamily [SSF48498] (78-191)